Protein AF-A0A2V7YI45-F1 (afdb_monomer_lite)

Structure (mmCIF, N/CA/C/O backbone):
data_AF-A0A2V7YI45-F1
#
_entry.id   AF-A0A2V7YI45-F1
#
loop_
_atom_site.group_PDB
_atom_site.id
_atom_site.type_symbol
_atom_site.label_atom_id
_atom_site.label_alt_id
_atom_site.label_comp_id
_atom_site.label_asym_id
_atom_site.label_entity_id
_atom_site.label_seq_id
_atom_site.pdbx_PDB_ins_code
_atom_site.Cartn_x
_atom_site.Cartn_y
_atom_site.Cartn_z
_atom_site.occupancy
_atom_site.B_iso_or_equiv
_atom_site.auth_seq_id
_atom_site.auth_comp_id
_atom_site.auth_asym_id
_atom_site.auth_atom_id
_atom_site.pdbx_PDB_model_num
ATOM 1 N N . MET A 1 1 ? 11.386 -9.383 -10.557 1.00 92.62 1 MET A N 1
ATOM 2 C CA . MET A 1 1 ? 12.864 -9.398 -10.454 1.00 92.62 1 MET A CA 1
ATOM 3 C C . MET A 1 1 ? 13.311 -8.713 -9.169 1.00 92.62 1 MET A C 1
ATOM 5 O O . MET A 1 1 ? 12.515 -7.966 -8.605 1.00 92.62 1 MET A O 1
ATOM 9 N N . VAL A 1 2 ? 14.546 -8.950 -8.720 1.00 95.19 2 VAL A N 1
ATOM 10 C CA . VAL A 1 2 ? 15.137 -8.286 -7.541 1.00 95.19 2 VAL A CA 1
ATOM 11 C C . VAL A 1 2 ? 16.276 -7.369 -7.974 1.00 95.19 2 VAL A C 1
ATOM 13 O O . VAL A 1 2 ? 17.162 -7.816 -8.698 1.00 95.19 2 VAL A O 1
ATOM 16 N N . THR A 1 3 ? 16.258 -6.115 -7.530 1.00 95.81 3 THR A N 1
ATOM 17 C CA . THR A 1 3 ? 17.348 -5.161 -7.754 1.00 95.81 3 THR A CA 1
ATOM 18 C C . THR A 1 3 ? 18.417 -5.314 -6.671 1.00 95.81 3 THR A C 1
ATOM 20 O O . THR A 1 3 ? 18.120 -5.219 -5.482 1.00 95.81 3 THR A O 1
ATOM 23 N N . ILE A 1 4 ? 19.665 -5.510 -7.094 1.00 95.56 4 ILE A N 1
ATOM 24 C CA . ILE A 1 4 ? 20.867 -5.569 -6.262 1.00 95.56 4 ILE A CA 1
ATOM 25 C C . ILE A 1 4 ? 21.652 -4.272 -6.446 1.00 95.56 4 ILE A C 1
ATOM 27 O O . ILE A 1 4 ? 22.044 -3.928 -7.564 1.00 95.56 4 ILE A O 1
ATOM 31 N N . TYR A 1 5 ? 21.887 -3.567 -5.341 1.00 95.25 5 TYR A N 1
ATOM 32 C CA . TYR A 1 5 ? 22.662 -2.330 -5.295 1.00 95.25 5 TYR A CA 1
ATOM 33 C C . TYR A 1 5 ? 23.662 -2.413 -4.148 1.00 95.25 5 TYR A C 1
ATOM 35 O O . TYR A 1 5 ? 23.337 -2.137 -2.998 1.00 95.25 5 TYR A O 1
ATOM 43 N N . GLU A 1 6 ? 24.871 -2.849 -4.486 1.00 95.19 6 GLU A N 1
ATOM 44 C CA . GLU A 1 6 ? 25.961 -3.095 -3.546 1.00 95.19 6 GLU A CA 1
ATOM 45 C C . GLU A 1 6 ? 27.203 -2.318 -3.993 1.00 95.19 6 GLU A C 1
ATOM 47 O O . GLU A 1 6 ? 27.430 -2.178 -5.197 1.00 95.19 6 GLU A O 1
ATOM 52 N N . PRO A 1 7 ? 28.050 -1.844 -3.065 1.00 93.19 7 PRO A N 1
ATOM 53 C CA . PRO A 1 7 ? 29.160 -0.943 -3.386 1.00 93.19 7 PRO A CA 1
ATOM 54 C C . PRO A 1 7 ? 30.286 -1.599 -4.199 1.00 93.19 7 PRO A C 1
ATOM 56 O O . PRO A 1 7 ? 31.173 -0.908 -4.691 1.00 93.19 7 PRO A O 1
ATOM 59 N N . THR A 1 8 ? 30.299 -2.931 -4.326 1.00 93.75 8 THR A N 1
ATOM 60 C CA . THR A 1 8 ? 31.301 -3.674 -5.105 1.00 93.75 8 THR A CA 1
ATOM 61 C C . THR A 1 8 ? 30.672 -4.867 -5.822 1.00 93.75 8 THR A C 1
ATOM 63 O O . THR A 1 8 ? 29.678 -5.428 -5.357 1.00 93.75 8 THR A O 1
ATOM 66 N N . ALA A 1 9 ? 31.300 -5.321 -6.912 1.00 93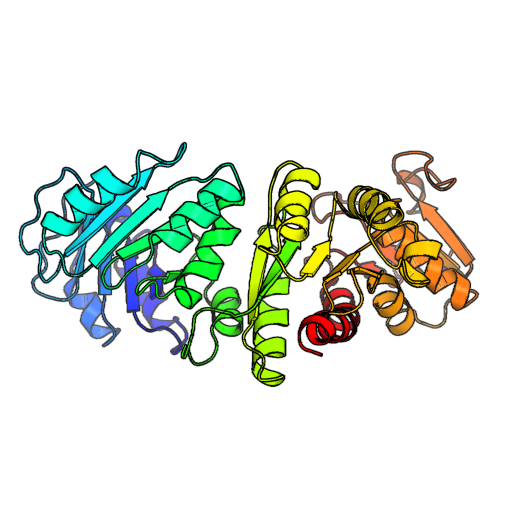.31 9 ALA A N 1
ATOM 67 C CA . ALA A 1 9 ? 30.873 -6.528 -7.622 1.00 93.31 9 ALA A CA 1
ATOM 68 C C . ALA A 1 9 ? 30.900 -7.783 -6.725 1.00 93.31 9 ALA A C 1
ATOM 70 O O . ALA A 1 9 ? 29.984 -8.598 -6.782 1.00 93.31 9 ALA A O 1
ATOM 71 N N . ALA A 1 10 ? 31.902 -7.917 -5.847 1.00 93.44 10 ALA A N 1
ATOM 72 C CA . ALA A 1 10 ? 32.000 -9.045 -4.919 1.00 93.44 10 ALA A CA 1
ATOM 73 C C . ALA A 1 10 ? 30.832 -9.077 -3.915 1.00 93.44 10 ALA A C 1
ATOM 75 O O . ALA A 1 10 ? 30.231 -10.132 -3.710 1.00 93.44 10 ALA A O 1
ATOM 76 N N . ALA A 1 11 ? 30.469 -7.921 -3.348 1.00 94.94 11 ALA A N 1
ATOM 77 C CA . ALA A 1 11 ? 29.315 -7.800 -2.457 1.00 94.94 11 ALA A CA 1
ATOM 78 C C . ALA A 1 11 ? 27.995 -8.093 -3.191 1.00 94.94 11 ALA A C 1
ATOM 80 O O . ALA A 1 11 ? 27.157 -8.827 -2.673 1.00 94.94 11 ALA A O 1
ATOM 81 N N . ALA A 1 12 ? 27.839 -7.613 -4.431 1.00 95.12 12 ALA A N 1
ATOM 82 C CA . ALA A 1 12 ? 26.674 -7.920 -5.263 1.00 95.12 12 ALA A CA 1
ATOM 83 C C . ALA A 1 12 ? 26.528 -9.430 -5.530 1.00 95.12 12 ALA A C 1
ATOM 85 O O . ALA A 1 12 ? 25.432 -9.981 -5.426 1.00 95.12 12 ALA A O 1
ATOM 86 N N . ILE A 1 13 ? 27.634 -10.119 -5.825 1.00 95.25 13 ILE A N 1
ATOM 87 C CA . ILE A 1 13 ? 27.670 -11.576 -6.009 1.00 95.25 13 ILE A CA 1
ATOM 88 C C . ILE A 1 13 ? 27.263 -12.304 -4.719 1.00 95.25 13 ILE A C 1
ATOM 90 O O . ILE A 1 13 ? 26.488 -13.262 -4.763 1.00 95.25 13 ILE A O 1
ATOM 94 N N . GLU A 1 14 ? 27.755 -11.859 -3.561 1.00 95.81 14 GLU A N 1
ATOM 95 C CA . GLU A 1 14 ? 27.365 -12.428 -2.270 1.00 95.81 14 GLU A CA 1
ATOM 96 C C . GLU A 1 14 ? 25.876 -12.201 -1.969 1.00 95.81 14 GLU A C 1
ATOM 98 O O . GLU A 1 14 ? 25.194 -13.127 -1.525 1.00 95.81 14 GLU A O 1
ATOM 103 N N . ALA A 1 15 ? 25.351 -11.010 -2.267 1.00 95.19 15 ALA A N 1
ATOM 104 C CA . ALA A 1 15 ? 23.932 -10.703 -2.130 1.00 95.19 15 ALA A CA 1
ATOM 105 C C . ALA A 1 15 ? 23.071 -11.632 -3.001 1.00 95.19 15 ALA A C 1
ATOM 107 O O . ALA A 1 15 ? 22.087 -12.186 -2.513 1.00 95.19 15 ALA A O 1
ATOM 108 N N . ILE A 1 16 ? 23.481 -11.894 -4.249 1.00 95.44 16 ILE A N 1
ATOM 109 C CA . ILE A 1 16 ? 22.789 -12.832 -5.149 1.00 95.44 16 ILE A CA 1
ATOM 110 C C . ILE A 1 16 ? 22.752 -14.248 -4.570 1.00 95.44 16 ILE A C 1
ATOM 112 O O . ILE A 1 16 ? 21.699 -14.883 -4.599 1.00 95.44 16 ILE A O 1
ATOM 116 N N . ARG A 1 17 ? 23.857 -14.737 -3.989 1.00 95.25 17 ARG A N 1
ATOM 117 C CA . ARG A 1 17 ? 23.901 -16.067 -3.348 1.00 95.25 17 ARG A CA 1
ATOM 118 C C . ARG A 1 17 ? 22.929 -16.199 -2.173 1.00 95.25 17 ARG A C 1
ATOM 120 O O . ARG A 1 17 ? 22.512 -17.311 -1.863 1.00 95.25 17 ARG A O 1
ATOM 127 N N . LYS A 1 18 ? 22.585 -15.086 -1.518 1.00 94.25 18 LYS A N 1
ATOM 128 C CA . LYS A 1 18 ? 21.654 -15.033 -0.380 1.00 94.25 18 LYS A CA 1
ATOM 129 C C . LYS A 1 18 ? 20.198 -14.811 -0.800 1.00 94.25 18 LYS A C 1
ATOM 131 O O . LYS A 1 18 ? 19.318 -14.860 0.059 1.00 94.25 18 LYS A O 1
ATOM 136 N N . LEU A 1 19 ? 19.920 -14.554 -2.082 1.00 93.50 19 LEU A N 1
ATOM 137 C CA . LEU A 1 19 ? 18.554 -14.305 -2.536 1.00 93.50 19 LEU A CA 1
ATOM 138 C C . LEU A 1 19 ? 17.677 -15.560 -2.395 1.00 93.50 19 LEU A C 1
ATOM 140 O O . LEU A 1 19 ? 18.085 -16.642 -2.824 1.00 93.50 19 LEU A O 1
ATOM 144 N N . PRO A 1 20 ? 16.430 -15.423 -1.901 1.00 90.50 20 PRO A N 1
ATOM 145 C CA . PRO A 1 20 ? 15.455 -16.509 -1.923 1.00 90.50 20 PRO A CA 1
ATOM 146 C C . PRO A 1 20 ? 15.233 -17.025 -3.349 1.00 90.50 20 PRO A C 1
ATOM 148 O O . PRO A 1 20 ? 15.240 -16.221 -4.281 1.00 90.50 20 PRO A O 1
ATOM 151 N N . PRO A 1 21 ? 14.971 -18.323 -3.567 1.00 90.06 21 PRO A N 1
ATOM 152 C CA . PRO A 1 21 ? 14.800 -18.876 -4.909 1.00 90.06 21 PRO A CA 1
ATOM 153 C C . PRO A 1 21 ? 13.573 -18.323 -5.651 1.00 90.06 21 PRO A C 1
ATOM 155 O O . PRO A 1 21 ? 13.546 -18.386 -6.878 1.00 90.06 21 PRO A O 1
ATOM 158 N N . ASP A 1 22 ? 12.608 -17.715 -4.961 1.00 90.69 22 ASP A N 1
ATOM 159 C CA . ASP A 1 22 ? 11.313 -17.283 -5.507 1.00 90.69 22 ASP A CA 1
ATOM 160 C C . ASP A 1 22 ? 11.337 -15.981 -6.334 1.00 90.69 22 ASP A C 1
ATOM 162 O O . ASP A 1 22 ? 10.353 -15.251 -6.393 1.00 90.69 22 ASP A O 1
ATOM 166 N N . HIS A 1 23 ? 12.427 -15.681 -7.036 1.00 92.06 23 HIS A N 1
ATOM 167 C CA . HIS A 1 23 ? 12.511 -14.565 -7.992 1.00 92.06 23 HIS A CA 1
ATOM 168 C C . HIS A 1 23 ? 12.783 -15.052 -9.418 1.00 92.06 23 HIS A C 1
ATOM 170 O O . HIS A 1 23 ? 13.456 -16.059 -9.605 1.00 92.06 23 HIS A O 1
ATOM 176 N N . ASP A 1 24 ? 12.337 -14.310 -10.427 1.00 92.12 24 ASP A N 1
ATOM 177 C CA . ASP A 1 24 ? 12.464 -14.749 -11.829 1.00 92.12 24 ASP A CA 1
ATOM 178 C C . ASP A 1 24 ? 13.726 -14.211 -12.527 1.00 92.12 24 ASP A C 1
ATOM 180 O O . ASP A 1 24 ? 14.278 -14.852 -13.412 1.00 92.12 24 ASP A O 1
ATOM 184 N N . MET A 1 25 ? 14.213 -13.043 -12.101 1.00 94.19 25 MET A N 1
ATOM 185 C CA . MET A 1 25 ? 15.336 -12.316 -12.710 1.00 94.19 25 MET A CA 1
ATOM 186 C C . MET A 1 25 ? 16.012 -11.418 -11.666 1.00 94.19 25 MET A C 1
ATOM 188 O O . MET A 1 25 ? 15.401 -11.098 -10.636 1.00 94.19 25 MET A O 1
ATOM 192 N N . ILE A 1 26 ? 17.246 -11.000 -11.942 1.00 95.94 26 ILE A N 1
ATOM 193 C CA . ILE A 1 26 ? 18.029 -10.072 -11.117 1.00 95.94 26 ILE A CA 1
ATOM 194 C C . ILE A 1 26 ? 18.366 -8.820 -11.936 1.00 95.94 26 ILE A C 1
ATOM 196 O O . ILE A 1 26 ? 18.727 -8.919 -13.102 1.00 95.94 26 ILE A O 1
ATOM 200 N N . GLU A 1 27 ? 18.267 -7.642 -11.330 1.00 95.94 27 GLU A N 1
ATOM 201 C CA . GLU A 1 27 ? 18.874 -6.412 -11.848 1.00 95.94 27 GLU A CA 1
ATOM 202 C C . GLU A 1 27 ? 20.111 -6.100 -11.002 1.00 95.94 27 GLU A C 1
ATOM 204 O O . GLU A 1 27 ? 20.014 -6.038 -9.779 1.00 95.94 27 GLU A O 1
ATOM 209 N N . VAL A 1 28 ? 21.266 -5.890 -11.629 1.00 95.88 28 VAL A N 1
ATOM 210 C CA . VAL A 1 28 ? 22.502 -5.471 -10.958 1.00 95.88 28 VAL A CA 1
ATOM 211 C C . VAL A 1 28 ? 22.793 -4.023 -11.329 1.00 95.88 28 VAL A C 1
ATOM 213 O O . VAL A 1 28 ? 23.027 -3.697 -12.494 1.00 95.88 28 VAL A O 1
ATOM 216 N N . ARG A 1 29 ? 22.805 -3.149 -10.324 1.00 94.50 29 ARG A N 1
ATOM 217 C CA . ARG A 1 29 ? 23.153 -1.733 -10.463 1.00 94.50 29 ARG A CA 1
ATOM 218 C C . ARG A 1 29 ? 24.669 -1.558 -10.457 1.00 94.50 29 ARG A C 1
ATOM 220 O O . ARG A 1 29 ? 25.284 -1.360 -9.412 1.00 94.50 29 ARG A O 1
ATOM 227 N N . VAL A 1 30 ? 25.272 -1.662 -11.637 1.00 93.94 30 VAL A N 1
ATOM 228 C CA . VAL A 1 30 ? 26.730 -1.573 -11.814 1.00 93.94 30 VAL A CA 1
ATOM 229 C C . VAL A 1 30 ? 27.262 -0.151 -11.643 1.00 93.94 30 VAL A C 1
ATOM 231 O O . VAL A 1 30 ? 28.457 0.030 -11.410 1.00 93.94 30 VAL A O 1
ATOM 234 N N . ASP A 1 31 ? 26.390 0.861 -11.703 1.00 92.31 31 ASP A N 1
ATOM 235 C CA . ASP A 1 31 ? 26.753 2.248 -11.388 1.00 92.31 31 ASP A CA 1
ATOM 236 C C . ASP A 1 31 ? 27.295 2.407 -9.957 1.00 92.31 31 ASP A C 1
ATOM 238 O O . ASP A 1 31 ? 28.171 3.242 -9.737 1.00 92.31 31 ASP A O 1
ATOM 242 N N . ALA A 1 32 ? 26.902 1.532 -9.022 1.00 90.75 32 ALA A N 1
ATOM 243 C CA . ALA A 1 32 ? 27.424 1.505 -7.652 1.00 90.75 32 ALA A CA 1
ATOM 244 C C . ALA A 1 32 ? 28.952 1.335 -7.572 1.00 90.75 32 ALA A C 1
ATOM 246 O O . ALA A 1 32 ? 29.587 1.782 -6.619 1.00 90.75 32 ALA A O 1
ATOM 247 N N . PHE A 1 33 ? 29.544 0.690 -8.579 1.00 90.50 33 PHE A N 1
ATOM 248 C CA . PHE A 1 33 ? 30.980 0.435 -8.691 1.00 90.50 33 PHE A CA 1
ATOM 249 C C . PHE A 1 33 ? 31.546 0.924 -10.039 1.00 90.50 33 PHE A C 1
ATOM 251 O O . PHE A 1 33 ? 32.585 0.459 -10.518 1.00 90.50 33 PHE A O 1
ATOM 258 N N . GLY A 1 34 ? 30.874 1.911 -10.644 1.00 82.69 34 GLY A N 1
ATOM 259 C CA . GLY A 1 34 ? 31.326 2.635 -11.833 1.00 82.69 34 GLY A CA 1
ATOM 260 C C . GLY A 1 34 ? 31.391 1.799 -13.112 1.00 82.69 34 GLY A C 1
ATOM 261 O O . GLY A 1 34 ? 32.256 2.057 -13.946 1.00 82.69 34 GLY A O 1
ATOM 262 N N . GLY A 1 35 ? 30.553 0.767 -13.246 1.00 77.69 35 GLY A N 1
ATOM 263 C CA . GLY A 1 35 ? 30.509 -0.098 -14.431 1.00 77.69 35 GLY A CA 1
ATOM 264 C C . GLY A 1 35 ? 31.740 -0.995 -14.612 1.00 77.69 35 GLY A C 1
ATOM 265 O O . GLY A 1 35 ? 31.926 -1.568 -15.682 1.00 77.69 35 GLY A O 1
ATOM 266 N N . ARG A 1 36 ? 32.602 -1.100 -13.592 1.00 73.12 36 ARG A N 1
ATOM 267 C CA . ARG A 1 36 ? 33.861 -1.859 -13.628 1.00 73.12 36 ARG A CA 1
ATOM 268 C C . ARG A 1 36 ? 33.717 -3.236 -12.978 1.00 73.12 36 ARG A C 1
ATOM 270 O O . ARG A 1 36 ? 32.896 -3.435 -12.093 1.00 73.12 36 ARG A O 1
ATOM 277 N N . GLY A 1 37 ? 34.584 -4.167 -13.362 1.00 75.88 37 GLY A N 1
ATOM 278 C CA . GLY A 1 37 ? 34.652 -5.513 -12.788 1.00 75.88 37 GLY A CA 1
ATOM 279 C C . GLY A 1 37 ? 34.328 -6.605 -13.802 1.00 75.88 37 GLY A C 1
ATOM 280 O O . GLY A 1 37 ? 33.878 -6.329 -14.912 1.00 75.88 37 GLY A O 1
ATOM 281 N N . ASP A 1 38 ? 34.588 -7.853 -13.418 1.00 86.31 38 ASP A N 1
ATOM 282 C CA . ASP A 1 38 ? 34.246 -9.011 -14.239 1.00 86.31 38 ASP A CA 1
ATOM 283 C C . ASP A 1 38 ? 32.748 -9.318 -14.119 1.00 86.31 38 ASP A C 1
ATOM 285 O O . ASP A 1 38 ? 32.290 -9.958 -13.171 1.00 86.31 38 ASP A O 1
ATOM 289 N N . LEU A 1 39 ? 31.969 -8.834 -15.087 1.00 90.00 39 LEU A N 1
ATOM 290 C CA . LEU A 1 39 ? 30.526 -9.061 -15.118 1.00 90.00 39 LEU A CA 1
ATOM 291 C C . LEU A 1 39 ? 30.166 -10.524 -15.431 1.00 90.00 39 LEU A C 1
ATOM 293 O O . LEU A 1 39 ? 29.057 -10.950 -15.104 1.00 90.00 39 LEU A O 1
ATOM 297 N N . ARG A 1 40 ? 31.073 -11.321 -16.023 1.00 90.56 40 ARG A N 1
ATOM 298 C CA . ARG A 1 40 ? 30.801 -12.746 -16.290 1.00 90.56 40 ARG A CA 1
ATOM 299 C C . ARG A 1 40 ? 30.725 -13.558 -15.001 1.00 90.56 40 ARG A C 1
ATOM 301 O O . ARG A 1 40 ? 29.939 -14.502 -14.954 1.00 90.56 40 ARG A O 1
ATOM 308 N N . ALA A 1 41 ? 31.426 -13.147 -13.944 1.00 92.12 41 ALA A N 1
ATOM 309 C CA . ALA A 1 41 ? 31.376 -13.801 -12.634 1.00 92.12 41 ALA A CA 1
ATOM 310 C C . ALA A 1 41 ? 29.949 -13.880 -12.046 1.00 92.12 41 ALA A C 1
ATOM 312 O O . ALA A 1 41 ? 29.628 -14.792 -11.285 1.00 92.12 41 ALA A O 1
ATOM 313 N N . PHE A 1 42 ? 29.041 -12.974 -12.434 1.00 92.75 42 PHE A N 1
ATOM 314 C CA . PHE A 1 42 ? 27.635 -13.039 -12.023 1.00 92.75 42 PHE A CA 1
ATOM 315 C C . PHE A 1 42 ? 26.903 -14.266 -12.594 1.00 92.75 42 PHE A C 1
ATOM 317 O O . PHE A 1 42 ? 26.020 -14.811 -11.932 1.00 92.75 42 PHE A O 1
ATOM 324 N N . CYS A 1 43 ? 27.296 -14.752 -13.777 1.00 89.69 43 CYS A N 1
ATOM 325 C CA . CYS A 1 43 ? 26.722 -15.960 -14.384 1.00 89.69 43 CYS A CA 1
ATOM 326 C C . CYS A 1 43 ? 27.114 -17.244 -13.639 1.00 89.69 43 CYS A C 1
ATOM 328 O O . CYS A 1 43 ? 26.460 -18.274 -13.795 1.00 89.69 43 CYS A O 1
ATOM 330 N N . GLU A 1 44 ? 28.164 -17.203 -12.817 1.00 91.12 44 GLU A N 1
ATOM 331 C CA . GLU A 1 44 ? 28.602 -18.358 -12.029 1.00 91.12 44 GLU A CA 1
ATOM 332 C C . GLU A 1 44 ? 27.716 -18.588 -10.798 1.00 91.12 44 GLU A C 1
ATOM 334 O O . GLU A 1 44 ? 27.638 -19.705 -10.288 1.00 91.12 44 GLU A O 1
ATOM 339 N N . VAL A 1 45 ? 27.027 -17.546 -10.315 1.00 92.81 45 VAL A N 1
ATOM 340 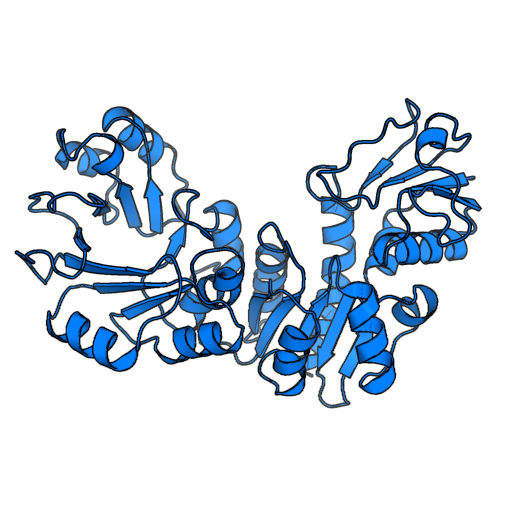C CA . VAL A 1 45 ? 26.219 -17.607 -9.084 1.00 92.81 45 VAL A CA 1
ATOM 341 C C . VAL A 1 45 ? 24.718 -17.678 -9.319 1.00 92.81 45 VAL A C 1
ATOM 343 O O . VAL A 1 45 ? 23.967 -17.955 -8.385 1.00 92.81 45 VAL A O 1
ATOM 346 N N . THR A 1 46 ? 24.259 -17.459 -10.550 1.00 93.38 46 THR A N 1
ATOM 347 C CA . THR A 1 46 ? 22.850 -17.602 -10.912 1.00 93.38 46 THR A CA 1
ATOM 348 C C . THR A 1 46 ? 22.694 -18.003 -12.372 1.00 93.38 46 THR A C 1
ATOM 350 O O . THR A 1 46 ? 23.398 -17.520 -13.251 1.00 93.38 46 THR A O 1
ATOM 353 N N . LYS A 1 47 ? 21.721 -18.881 -12.631 1.00 92.94 47 LYS A N 1
ATOM 354 C CA . LYS A 1 47 ? 21.280 -19.238 -13.990 1.00 92.94 47 LYS A CA 1
ATOM 355 C C . LYS A 1 47 ? 20.091 -18.400 -14.461 1.00 92.94 47 LYS A C 1
ATOM 357 O O . LYS A 1 47 ? 19.610 -18.590 -15.574 1.00 92.94 47 LYS A O 1
ATOM 362 N N . LYS A 1 48 ? 19.560 -17.537 -13.592 1.00 94.75 48 LYS A N 1
ATOM 363 C CA . LYS A 1 48 ? 18.420 -16.683 -13.923 1.00 94.75 48 LYS A CA 1
ATOM 364 C C . LYS A 1 48 ? 18.885 -15.519 -14.794 1.00 94.75 48 LYS A C 1
ATOM 366 O O . LYS A 1 48 ? 20.040 -15.111 -14.665 1.00 94.75 48 LYS A O 1
ATOM 371 N N . PRO A 1 49 ? 18.004 -14.963 -15.641 1.00 95.12 49 PRO A N 1
ATOM 372 C CA . PRO A 1 49 ? 18.318 -13.763 -16.400 1.00 95.12 49 PRO A CA 1
ATOM 373 C C . PRO A 1 49 ? 18.836 -12.633 -15.501 1.00 95.12 49 PRO A C 1
ATOM 375 O O . PRO A 1 49 ? 18.460 -12.530 -14.326 1.00 95.12 49 PRO A O 1
ATOM 378 N N . ILE A 1 50 ? 19.698 -11.789 -16.067 1.00 96.12 50 ILE A N 1
ATOM 379 C CA . ILE A 1 50 ? 20.294 -10.632 -15.394 1.00 96.12 50 ILE A CA 1
ATOM 380 C C . ILE A 1 50 ? 20.112 -9.404 -16.285 1.00 96.12 50 ILE A C 1
ATOM 382 O O . ILE A 1 50 ? 20.363 -9.488 -17.486 1.00 96.12 50 ILE A O 1
ATOM 386 N N . ILE A 1 51 ? 19.704 -8.280 -15.696 1.00 95.94 51 ILE A N 1
ATOM 387 C CA . ILE A 1 51 ? 19.801 -6.945 -16.296 1.00 95.94 51 ILE A CA 1
ATOM 388 C C . ILE A 1 51 ? 20.975 -6.221 -15.640 1.00 95.94 51 ILE A C 1
ATOM 390 O O . ILE A 1 51 ? 21.000 -6.083 -14.417 1.00 95.94 51 ILE A O 1
ATOM 394 N N . PHE A 1 52 ? 21.925 -5.727 -16.429 1.00 95.88 52 PHE A N 1
ATOM 395 C CA . PHE A 1 52 ? 22.950 -4.808 -15.941 1.00 95.88 52 PHE A CA 1
ATOM 396 C C . PHE A 1 52 ? 22.528 -3.364 -16.192 1.00 95.88 52 PHE A C 1
ATOM 398 O O . PHE A 1 52 ? 22.304 -2.965 -17.334 1.00 95.88 52 PHE A O 1
ATOM 405 N N . THR A 1 53 ? 22.462 -2.578 -15.123 1.00 94.62 53 THR A N 1
ATOM 406 C CA . THR A 1 53 ? 22.008 -1.187 -15.163 1.00 94.62 53 THR A CA 1
ATOM 407 C C . THR A 1 53 ? 23.140 -0.271 -14.718 1.00 94.62 53 THR A C 1
ATOM 409 O O . THR A 1 53 ? 23.570 -0.351 -13.569 1.00 94.62 53 THR A O 1
ATOM 412 N N . ASN A 1 54 ? 23.626 0.593 -15.616 1.00 91.75 54 ASN A N 1
ATOM 413 C CA . ASN A 1 54 ? 24.611 1.637 -15.310 1.00 91.75 54 ASN A CA 1
ATOM 414 C C . ASN A 1 54 ? 23.938 3.013 -15.338 1.00 91.75 54 ASN A C 1
ATOM 416 O O . ASN A 1 54 ? 24.005 3.740 -16.331 1.00 91.75 54 ASN A O 1
ATOM 420 N N . ARG A 1 55 ? 23.211 3.350 -14.272 1.00 88.56 55 ARG A N 1
ATOM 421 C CA . ARG A 1 55 ? 22.400 4.569 -14.241 1.00 88.56 55 ARG A CA 1
ATOM 422 C C . ARG A 1 55 ? 23.247 5.833 -14.428 1.00 88.56 55 ARG A C 1
ATOM 424 O O . ARG A 1 55 ? 24.203 6.043 -13.692 1.00 88.56 55 ARG A O 1
ATOM 431 N N . GLY A 1 56 ? 22.876 6.692 -15.382 1.00 83.62 56 GLY A N 1
ATOM 432 C CA . GLY A 1 56 ? 23.589 7.944 -15.666 1.00 83.62 56 GLY A CA 1
ATOM 433 C C . GLY A 1 56 ? 24.947 7.769 -16.363 1.00 83.62 56 GLY A C 1
ATOM 434 O O . GLY A 1 56 ? 25.559 8.763 -16.760 1.00 83.62 56 GLY A O 1
ATOM 435 N N . GLY A 1 57 ? 25.399 6.530 -16.571 1.00 85.06 57 GLY A N 1
ATOM 436 C CA . GLY A 1 57 ? 26.620 6.185 -17.294 1.00 85.06 57 GLY A CA 1
ATOM 437 C C . GLY A 1 57 ? 26.339 5.565 -18.662 1.00 85.06 57 GLY A C 1
ATOM 438 O O . GLY A 1 57 ? 25.191 5.400 -19.076 1.00 85.06 57 GLY A O 1
ATOM 439 N N . ASP A 1 58 ? 27.406 5.224 -19.381 1.00 86.19 58 ASP A N 1
ATOM 440 C CA . ASP A 1 58 ? 27.275 4.492 -20.639 1.00 86.19 58 ASP A CA 1
ATOM 441 C C . ASP A 1 58 ? 26.870 3.031 -20.391 1.00 86.19 58 ASP A C 1
ATOM 443 O O . ASP A 1 58 ? 27.309 2.432 -19.401 1.00 86.19 58 ASP A O 1
ATOM 447 N N . PRO A 1 59 ? 26.054 2.431 -21.276 1.00 86.56 59 PRO A N 1
ATOM 448 C CA . PRO A 1 59 ? 25.695 1.022 -21.178 1.00 86.56 59 PRO A CA 1
ATOM 449 C C . PRO A 1 59 ? 26.933 0.128 -21.101 1.00 86.56 59 PRO A C 1
ATOM 451 O O . PRO A 1 59 ? 27.890 0.318 -21.857 1.00 86.56 59 PRO A O 1
ATOM 454 N N . VAL A 1 60 ? 26.904 -0.869 -20.216 1.00 88.75 60 VAL A N 1
ATOM 455 C CA . VAL A 1 60 ? 27.972 -1.873 -20.165 1.00 88.75 60 VAL A CA 1
ATOM 456 C C . VAL A 1 60 ? 27.953 -2.746 -21.414 1.00 88.75 60 VAL A C 1
ATOM 458 O O . VAL A 1 60 ? 26.894 -3.055 -21.958 1.00 88.75 60 VAL A O 1
ATOM 461 N N . ASP A 1 61 ? 29.138 -3.146 -21.867 1.00 86.06 61 ASP A N 1
ATOM 462 C CA . ASP A 1 61 ? 29.295 -4.007 -23.035 1.00 86.06 61 ASP A CA 1
ATOM 463 C C . ASP A 1 61 ? 29.375 -5.471 -22.590 1.00 86.06 61 ASP A C 1
ATOM 465 O O . ASP A 1 61 ? 30.405 -5.925 -22.089 1.00 86.06 61 ASP A O 1
ATOM 469 N N . VAL A 1 62 ? 28.257 -6.192 -22.705 1.00 85.62 62 VAL A N 1
ATOM 470 C CA . VAL A 1 62 ? 28.155 -7.614 -22.347 1.00 85.62 62 VAL A CA 1
ATOM 471 C C . VAL A 1 62 ? 27.472 -8.408 -23.456 1.00 85.62 62 VAL A C 1
ATOM 473 O O . VAL A 1 62 ? 26.464 -7.992 -24.029 1.00 85.62 62 VAL A O 1
ATOM 476 N N . ASP A 1 63 ? 27.972 -9.609 -23.726 1.00 85.81 63 ASP A N 1
ATOM 477 C CA . ASP A 1 63 ? 27.442 -10.553 -24.719 1.00 85.81 63 ASP A CA 1
ATOM 478 C C . ASP A 1 63 ? 26.422 -11.561 -24.131 1.00 85.81 63 ASP A C 1
ATOM 480 O O . ASP A 1 63 ? 25.924 -12.429 -24.842 1.00 85.81 63 ASP A O 1
ATOM 484 N N . PHE A 1 64 ? 26.062 -11.424 -22.848 1.00 88.12 64 PHE A N 1
ATOM 485 C CA . PHE A 1 64 ? 25.066 -12.239 -22.134 1.00 88.12 64 PHE A CA 1
ATOM 486 C C . PHE A 1 64 ? 24.086 -11.390 -21.301 1.00 88.12 64 PHE A C 1
ATOM 488 O O . PHE A 1 64 ? 24.390 -10.266 -20.903 1.00 88.12 64 PHE A O 1
ATOM 495 N N . GLY A 1 65 ? 22.894 -11.923 -21.017 1.00 91.69 65 GLY A N 1
ATOM 496 C CA . GLY A 1 65 ? 21.855 -11.202 -20.266 1.00 91.69 65 GLY A CA 1
ATOM 497 C C . GLY A 1 65 ? 21.329 -9.963 -21.000 1.00 91.69 65 GLY A C 1
ATOM 498 O O . GLY A 1 65 ? 21.476 -9.849 -22.219 1.00 91.69 65 GLY A O 1
ATOM 499 N N . PHE A 1 66 ? 20.732 -9.039 -20.254 1.00 95.38 66 PHE A N 1
ATOM 500 C CA . PHE A 1 66 ? 20.185 -7.777 -20.748 1.00 95.38 66 PHE A CA 1
ATOM 501 C C . PHE A 1 66 ? 20.978 -6.577 -20.222 1.00 95.38 66 PHE A C 1
ATOM 503 O O . PHE A 1 66 ? 21.613 -6.647 -19.167 1.00 95.38 66 PHE A O 1
ATOM 510 N N . VAL A 1 67 ? 20.883 -5.450 -20.925 1.00 95.69 67 VAL A N 1
ATOM 511 C CA . VAL A 1 67 ? 21.444 -4.164 -20.493 1.00 95.69 67 VAL A CA 1
ATOM 512 C C . VAL A 1 67 ? 20.331 -3.123 -20.423 1.00 95.69 67 VAL A C 1
ATOM 514 O O . VAL A 1 67 ? 19.557 -2.987 -21.370 1.00 95.69 67 VAL A O 1
ATOM 517 N N . ASP A 1 68 ? 20.235 -2.401 -19.305 1.00 95.69 68 ASP A N 1
ATOM 518 C CA . ASP A 1 68 ? 19.357 -1.232 -19.181 1.00 95.69 68 ASP A CA 1
ATOM 519 C C . ASP A 1 68 ? 20.037 -0.025 -19.841 1.00 95.69 68 ASP A C 1
ATOM 521 O O . ASP A 1 68 ? 21.141 0.371 -19.451 1.00 95.69 68 ASP A O 1
ATOM 525 N N . VAL A 1 69 ? 19.388 0.543 -20.855 1.00 96.19 69 VAL A N 1
ATOM 526 C CA . VAL A 1 69 ? 19.864 1.711 -21.601 1.00 96.19 69 VAL A CA 1
ATOM 527 C C . VAL A 1 69 ? 18.860 2.836 -21.421 1.00 96.19 69 VAL A C 1
ATOM 529 O O . VAL A 1 69 ? 17.692 2.701 -21.775 1.00 96.19 69 VAL A O 1
ATOM 532 N N . GLU A 1 70 ? 19.323 3.966 -20.895 1.00 95.44 70 GLU A N 1
ATOM 533 C CA . GLU A 1 70 ? 18.485 5.148 -20.718 1.00 95.44 70 GLU A CA 1
ATOM 534 C C . GLU A 1 70 ? 18.127 5.782 -22.071 1.00 95.44 70 GLU A C 1
ATOM 536 O O . GLU A 1 70 ? 18.979 5.929 -22.955 1.00 95.44 70 GLU A O 1
ATOM 541 N N . TYR A 1 71 ? 16.860 6.157 -22.240 1.00 95.94 71 TYR A N 1
ATOM 542 C CA . TYR A 1 71 ? 16.347 6.788 -23.448 1.00 95.94 71 TYR A CA 1
ATOM 543 C C . TYR A 1 71 ? 17.132 8.064 -23.777 1.00 95.94 71 TYR A C 1
ATOM 545 O O . TYR A 1 71 ? 17.449 8.864 -22.900 1.00 95.94 71 TYR A O 1
ATOM 553 N N . GLY A 1 72 ? 17.480 8.229 -25.055 1.00 92.88 72 GLY A N 1
ATOM 554 C CA . GLY A 1 72 ? 18.405 9.266 -25.525 1.00 92.88 72 GLY A CA 1
ATOM 555 C C . GLY A 1 72 ? 19.870 8.817 -25.615 1.00 92.88 72 GLY A C 1
ATOM 556 O O . GLY A 1 72 ? 20.671 9.509 -26.244 1.00 92.88 72 GLY A O 1
ATOM 557 N N . ARG A 1 73 ? 20.238 7.649 -25.066 1.00 92.44 73 ARG A N 1
ATOM 558 C CA . ARG A 1 73 ? 21.562 7.036 -25.276 1.00 92.44 73 ARG A CA 1
ATOM 559 C C . ARG A 1 73 ? 21.572 6.065 -26.458 1.00 92.44 73 ARG A C 1
ATOM 561 O O . ARG A 1 73 ? 20.538 5.623 -26.955 1.00 92.44 73 ARG A O 1
ATOM 568 N N . LYS A 1 74 ? 22.778 5.717 -26.917 1.00 91.25 74 LYS A N 1
ATOM 569 C CA . LYS A 1 74 ? 22.982 4.798 -28.043 1.00 91.25 74 LYS A CA 1
ATOM 570 C C . LYS A 1 74 ? 22.607 3.361 -27.662 1.00 91.25 74 LYS A C 1
ATOM 572 O O . LYS A 1 74 ? 23.265 2.747 -26.826 1.00 91.25 74 LYS A O 1
ATOM 577 N N . VAL A 1 75 ? 21.623 2.805 -28.364 1.00 94.00 75 VAL A N 1
ATOM 578 C CA . VAL A 1 75 ? 21.266 1.379 -28.318 1.00 94.00 75 VAL A CA 1
ATOM 579 C C . VAL A 1 75 ? 22.153 0.608 -29.304 1.00 94.00 75 VAL A C 1
ATOM 581 O O . VAL A 1 75 ? 22.191 0.944 -30.487 1.00 94.00 75 VAL A O 1
ATOM 584 N N . LYS A 1 76 ? 22.904 -0.395 -28.824 1.00 91.88 76 LYS A N 1
ATOM 585 C CA . LYS A 1 76 ? 23.773 -1.243 -29.669 1.00 91.88 76 LYS A CA 1
ATOM 586 C C . LYS A 1 76 ? 23.062 -2.505 -30.167 1.00 91.88 76 LYS A C 1
ATOM 588 O O . LYS A 1 76 ? 23.178 -2.834 -31.340 1.00 91.88 76 LYS A O 1
ATOM 593 N N . ASP A 1 77 ? 22.348 -3.189 -29.273 1.00 94.56 77 ASP A N 1
ATOM 594 C CA . ASP A 1 77 ? 21.645 -4.447 -29.544 1.00 94.56 77 ASP A CA 1
ATOM 595 C C . ASP A 1 77 ? 20.223 -4.381 -28.959 1.00 94.56 77 ASP A C 1
ATOM 597 O O . ASP A 1 77 ? 20.036 -4.640 -27.763 1.00 94.56 77 ASP A O 1
ATOM 601 N N . PRO A 1 78 ? 19.212 -4.004 -29.765 1.00 95.12 78 PRO A N 1
ATOM 602 C CA . PRO A 1 78 ? 17.831 -3.912 -29.302 1.00 95.12 78 PRO A CA 1
ATOM 603 C C . PRO A 1 78 ? 17.322 -5.212 -28.667 1.00 95.12 78 PRO A C 1
ATOM 605 O O . PRO A 1 78 ? 16.690 -5.167 -27.612 1.00 95.12 78 PRO A O 1
ATOM 608 N N . ALA A 1 79 ? 17.674 -6.378 -29.218 1.00 95.12 79 ALA A N 1
ATOM 609 C CA . ALA A 1 79 ? 17.179 -7.676 -28.751 1.00 95.12 79 ALA A CA 1
ATOM 610 C C . ALA A 1 79 ? 17.652 -8.052 -27.336 1.00 95.12 79 ALA A C 1
ATOM 612 O O . ALA A 1 79 ? 17.117 -8.978 -26.727 1.00 95.12 79 ALA A O 1
ATOM 613 N N . ARG A 1 80 ? 18.640 -7.330 -26.795 1.00 94.88 80 ARG A N 1
ATOM 614 C CA . ARG A 1 80 ? 19.156 -7.503 -25.429 1.00 94.88 80 ARG A CA 1
ATOM 615 C C . ARG A 1 80 ? 19.089 -6.223 -24.600 1.00 94.88 80 ARG A C 1
ATOM 617 O O . ARG A 1 80 ? 19.656 -6.157 -23.510 1.00 94.88 80 ARG A O 1
ATOM 624 N N . THR A 1 81 ? 18.372 -5.215 -25.085 1.00 96.06 81 THR A N 1
ATOM 625 C CA . THR A 1 81 ? 18.229 -3.932 -24.400 1.00 96.06 81 THR A CA 1
ATOM 626 C C . THR A 1 81 ? 16.887 -3.844 -23.682 1.00 96.06 81 THR A C 1
ATOM 628 O O . THR A 1 81 ? 15.834 -4.113 -24.259 1.00 96.06 81 THR A O 1
ATOM 631 N N . VAL A 1 82 ? 16.928 -3.409 -22.424 1.00 96.62 82 VAL A N 1
ATOM 632 C CA . VAL A 1 82 ? 15.782 -2.799 -21.749 1.00 96.62 82 VAL A CA 1
ATOM 633 C C . VAL A 1 82 ? 15.920 -1.295 -21.951 1.00 96.62 82 VAL A C 1
ATOM 635 O O . VAL A 1 82 ? 16.811 -0.679 -21.376 1.00 96.62 82 VAL A O 1
ATOM 638 N N . LEU A 1 83 ? 15.092 -0.704 -22.810 1.00 97.44 83 LEU A N 1
ATOM 639 C CA . LEU A 1 83 ? 15.121 0.741 -23.040 1.00 97.44 83 LEU A CA 1
ATOM 640 C C . LEU A 1 83 ? 14.302 1.422 -21.955 1.00 97.44 83 LEU A C 1
ATOM 642 O O . LEU A 1 83 ? 13.098 1.173 -21.857 1.00 97.44 83 LEU A O 1
ATOM 646 N N . SER A 1 84 ? 14.931 2.269 -21.145 1.00 96.81 84 SER A N 1
ATOM 647 C CA . SER A 1 84 ? 14.269 2.847 -19.985 1.00 96.81 84 SER A CA 1
ATOM 648 C C . SER A 1 84 ? 14.201 4.368 -19.976 1.00 96.81 84 SER A C 1
ATOM 650 O O . SER A 1 84 ? 15.122 5.061 -20.389 1.00 96.81 84 SER A O 1
ATOM 652 N N . PHE A 1 85 ? 13.095 4.901 -19.471 1.00 97.19 85 PHE A N 1
ATOM 653 C CA . PHE A 1 85 ? 12.871 6.328 -19.271 1.00 97.19 85 PHE A CA 1
ATOM 654 C C . PHE A 1 85 ? 12.400 6.574 -17.843 1.00 97.19 85 PHE A C 1
ATOM 656 O O . PHE A 1 85 ? 11.625 5.782 -17.295 1.00 97.19 85 PHE A O 1
ATOM 663 N N . HIS A 1 86 ? 12.917 7.642 -17.235 1.00 96.12 86 HIS A N 1
ATOM 664 C CA . HIS A 1 86 ? 12.612 7.997 -15.858 1.00 96.12 86 HIS A CA 1
ATOM 665 C C . HIS A 1 86 ? 12.286 9.481 -15.753 1.00 96.12 86 HIS A C 1
ATOM 667 O O . HIS A 1 86 ? 13.078 10.310 -16.192 1.00 96.12 86 HIS A O 1
ATOM 673 N N . ASP A 1 87 ? 11.157 9.794 -15.128 1.00 96.31 87 ASP A N 1
ATOM 674 C CA . ASP A 1 87 ? 10.787 11.155 -14.746 1.00 96.31 87 ASP A CA 1
ATOM 675 C C . ASP A 1 87 ? 10.531 11.170 -13.242 1.00 96.31 87 ASP A C 1
ATOM 677 O O . ASP A 1 87 ? 9.642 10.481 -12.742 1.00 96.31 87 ASP A O 1
ATOM 681 N N . PHE A 1 88 ? 11.372 11.894 -12.508 1.00 94.81 88 PHE A N 1
ATOM 682 C CA . PHE A 1 88 ? 11.300 11.951 -11.052 1.00 94.81 88 PHE A CA 1
ATOM 683 C C . PHE A 1 88 ? 10.341 13.031 -10.548 1.00 94.81 88 PHE A C 1
ATOM 685 O O . PHE A 1 88 ? 9.989 12.998 -9.368 1.00 94.81 88 PHE A O 1
ATOM 692 N N . GLU A 1 89 ? 9.893 13.939 -11.412 1.00 93.81 89 GLU A N 1
ATOM 693 C CA . GLU A 1 89 ? 9.102 15.111 -11.036 1.00 93.81 89 GLU A CA 1
ATOM 694 C C . GLU A 1 89 ? 7.628 14.958 -11.417 1.00 93.81 89 GLU A C 1
ATOM 696 O O . GLU A 1 89 ? 6.752 15.411 -10.675 1.00 93.81 89 GLU A O 1
ATOM 701 N N . GLY A 1 90 ? 7.332 14.273 -12.521 1.00 95.06 90 GLY A N 1
ATOM 702 C CA . GLY A 1 90 ? 5.965 14.157 -13.009 1.00 95.06 90 GLY A CA 1
ATOM 703 C C . GLY A 1 90 ? 5.760 13.047 -14.026 1.00 95.06 90 GLY A C 1
ATOM 704 O O . GLY A 1 90 ? 6.397 11.992 -13.972 1.00 95.06 90 GLY A O 1
ATOM 705 N N . ILE A 1 91 ? 4.811 13.296 -14.927 1.00 96.25 91 ILE A N 1
ATOM 706 C CA . ILE A 1 91 ? 4.451 12.420 -16.036 1.00 96.25 91 ILE A CA 1
ATOM 707 C C . ILE A 1 91 ? 4.517 13.240 -17.331 1.00 96.25 91 ILE A C 1
ATOM 709 O O . ILE A 1 91 ? 3.866 14.284 -17.415 1.00 96.25 91 ILE A O 1
ATOM 713 N N . PRO A 1 92 ? 5.285 12.796 -18.341 1.00 95.62 92 PRO A N 1
ATOM 714 C CA . PRO A 1 92 ? 5.318 13.442 -19.648 1.00 95.62 92 PRO A CA 1
ATOM 715 C C . PRO A 1 92 ? 4.072 13.083 -20.470 1.00 95.62 92 PRO A C 1
ATOM 717 O O . PRO A 1 92 ? 3.261 12.254 -20.064 1.00 95.62 92 PRO A O 1
ATOM 720 N N . ASP A 1 93 ? 3.947 13.627 -21.682 1.00 95.44 93 ASP A N 1
ATOM 721 C CA . ASP A 1 93 ? 2.957 13.108 -22.631 1.00 95.44 93 ASP A CA 1
ATOM 722 C C . ASP A 1 93 ? 3.285 11.644 -22.981 1.00 95.44 93 ASP A C 1
ATOM 724 O O . ASP A 1 93 ? 4.272 11.339 -23.663 1.00 95.44 93 ASP A O 1
ATOM 728 N N . LEU A 1 94 ? 2.482 10.728 -22.436 1.00 95.88 94 LEU A N 1
ATOM 729 C CA . LEU A 1 94 ? 2.788 9.303 -22.414 1.00 95.88 94 LEU A CA 1
ATOM 730 C C . LEU A 1 94 ? 2.755 8.685 -23.804 1.00 95.88 94 LEU A C 1
ATOM 732 O O . LEU A 1 94 ? 3.624 7.880 -24.127 1.00 95.88 94 LEU A O 1
ATOM 736 N N . GLN A 1 95 ? 1.758 9.019 -24.623 1.00 95.88 95 GLN A N 1
ATOM 737 C CA . GLN A 1 95 ? 1.533 8.298 -25.874 1.00 95.88 95 GLN A CA 1
ATOM 738 C C . GLN A 1 95 ? 2.650 8.565 -26.904 1.00 95.88 95 GLN A C 1
ATOM 740 O O . GLN A 1 95 ? 3.224 7.588 -27.391 1.00 95.88 95 GLN A O 1
ATOM 745 N N . PRO A 1 96 ? 3.075 9.821 -27.158 1.00 97.88 96 PRO A N 1
ATOM 746 C CA . PRO A 1 96 ? 4.237 10.097 -28.001 1.00 97.88 96 PRO A CA 1
ATOM 747 C C . PRO A 1 96 ? 5.532 9.476 -27.466 1.00 97.88 96 PRO A C 1
ATOM 749 O O . PRO A 1 96 ? 6.335 8.971 -28.249 1.00 97.88 96 PRO A O 1
ATOM 752 N N . LEU A 1 97 ? 5.740 9.482 -26.142 1.00 97.94 97 LEU A N 1
ATOM 753 C CA . LEU A 1 97 ? 6.914 8.860 -25.528 1.00 97.94 97 LEU A CA 1
ATOM 754 C C . LEU A 1 97 ? 6.924 7.341 -25.746 1.00 97.94 97 LEU A C 1
ATOM 756 O O . LEU A 1 97 ? 7.946 6.783 -26.144 1.00 97.94 97 LEU A O 1
ATOM 760 N N . ILE A 1 98 ? 5.792 6.677 -25.502 1.00 97.31 98 ILE A N 1
ATOM 761 C CA . ILE A 1 98 ? 5.639 5.234 -25.701 1.00 97.31 98 ILE A CA 1
ATOM 762 C C . ILE A 1 98 ? 5.909 4.875 -27.160 1.00 97.31 98 ILE A C 1
ATOM 764 O O . ILE A 1 98 ? 6.682 3.952 -27.418 1.00 97.31 98 ILE A O 1
ATOM 768 N N . ASP A 1 99 ? 5.326 5.602 -28.112 1.00 97.12 99 ASP A N 1
ATOM 769 C CA . ASP A 1 99 ? 5.519 5.332 -29.540 1.00 97.12 99 ASP A CA 1
ATOM 770 C C . ASP A 1 99 ? 6.986 5.521 -29.947 1.00 97.12 99 ASP A C 1
ATOM 772 O O . ASP A 1 99 ? 7.565 4.662 -30.615 1.00 97.12 99 ASP A O 1
ATOM 776 N N . ALA A 1 100 ? 7.628 6.589 -29.466 1.00 97.81 100 ALA A N 1
ATOM 777 C CA . ALA A 1 100 ? 9.036 6.853 -29.741 1.00 97.81 100 ALA A CA 1
ATOM 778 C C . ALA A 1 100 ? 9.967 5.775 -29.160 1.00 97.81 100 ALA A C 1
ATOM 780 O O . ALA A 1 100 ? 10.887 5.326 -29.842 1.00 97.81 100 ALA A O 1
ATOM 781 N N . MET A 1 101 ? 9.737 5.334 -27.920 1.00 97.75 101 MET A N 1
ATOM 782 C CA . MET A 1 101 ? 10.565 4.309 -27.277 1.00 97.75 101 MET A CA 1
ATOM 783 C C . MET A 1 101 ? 10.332 2.917 -27.873 1.00 97.75 101 MET A C 1
ATOM 785 O O . MET A 1 101 ? 11.288 2.192 -28.142 1.00 97.75 101 MET A O 1
ATOM 789 N N . THR A 1 102 ? 9.076 2.534 -28.112 1.00 95.75 102 THR A N 1
ATOM 790 C CA . THR A 1 102 ? 8.748 1.200 -28.643 1.00 95.75 102 THR A CA 1
ATOM 791 C C . THR A 1 102 ? 9.216 1.010 -30.087 1.00 95.75 102 THR A C 1
ATOM 793 O O . THR A 1 102 ? 9.564 -0.110 -30.464 1.00 95.75 102 THR A O 1
ATOM 796 N N . ALA A 1 103 ? 9.347 2.089 -30.868 1.00 96.25 103 ALA A N 1
ATOM 797 C CA . ALA A 1 103 ? 9.909 2.056 -32.220 1.00 96.25 103 ALA A CA 1
ATOM 798 C C . ALA A 1 103 ? 11.360 1.537 -32.289 1.00 96.25 103 ALA A C 1
ATOM 800 O O . ALA A 1 103 ? 11.797 1.101 -33.353 1.00 96.25 103 ALA A O 1
ATOM 801 N N . PHE A 1 104 ? 12.103 1.528 -31.174 1.00 96.88 104 PHE A N 1
ATOM 802 C CA . PHE A 1 104 ? 13.446 0.937 -31.127 1.00 96.88 104 PHE A CA 1
ATOM 803 C C . PHE A 1 104 ? 13.436 -0.592 -31.254 1.00 96.88 104 PHE A C 1
ATOM 805 O O . PHE A 1 104 ? 14.483 -1.177 -31.532 1.00 96.88 104 PHE A O 1
ATOM 812 N N . GLY A 1 105 ? 12.290 -1.251 -31.035 1.00 95.50 105 GLY A N 1
ATOM 813 C CA . GLY A 1 105 ? 12.193 -2.712 -31.091 1.00 95.50 105 GLY A CA 1
ATOM 814 C C . GLY A 1 105 ? 13.065 -3.413 -30.045 1.00 95.50 105 GLY A C 1
ATOM 815 O O . GLY A 1 105 ? 13.556 -4.514 -30.288 1.00 95.50 105 GLY A O 1
ATOM 816 N N . CYS A 1 106 ? 13.309 -2.754 -28.909 1.00 96.50 106 CYS A N 1
ATOM 817 C CA . CYS A 1 106 ? 14.075 -3.324 -27.809 1.00 96.50 106 CYS A CA 1
ATOM 818 C C . CYS A 1 106 ? 13.333 -4.497 -27.153 1.00 96.50 106 CYS A C 1
ATOM 820 O O . CYS A 1 106 ? 12.105 -4.555 -27.193 1.00 96.50 106 CYS A O 1
ATOM 822 N N . ALA A 1 107 ? 14.073 -5.402 -26.505 1.00 95.31 107 ALA A N 1
ATOM 823 C CA . ALA A 1 107 ? 13.514 -6.570 -25.821 1.00 95.31 107 ALA A CA 1
ATOM 824 C C . ALA A 1 107 ? 12.404 -6.196 -24.832 1.00 95.31 107 ALA A C 1
ATOM 826 O O . ALA A 1 107 ? 11.369 -6.854 -24.784 1.00 95.31 107 ALA A O 1
ATOM 827 N N . HIS A 1 108 ? 12.621 -5.116 -24.076 1.00 95.62 108 HIS A N 1
ATOM 828 C CA . HIS A 1 108 ? 11.604 -4.514 -23.225 1.00 95.62 108 HIS A CA 1
ATOM 829 C C . HIS A 1 108 ? 11.717 -2.989 -23.246 1.00 95.62 108 HIS A C 1
ATOM 831 O O . HIS A 1 108 ? 12.807 -2.425 -23.372 1.00 95.62 108 HIS A O 1
ATOM 837 N N . THR A 1 109 ? 10.584 -2.326 -23.037 1.00 97.00 109 THR A N 1
ATOM 838 C CA . THR A 1 109 ? 10.494 -0.885 -22.797 1.00 97.00 109 THR A CA 1
ATOM 839 C C . THR A 1 109 ? 10.047 -0.645 -21.358 1.00 97.00 109 THR A C 1
ATOM 841 O O . THR A 1 109 ? 9.087 -1.259 -20.897 1.00 97.00 109 THR A O 1
ATOM 844 N N . LYS A 1 110 ? 10.739 0.236 -20.629 1.00 97.12 110 LYS A N 1
ATOM 845 C CA . LYS A 1 110 ? 10.485 0.541 -19.213 1.00 97.12 110 LYS A CA 1
ATOM 846 C C . LYS A 1 110 ? 10.265 2.040 -19.014 1.00 97.12 110 LYS A C 1
ATOM 848 O O . LYS A 1 110 ? 11.179 2.824 -19.229 1.00 97.12 110 LYS A O 1
ATOM 853 N N . ILE A 1 111 ? 9.100 2.442 -18.523 1.00 97.69 111 ILE A N 1
ATOM 854 C CA . ILE A 1 111 ? 8.775 3.838 -18.206 1.00 97.69 111 ILE A CA 1
ATOM 855 C C . ILE A 1 111 ? 8.444 3.933 -16.715 1.00 97.69 111 ILE A C 1
ATOM 857 O O . ILE A 1 111 ? 7.471 3.347 -16.244 1.00 97.69 111 ILE A O 1
ATOM 861 N N . ALA A 1 112 ? 9.270 4.652 -15.958 1.00 97.31 112 ALA A N 1
ATOM 862 C CA . ALA A 1 112 ? 9.079 4.865 -14.527 1.00 97.31 112 ALA A CA 1
ATOM 863 C C . ALA A 1 112 ? 8.934 6.366 -14.247 1.00 97.31 112 ALA A C 1
ATOM 865 O O . ALA A 1 112 ? 9.890 7.117 -14.390 1.00 97.31 112 ALA A O 1
ATOM 866 N N . VAL A 1 113 ? 7.742 6.809 -13.863 1.00 98.19 113 VAL A N 1
ATOM 867 C CA . VAL A 1 113 ? 7.384 8.241 -13.758 1.00 98.19 113 VAL A CA 1
ATOM 868 C C . VAL A 1 113 ? 6.781 8.551 -12.388 1.00 98.19 113 VAL A C 1
ATOM 870 O O . VAL A 1 113 ? 6.415 7.615 -11.680 1.00 98.19 113 VAL A O 1
ATOM 873 N N . THR A 1 114 ? 6.661 9.814 -11.982 1.00 98.19 114 THR A N 1
ATOM 874 C CA . THR A 1 114 ? 6.153 10.194 -10.648 1.00 98.19 114 THR A CA 1
ATOM 875 C C . THR A 1 114 ? 4.729 10.764 -10.742 1.00 98.19 114 THR A C 1
ATOM 877 O O . THR A 1 114 ? 4.570 11.979 -10.846 1.00 98.19 114 THR A O 1
ATOM 880 N N . PRO A 1 115 ? 3.672 9.924 -10.694 1.00 97.75 115 PRO A N 1
ATOM 881 C CA . PRO A 1 115 ? 2.295 10.408 -10.623 1.00 97.75 115 PRO A CA 1
ATOM 882 C C . PRO A 1 115 ? 2.056 11.201 -9.338 1.00 97.75 115 PRO A C 1
ATOM 884 O O . PRO A 1 115 ? 2.500 10.822 -8.251 1.00 97.75 115 PRO A O 1
ATOM 887 N N . GLN A 1 116 ? 1.273 12.260 -9.467 1.00 95.75 116 GLN A N 1
ATOM 888 C CA . GLN A 1 116 ? 0.782 13.111 -8.394 1.00 95.75 116 GLN A CA 1
ATOM 889 C C . GLN A 1 116 ? -0.669 12.788 -8.021 1.00 95.75 116 GLN A C 1
ATOM 891 O O . GLN A 1 116 ? -1.064 13.051 -6.887 1.00 95.75 116 GLN A O 1
ATOM 896 N N . THR A 1 117 ? -1.437 12.187 -8.934 1.00 96.31 117 THR A N 1
ATOM 897 C CA . THR A 1 117 ? -2.869 11.917 -8.741 1.00 96.31 117 THR A CA 1
ATOM 898 C C . THR A 1 117 ? -3.264 10.458 -8.981 1.00 96.31 117 THR A C 1
ATOM 900 O O . THR A 1 117 ? -2.529 9.661 -9.581 1.00 96.31 117 THR A O 1
ATOM 903 N N . LEU A 1 118 ? -4.458 10.081 -8.517 1.00 96.88 118 LEU A N 1
ATOM 904 C CA . LEU A 1 118 ? -5.069 8.784 -8.813 1.00 96.88 118 LEU A CA 1
ATOM 905 C C . LEU A 1 118 ? -5.302 8.610 -10.320 1.00 96.88 118 LEU A C 1
ATOM 907 O O . LEU A 1 118 ? -4.982 7.557 -10.867 1.00 96.88 118 LEU A O 1
ATOM 911 N N . ARG A 1 119 ? -5.797 9.652 -10.996 1.00 95.94 119 ARG A N 1
ATOM 912 C CA . ARG A 1 119 ? -6.073 9.636 -12.441 1.00 95.94 119 ARG A CA 1
ATOM 913 C C . ARG A 1 119 ? -4.821 9.337 -13.257 1.00 95.94 119 ARG A C 1
ATOM 915 O O . ARG A 1 119 ? -4.831 8.462 -14.111 1.00 95.94 119 ARG A O 1
ATOM 922 N N . GLU A 1 120 ? -3.728 10.011 -12.938 1.00 97.62 120 GLU A N 1
ATOM 923 C CA . GLU A 1 120 ? -2.428 9.770 -13.561 1.00 97.62 120 GLU A CA 1
ATOM 924 C C . GLU A 1 120 ? -1.959 8.320 -13.377 1.00 97.62 120 GLU A C 1
ATOM 926 O O . GLU A 1 120 ? -1.477 7.691 -14.313 1.00 97.62 120 GLU A O 1
ATOM 931 N N . ASN A 1 121 ? -2.150 7.730 -12.192 1.00 98.25 121 ASN A N 1
ATOM 932 C CA . ASN A 1 121 ? -1.856 6.310 -11.996 1.00 98.25 121 ASN A CA 1
ATOM 933 C C . ASN A 1 121 ? -2.739 5.396 -12.869 1.00 98.25 121 ASN A C 1
ATOM 935 O O . ASN A 1 121 ? -2.267 4.356 -13.333 1.00 98.25 121 ASN A O 1
ATOM 939 N N . GLU A 1 122 ? -4.008 5.745 -13.075 1.00 96.81 122 GLU A N 1
ATOM 940 C CA . GLU A 1 122 ? -4.928 5.000 -13.943 1.00 96.81 122 GLU A CA 1
ATOM 941 C C . GLU A 1 122 ? -4.520 5.093 -15.419 1.00 96.81 122 GLU A C 1
ATOM 943 O O . GLU A 1 122 ? -4.585 4.088 -16.129 1.00 96.81 122 GLU A O 1
ATOM 948 N N . GLU A 1 123 ? -4.020 6.248 -15.863 1.00 97.38 123 GLU A N 1
ATOM 949 C CA . GLU A 1 123 ? -3.450 6.437 -17.203 1.00 97.38 123 GLU A CA 1
ATOM 950 C C . GLU A 1 123 ? -2.240 5.518 -17.434 1.00 97.38 123 GLU A C 1
ATOM 952 O O . GLU A 1 123 ? -2.161 4.851 -18.470 1.00 97.38 123 GLU A O 1
ATOM 957 N N . LEU A 1 124 ? -1.349 5.384 -16.440 1.00 98.31 124 LEU A N 1
ATOM 958 C CA . LEU A 1 124 ? -0.229 4.435 -16.508 1.00 98.31 124 LEU A CA 1
ATOM 959 C C . LEU A 1 124 ? -0.721 2.991 -16.662 1.00 98.31 124 LEU A C 1
ATOM 961 O O . LEU A 1 124 ? -0.210 2.253 -17.502 1.00 98.31 124 LEU A O 1
ATOM 965 N N . LEU A 1 125 ? -1.729 2.582 -15.885 1.00 97.62 125 LEU A N 1
ATOM 966 C CA . LEU A 1 125 ? -2.285 1.227 -15.958 1.00 97.62 125 LEU A CA 1
ATOM 967 C C . LEU A 1 125 ? -2.971 0.945 -17.298 1.00 97.62 125 LEU A C 1
ATOM 969 O O . LEU A 1 125 ? -2.858 -0.164 -17.820 1.00 97.62 125 LEU A O 1
ATOM 973 N N . ALA A 1 126 ? -3.667 1.934 -17.861 1.00 96.69 126 ALA A N 1
ATOM 974 C CA . ALA A 1 126 ? -4.329 1.820 -19.157 1.00 96.69 126 ALA A CA 1
ATOM 975 C C . ALA A 1 126 ? -3.335 1.693 -20.323 1.00 96.69 126 ALA A C 1
ATOM 977 O O . ALA A 1 126 ? -3.664 1.088 -21.343 1.00 96.69 126 ALA A O 1
ATOM 978 N N . ALA A 1 127 ? -2.121 2.228 -20.171 1.00 96.50 127 ALA A N 1
ATOM 979 C CA . ALA A 1 127 ? -1.085 2.171 -21.193 1.00 96.50 127 ALA A CA 1
ATOM 980 C C . ALA A 1 127 ? -0.363 0.812 -21.283 1.00 96.50 127 ALA A C 1
ATOM 982 O O . ALA A 1 127 ? 0.280 0.553 -22.308 1.00 96.50 127 ALA A O 1
ATOM 983 N N . ILE A 1 128 ? -0.456 -0.039 -20.249 1.00 94.94 128 ILE A N 1
ATOM 984 C CA . ILE A 1 128 ? 0.241 -1.333 -20.181 1.00 94.94 128 ILE A CA 1
ATOM 985 C C . ILE A 1 128 ? -0.178 -2.236 -21.345 1.00 94.94 128 ILE A C 1
ATOM 987 O O . ILE A 1 128 ? -1.359 -2.433 -21.630 1.00 94.94 128 ILE A O 1
ATOM 991 N N . ARG A 1 129 ? 0.827 -2.806 -22.011 1.00 92.19 129 ARG A N 1
ATOM 992 C CA . ARG A 1 129 ? 0.701 -3.705 -23.162 1.00 92.19 129 ARG A CA 1
ATOM 993 C C . ARG A 1 129 ? 1.952 -4.599 -23.246 1.00 92.19 129 ARG A C 1
ATOM 995 O O . ARG A 1 129 ? 2.959 -4.247 -22.630 1.00 92.19 129 ARG A O 1
ATOM 1002 N N . PRO A 1 130 ? 1.923 -5.731 -23.975 1.00 89.88 130 PRO A N 1
ATOM 1003 C CA . PRO A 1 130 ? 3.087 -6.616 -24.106 1.00 89.88 130 PRO A CA 1
ATOM 1004 C C . PRO A 1 130 ? 4.360 -5.859 -24.511 1.00 89.88 130 PRO A C 1
ATOM 1006 O O . PRO A 1 130 ? 4.300 -4.946 -25.336 1.00 89.88 130 PRO A O 1
ATOM 1009 N N . GLY A 1 131 ? 5.495 -6.209 -23.908 1.00 88.81 131 GLY A N 1
ATOM 1010 C CA . GLY A 1 131 ? 6.782 -5.529 -24.094 1.00 88.81 131 GLY A CA 1
ATOM 1011 C C . GLY A 1 131 ? 6.938 -4.160 -23.408 1.00 88.81 131 GLY A C 1
ATOM 1012 O O . GLY A 1 131 ? 8.043 -3.612 -23.415 1.00 88.81 131 GLY A O 1
ATOM 1013 N N . LEU A 1 132 ? 5.888 -3.602 -22.789 1.00 94.69 132 LEU A N 1
ATOM 1014 C CA . LEU A 1 132 ? 5.927 -2.319 -22.076 1.00 94.69 132 LEU A CA 1
ATOM 1015 C C . LEU A 1 132 ? 5.668 -2.501 -20.575 1.00 94.69 132 LEU A C 1
ATOM 1017 O O . LEU A 1 132 ? 4.567 -2.844 -20.146 1.00 94.69 132 LEU A O 1
ATOM 1021 N N . ALA A 1 133 ? 6.670 -2.172 -19.766 1.00 95.50 133 ALA A N 1
ATOM 1022 C CA . ALA A 1 133 ? 6.532 -1.991 -18.330 1.00 95.50 133 ALA A CA 1
ATOM 1023 C C . ALA A 1 133 ? 6.418 -0.496 -18.008 1.00 95.50 133 ALA A C 1
ATOM 1025 O O . ALA A 1 133 ? 7.384 0.247 -18.172 1.00 95.50 133 ALA A O 1
ATOM 1026 N N . ILE A 1 134 ? 5.256 -0.053 -17.531 1.00 97.25 134 ILE A N 1
ATOM 1027 C CA . ILE A 1 134 ? 5.001 1.342 -17.150 1.00 97.25 134 ILE A CA 1
ATOM 1028 C C . ILE A 1 134 ? 4.364 1.406 -15.759 1.00 97.25 134 ILE A C 1
ATOM 1030 O O . ILE A 1 134 ? 3.419 0.671 -15.473 1.00 97.25 134 ILE A O 1
ATOM 1034 N N . PHE A 1 135 ? 4.920 2.224 -14.861 1.00 97.38 135 PHE A N 1
ATOM 1035 C CA . PHE A 1 135 ? 4.455 2.317 -13.472 1.00 97.38 135 PHE A CA 1
ATOM 1036 C C . PHE A 1 135 ? 4.930 3.585 -12.754 1.00 97.38 135 PHE A C 1
ATOM 1038 O O . PHE A 1 135 ? 5.925 4.209 -13.124 1.00 97.38 135 PHE A O 1
ATOM 1045 N N . GLY A 1 136 ? 4.237 3.915 -11.664 1.00 97.81 136 GLY A N 1
ATOM 1046 C CA . GLY A 1 136 ? 4.559 5.038 -10.798 1.00 97.81 136 GLY A CA 1
ATOM 1047 C C . GLY A 1 136 ? 5.751 4.802 -9.860 1.00 97.81 136 GLY A C 1
ATOM 1048 O O . GLY A 1 136 ? 5.986 3.713 -9.321 1.00 97.81 136 GLY A O 1
ATOM 1049 N N . MET A 1 137 ? 6.512 5.861 -9.623 1.00 97.38 137 MET A N 1
ATOM 1050 C CA . MET A 1 137 ? 7.525 5.993 -8.583 1.00 97.38 137 MET A CA 1
ATOM 1051 C C . MET A 1 137 ? 6.978 6.779 -7.391 1.00 97.38 137 MET A C 1
ATOM 1053 O O . MET A 1 137 ? 5.963 7.469 -7.475 1.00 97.38 137 MET A O 1
ATOM 1057 N N . GLY A 1 138 ? 7.669 6.653 -6.262 1.00 95.94 138 GLY A N 1
ATOM 1058 C CA . GLY A 1 138 ? 7.296 7.338 -5.029 1.00 95.94 138 GLY A CA 1
ATOM 1059 C C . GLY A 1 138 ? 6.050 6.748 -4.371 1.00 95.94 138 GLY A C 1
ATOM 1060 O O . GLY A 1 138 ? 5.539 5.700 -4.764 1.00 95.94 138 GLY A O 1
ATOM 1061 N N . GLU A 1 139 ? 5.590 7.417 -3.320 1.00 94.94 139 GLU A N 1
ATOM 1062 C CA . GLU A 1 139 ? 4.490 6.942 -2.478 1.00 94.94 139 GLU A CA 1
ATOM 1063 C C . GLU A 1 139 ? 3.140 6.953 -3.211 1.00 94.94 139 GLU A C 1
ATOM 1065 O O . GLU A 1 139 ? 2.427 5.949 -3.198 1.00 94.94 139 GLU A O 1
ATOM 1070 N N . ARG A 1 140 ? 2.848 8.024 -3.958 1.00 96.81 140 ARG A N 1
ATOM 1071 C CA . ARG A 1 140 ? 1.652 8.143 -4.815 1.00 96.81 140 ARG A CA 1
ATOM 1072 C C . ARG A 1 140 ? 1.655 7.142 -5.974 1.00 96.81 140 ARG A C 1
ATOM 1074 O O . ARG A 1 140 ? 0.601 6.675 -6.398 1.00 96.81 140 ARG A O 1
ATOM 1081 N N . GLY A 1 141 ? 2.838 6.761 -6.460 1.00 97.88 141 GLY A N 1
ATOM 1082 C CA . GLY A 1 141 ? 3.012 5.776 -7.528 1.00 97.88 141 GLY A CA 1
ATOM 1083 C C . GLY A 1 141 ? 2.826 4.320 -7.106 1.00 97.88 141 GLY A C 1
ATOM 1084 O O . GLY A 1 141 ? 2.782 3.441 -7.969 1.00 97.88 141 GLY A O 1
ATOM 1085 N N . LEU A 1 142 ? 2.689 4.033 -5.805 1.00 98.12 142 LEU A N 1
ATOM 1086 C CA . LEU A 1 142 ? 2.435 2.671 -5.322 1.00 98.12 142 LEU A CA 1
ATOM 1087 C C . LEU A 1 142 ? 1.134 2.089 -5.883 1.00 98.12 142 LEU A C 1
ATOM 1089 O O . LEU A 1 142 ? 1.077 0.877 -6.101 1.00 98.12 142 LEU A O 1
ATOM 1093 N N . TYR A 1 143 ? 0.139 2.93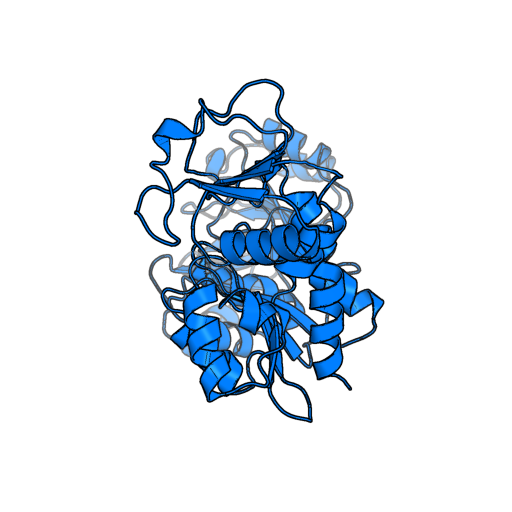7 -6.168 1.00 98.50 143 TYR A N 1
ATOM 1094 C CA . TYR A 1 143 ? -1.139 2.513 -6.733 1.00 98.50 143 TYR A CA 1
ATOM 1095 C C . TYR A 1 143 ? -0.939 1.756 -8.052 1.00 98.50 143 TYR A C 1
ATOM 1097 O O . TYR A 1 143 ? -1.269 0.570 -8.139 1.00 98.50 143 TYR A O 1
ATOM 1105 N N . SER A 1 144 ? -0.332 2.410 -9.050 1.00 98.25 144 SER A N 1
ATOM 1106 C CA . SER A 1 144 ? -0.043 1.796 -10.352 1.00 98.25 144 SER A CA 1
ATOM 1107 C C . SER A 1 144 ? 1.064 0.747 -10.266 1.00 98.25 144 SER A C 1
ATOM 1109 O O . SER A 1 144 ? 0.955 -0.301 -10.893 1.00 98.25 144 SER A O 1
ATOM 1111 N N . ARG A 1 145 ? 2.104 0.956 -9.451 1.00 98.12 145 ARG A N 1
ATOM 1112 C CA . ARG A 1 145 ? 3.223 0.008 -9.323 1.00 98.12 145 ARG A CA 1
ATOM 1113 C C . ARG A 1 145 ? 2.801 -1.377 -8.842 1.00 98.12 145 ARG A C 1
ATOM 1115 O O . ARG A 1 145 ? 3.317 -2.368 -9.354 1.00 98.12 145 ARG A O 1
ATOM 1122 N N . ILE A 1 146 ? 1.918 -1.456 -7.847 1.00 98.19 146 ILE A N 1
ATOM 1123 C CA . ILE A 1 146 ? 1.428 -2.739 -7.319 1.00 98.19 146 ILE A CA 1
ATOM 1124 C C . ILE A 1 146 ? 0.441 -3.384 -8.298 1.00 98.19 146 ILE A C 1
ATOM 1126 O O . ILE A 1 146 ? 0.411 -4.605 -8.437 1.00 98.19 146 ILE A O 1
ATOM 1130 N N . LEU A 1 147 ? -0.360 -2.574 -8.993 1.00 98.31 147 LEU A N 1
ATOM 1131 C CA . LEU A 1 147 ? -1.351 -3.069 -9.945 1.00 98.31 147 LEU A CA 1
ATOM 1132 C C . LEU A 1 147 ? -0.739 -3.486 -11.289 1.00 98.31 147 LEU A C 1
ATOM 1134 O O . LEU A 1 147 ? -1.275 -4.385 -11.929 1.00 98.31 147 LEU A O 1
ATOM 1138 N N . ALA A 1 148 ? 0.387 -2.906 -11.706 1.00 97.56 148 ALA A N 1
ATOM 1139 C CA . ALA A 1 148 ? 0.957 -3.111 -13.037 1.00 97.56 148 ALA A CA 1
ATOM 1140 C C . ALA A 1 148 ? 1.136 -4.596 -13.429 1.00 97.56 148 ALA A C 1
ATOM 1142 O O . ALA A 1 148 ? 0.740 -4.956 -14.541 1.00 97.56 148 ALA A O 1
ATOM 1143 N N . PRO A 1 149 ? 1.624 -5.504 -12.556 1.00 96.00 149 PRO A N 1
ATOM 1144 C CA . PRO A 1 149 ? 1.698 -6.930 -12.888 1.00 96.00 149 PRO A CA 1
ATOM 1145 C C . PRO A 1 149 ? 0.331 -7.581 -13.144 1.00 96.00 149 PRO A C 1
ATOM 1147 O O . PRO A 1 149 ? 0.217 -8.444 -14.010 1.00 96.00 149 PRO A O 1
ATOM 1150 N N . PHE A 1 150 ? -0.728 -7.147 -12.454 1.00 96.88 150 PHE A N 1
ATOM 1151 C CA . PHE A 1 150 ? -2.091 -7.619 -12.723 1.00 96.88 150 PHE A CA 1
ATOM 1152 C C . PHE A 1 150 ? -2.621 -7.132 -14.079 1.00 96.88 150 PHE A C 1
ATOM 1154 O O . PHE A 1 150 ? -3.452 -7.797 -14.690 1.00 96.88 150 PHE A O 1
ATOM 1161 N N . PHE A 1 151 ? -2.124 -5.998 -14.572 1.00 96.50 151 PHE A N 1
ATOM 1162 C CA . PHE A 1 151 ? -2.483 -5.428 -15.874 1.00 96.50 151 PHE A CA 1
ATOM 1163 C C . PHE A 1 151 ? -1.591 -5.927 -17.023 1.00 96.50 151 PHE A C 1
ATOM 1165 O O . PHE A 1 151 ? -1.784 -5.512 -18.161 1.00 96.50 151 PHE A O 1
ATOM 1172 N N . GLY A 1 152 ? -0.666 -6.855 -16.754 1.00 93.81 152 GLY A N 1
ATOM 1173 C CA . GLY A 1 152 ? 0.167 -7.494 -17.776 1.00 93.81 152 GLY A CA 1
ATOM 1174 C C . GLY A 1 152 ? 1.569 -6.906 -17.931 1.00 93.81 152 GLY A C 1
ATOM 1175 O O . GLY A 1 152 ? 2.236 -7.218 -18.911 1.00 93.81 152 GLY A O 1
ATOM 1176 N N . SER A 1 153 ? 2.039 -6.083 -16.986 1.00 93.81 153 SER A N 1
ATOM 1177 C CA . SER A 1 153 ? 3.431 -5.619 -16.991 1.00 93.81 153 SER A CA 1
ATOM 1178 C C . SER A 1 153 ? 4.390 -6.803 -16.858 1.00 93.81 153 SER A C 1
ATOM 1180 O O . SER A 1 153 ? 4.360 -7.525 -15.860 1.00 93.81 153 SER A O 1
ATOM 1182 N N . GLU A 1 154 ? 5.277 -6.969 -17.837 1.00 86.38 154 GLU A N 1
ATOM 1183 C CA . GLU A 1 154 ? 6.258 -8.063 -17.873 1.00 86.38 154 GLU A CA 1
ATOM 1184 C C . GLU A 1 154 ? 7.384 -7.880 -16.850 1.00 86.38 154 GLU A C 1
ATOM 1186 O O . GLU A 1 154 ? 7.953 -8.851 -16.349 1.00 86.38 154 GLU A O 1
ATOM 1191 N N . LEU A 1 155 ? 7.704 -6.626 -16.515 1.00 91.69 155 LEU A N 1
ATOM 1192 C CA . LEU A 1 155 ? 8.757 -6.294 -15.564 1.00 91.69 155 LEU A CA 1
ATOM 1193 C C . LEU A 1 155 ? 8.162 -5.706 -14.282 1.00 91.69 155 LEU A C 1
ATOM 1195 O O . LEU A 1 155 ? 7.390 -4.749 -14.304 1.00 91.69 155 LEU A O 1
ATOM 1199 N N . PHE A 1 156 ? 8.591 -6.257 -13.148 1.00 93.38 156 PHE A N 1
ATOM 1200 C CA . PHE A 1 156 ? 8.357 -5.712 -11.812 1.00 93.38 156 PHE A CA 1
ATOM 1201 C C . PHE A 1 156 ? 9.654 -5.763 -11.009 1.00 93.38 156 PHE A C 1
ATOM 1203 O O . PHE A 1 156 ? 10.269 -6.828 -10.890 1.00 93.38 156 PHE A O 1
ATOM 1210 N N . PHE A 1 157 ? 10.049 -4.624 -10.443 1.00 94.12 157 PHE A N 1
ATOM 1211 C CA . PHE A 1 157 ? 11.316 -4.437 -9.738 1.00 94.12 157 PHE A CA 1
ATOM 1212 C C . PHE A 1 157 ? 11.078 -4.386 -8.225 1.00 94.12 157 PHE A C 1
ATOM 1214 O O . PHE A 1 157 ? 10.518 -3.408 -7.723 1.00 94.12 157 PHE A O 1
ATOM 1221 N N . ALA A 1 158 ? 11.508 -5.431 -7.515 1.00 94.50 158 ALA A N 1
ATOM 1222 C CA . ALA A 1 158 ? 11.513 -5.488 -6.057 1.00 94.50 158 ALA A CA 1
ATOM 1223 C C . ALA A 1 158 ? 12.882 -5.067 -5.499 1.00 94.50 158 ALA A C 1
ATOM 1225 O O . ALA A 1 158 ? 13.913 -5.417 -6.071 1.00 94.50 158 ALA A O 1
ATOM 1226 N N . GLY A 1 159 ? 12.901 -4.349 -4.379 1.00 92.25 159 GLY A N 1
ATOM 1227 C CA . GLY A 1 159 ? 14.118 -3.826 -3.758 1.00 92.25 159 GLY A CA 1
ATOM 1228 C C . GLY A 1 159 ? 13.845 -2.591 -2.902 1.00 92.25 159 GLY A C 1
ATOM 1229 O O . GLY A 1 159 ? 12.707 -2.321 -2.525 1.00 92.25 159 GLY A O 1
ATOM 1230 N N . ASN A 1 160 ? 14.904 -1.847 -2.599 1.00 88.12 160 ASN A N 1
ATOM 1231 C CA . ASN A 1 160 ? 14.883 -0.589 -1.845 1.00 88.12 160 ASN A CA 1
ATOM 1232 C C . ASN A 1 160 ? 15.742 0.500 -2.519 1.00 88.12 160 ASN A C 1
ATOM 1234 O O . ASN A 1 160 ? 16.238 1.407 -1.858 1.00 88.12 160 ASN A O 1
ATOM 1238 N N . VAL A 1 161 ? 15.943 0.387 -3.831 1.00 88.50 161 VAL A N 1
ATOM 1239 C CA . VAL A 1 161 ? 16.902 1.190 -4.601 1.00 88.50 161 VAL A CA 1
ATOM 1240 C C . VAL A 1 161 ? 16.239 2.396 -5.260 1.00 88.50 161 VAL A C 1
ATOM 1242 O O . VAL A 1 161 ? 16.879 3.425 -5.458 1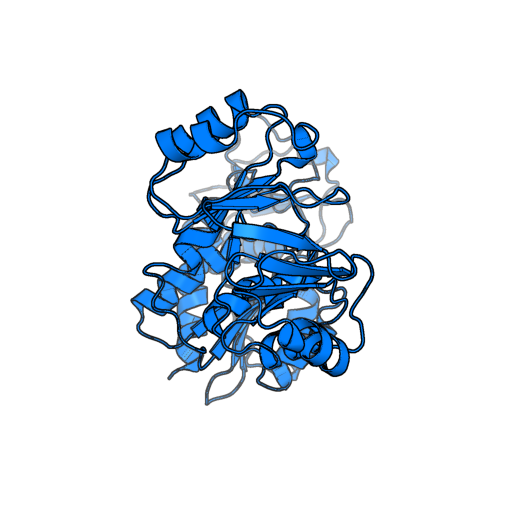.00 88.50 161 VAL A O 1
ATOM 1245 N N . ALA A 1 162 ? 14.957 2.279 -5.609 1.00 88.12 162 ALA A N 1
ATOM 1246 C CA . ALA A 1 162 ? 14.184 3.346 -6.235 1.00 88.12 162 ALA A CA 1
ATOM 1247 C C . ALA A 1 162 ? 12.916 3.681 -5.427 1.00 88.12 162 ALA A C 1
ATOM 1249 O O . ALA A 1 162 ? 12.340 2.787 -4.793 1.00 88.12 162 ALA A O 1
ATOM 1250 N N . PRO A 1 163 ? 12.436 4.940 -5.476 1.00 91.25 163 PRO A N 1
ATOM 1251 C CA . PRO A 1 163 ? 11.242 5.362 -4.750 1.00 91.25 163 PRO A CA 1
ATOM 1252 C C . PRO A 1 163 ? 10.017 4.494 -5.064 1.00 91.25 163 PRO A C 1
ATOM 1254 O O . PRO A 1 163 ? 9.645 4.308 -6.225 1.00 91.25 163 PRO A O 1
ATOM 1257 N N . GLY A 1 164 ? 9.368 3.986 -4.015 1.00 91.62 164 GLY A N 1
ATOM 1258 C CA . GLY A 1 164 ? 8.162 3.159 -4.118 1.00 91.62 164 GLY A CA 1
ATOM 1259 C C . GLY A 1 164 ? 8.412 1.671 -4.393 1.00 91.62 164 GLY A C 1
ATOM 1260 O O . GLY A 1 164 ? 7.449 0.919 -4.513 1.00 91.62 164 GLY A O 1
ATOM 1261 N N . GLN A 1 165 ? 9.659 1.191 -4.488 1.00 94.19 165 GLN A N 1
ATOM 1262 C CA . GLN A 1 165 ? 9.897 -0.252 -4.607 1.00 94.19 165 GLN A CA 1
ATOM 1263 C C . GLN A 1 165 ? 9.398 -1.017 -3.371 1.00 94.19 165 GLN A C 1
ATOM 1265 O O . GLN A 1 165 ? 9.560 -0.588 -2.229 1.00 94.19 165 GLN A O 1
ATOM 1270 N N . LEU A 1 166 ? 8.797 -2.183 -3.618 1.00 95.06 166 LEU A N 1
ATOM 1271 C CA . LEU A 1 166 ? 8.476 -3.144 -2.569 1.00 95.06 166 LEU A CA 1
ATOM 1272 C C . LEU A 1 166 ? 9.667 -4.072 -2.347 1.00 95.06 166 LEU A C 1
ATOM 1274 O O . LEU A 1 166 ? 10.286 -4.513 -3.316 1.00 95.06 166 LEU A O 1
ATOM 1278 N N . SER A 1 167 ? 9.937 -4.444 -1.095 1.00 94.50 167 SER A N 1
ATOM 1279 C CA . SER A 1 167 ? 10.848 -5.556 -0.815 1.00 94.50 167 SER A CA 1
ATOM 1280 C C . SER A 1 167 ? 10.315 -6.850 -1.439 1.00 94.50 167 SER A C 1
ATOM 1282 O O . SER A 1 167 ? 9.106 -7.005 -1.651 1.00 94.50 167 SER A O 1
ATOM 1284 N N . LEU A 1 168 ? 11.208 -7.808 -1.707 1.00 93.50 168 LEU A N 1
ATOM 1285 C CA . LEU A 1 168 ? 10.801 -9.121 -2.216 1.00 93.50 168 LEU A CA 1
ATOM 1286 C C . LEU A 1 168 ? 9.802 -9.799 -1.264 1.00 93.50 168 LEU A C 1
ATOM 1288 O O . LEU A 1 168 ? 8.783 -10.312 -1.712 1.00 93.50 168 LEU A O 1
ATOM 1292 N N . GLU A 1 169 ? 10.045 -9.713 0.044 1.00 93.44 169 GLU A N 1
ATOM 1293 C CA . GLU A 1 169 ? 9.160 -10.239 1.090 1.00 93.44 169 GLU A CA 1
ATOM 1294 C C . GLU A 1 169 ? 7.734 -9.674 1.010 1.00 93.44 169 GLU A C 1
ATOM 1296 O O . GLU A 1 169 ? 6.773 -10.419 1.166 1.00 93.44 169 GLU A O 1
ATOM 1301 N N . ARG A 1 170 ? 7.569 -8.378 0.707 1.00 94.69 170 ARG A N 1
ATOM 1302 C CA . ARG A 1 170 ? 6.239 -7.768 0.534 1.00 94.69 170 ARG A CA 1
ATOM 1303 C C . ARG A 1 170 ? 5.599 -8.144 -0.799 1.00 94.69 170 ARG A C 1
ATOM 1305 O O . ARG A 1 170 ? 4.383 -8.323 -0.856 1.00 94.69 170 ARG A O 1
ATOM 1312 N N . ALA A 1 171 ? 6.397 -8.261 -1.860 1.00 95.44 171 ALA A N 1
ATOM 1313 C CA . ALA A 1 171 ? 5.922 -8.556 -3.209 1.00 95.44 171 ALA A CA 1
ATOM 1314 C C . ALA A 1 171 ? 5.455 -10.012 -3.381 1.00 95.44 171 ALA A C 1
ATOM 1316 O O . ALA A 1 171 ? 4.453 -10.257 -4.052 1.00 95.44 171 ALA A O 1
ATOM 1317 N N . LEU A 1 172 ? 6.145 -10.980 -2.770 1.00 94.50 172 LEU A N 1
ATOM 1318 C CA . LEU A 1 172 ? 5.840 -12.406 -2.940 1.00 94.50 172 LEU A CA 1
ATOM 1319 C C . LEU A 1 172 ? 4.401 -12.770 -2.531 1.00 94.50 172 LEU A C 1
ATOM 1321 O O . LEU A 1 172 ? 3.692 -13.360 -3.350 1.00 94.50 172 LEU A O 1
ATOM 1325 N N . PRO A 1 173 ? 3.891 -12.372 -1.347 1.00 95.69 173 PRO A N 1
ATOM 1326 C CA . PRO A 1 173 ? 2.497 -12.608 -0.992 1.00 95.69 173 PRO A CA 1
ATOM 1327 C C . PRO A 1 173 ? 1.517 -11.912 -1.939 1.00 95.69 173 PRO A C 1
ATOM 1329 O O . PRO A 1 173 ? 0.471 -12.479 -2.246 1.00 95.69 173 PRO A O 1
ATOM 1332 N N . ILE A 1 174 ? 1.844 -10.725 -2.460 1.00 97.38 174 ILE A N 1
ATOM 1333 C CA . ILE A 1 174 ? 0.957 -9.996 -3.380 1.00 97.38 174 ILE A CA 1
ATOM 1334 C C . ILE A 1 174 ? 0.731 -10.808 -4.656 1.00 97.38 174 ILE A C 1
ATOM 1336 O O . ILE A 1 174 ? -0.416 -11.003 -5.050 1.00 97.38 174 ILE A O 1
ATOM 1340 N N . TYR A 1 175 ? 1.788 -11.363 -5.255 1.00 95.44 175 TYR A N 1
ATOM 1341 C CA . TYR A 1 175 ? 1.702 -11.986 -6.584 1.00 95.44 175 TYR A CA 1
ATOM 1342 C C . TYR A 1 175 ? 1.609 -13.518 -6.582 1.00 95.44 175 TYR A C 1
ATOM 1344 O O . TYR A 1 175 ? 1.155 -14.096 -7.567 1.00 95.44 175 TYR A O 1
ATOM 1352 N N . GLY A 1 176 ? 1.953 -14.185 -5.476 1.00 90.38 176 GLY A N 1
ATOM 1353 C CA . GLY A 1 176 ? 1.742 -15.625 -5.297 1.00 90.38 176 GLY A CA 1
ATOM 1354 C C . GLY A 1 176 ? 2.420 -16.469 -6.373 1.00 90.38 176 GLY A C 1
ATOM 1355 O O . GLY A 1 176 ? 3.620 -16.350 -6.595 1.00 90.38 176 GLY A O 1
ATOM 1356 N N . ASP A 1 177 ? 1.646 -17.313 -7.058 1.00 85.44 177 ASP A N 1
ATOM 1357 C CA . ASP A 1 177 ? 2.141 -18.191 -8.127 1.00 85.44 177 ASP A CA 1
ATOM 1358 C C . ASP A 1 177 ? 2.383 -17.470 -9.467 1.00 85.44 177 ASP A C 1
ATOM 1360 O O . ASP A 1 177 ? 2.727 -18.120 -10.455 1.00 85.44 177 ASP A O 1
ATOM 1364 N N . ARG A 1 178 ? 2.228 -16.136 -9.499 1.00 86.31 178 ARG A N 1
ATOM 1365 C CA . ARG A 1 178 ? 2.445 -15.257 -10.660 1.00 86.31 178 ARG A CA 1
ATOM 1366 C C . ARG A 1 178 ? 1.506 -15.519 -11.844 1.00 86.31 178 ARG A C 1
ATOM 1368 O O . ARG A 1 178 ? 1.721 -14.964 -12.918 1.00 86.31 178 ARG A O 1
ATOM 1375 N N . LYS A 1 179 ? 0.416 -16.275 -11.667 1.00 86.06 179 LYS A N 1
ATOM 1376 C CA . LYS A 1 179 ? -0.635 -16.439 -12.693 1.00 86.06 179 LYS A CA 1
ATOM 1377 C C . LYS A 1 179 ? -1.640 -15.290 -12.637 1.00 86.06 179 LYS A C 1
ATOM 1379 O O . LYS A 1 179 ? -2.835 -15.487 -12.417 1.00 86.06 179 LYS A O 1
ATOM 1384 N N . LEU A 1 180 ? -1.127 -14.074 -12.791 1.00 91.31 180 LEU A N 1
ATOM 1385 C CA . LEU A 1 180 ? -1.908 -12.852 -12.645 1.00 91.31 180 LEU A CA 1
ATOM 1386 C C . LEU A 1 180 ? -2.803 -12.619 -13.863 1.00 91.31 180 LEU A C 1
ATOM 1388 O O . LEU A 1 180 ? -2.477 -12.988 -14.991 1.00 91.31 180 LEU A O 1
ATOM 1392 N N . ARG A 1 181 ? -3.953 -12.000 -13.614 1.00 91.00 181 ARG A N 1
ATOM 1393 C CA . ARG A 1 181 ? -4.909 -11.554 -14.628 1.00 91.00 181 ARG A CA 1
ATOM 1394 C C . ARG A 1 181 ? -5.413 -10.175 -14.238 1.00 91.00 181 ARG A C 1
ATOM 1396 O O . ARG A 1 181 ? -5.372 -9.821 -13.056 1.00 91.00 181 ARG A O 1
ATOM 1403 N N . LYS A 1 182 ? -5.941 -9.445 -15.220 1.00 95.75 182 LYS A N 1
ATOM 1404 C CA . LYS A 1 182 ? -6.618 -8.175 -14.966 1.00 95.75 182 LYS A CA 1
ATOM 1405 C C . LYS A 1 182 ? -7.753 -8.412 -13.958 1.00 95.75 182 LYS A C 1
ATOM 1407 O O . LYS A 1 182 ? -8.580 -9.294 -14.209 1.00 95.75 182 LYS A O 1
ATOM 1412 N N . PRO A 1 183 ? -7.784 -7.685 -12.830 1.00 96.94 183 PRO A N 1
ATOM 1413 C CA . PRO A 1 183 ? -8.761 -7.929 -11.782 1.00 96.94 183 PRO A CA 1
ATOM 1414 C C . PRO A 1 183 ? -10.129 -7.395 -12.212 1.00 96.94 183 PRO A C 1
ATOM 1416 O O . PRO A 1 183 ? -10.215 -6.366 -12.882 1.00 96.94 183 PRO A O 1
ATOM 1419 N N . GLU A 1 184 ? -11.204 -8.061 -11.792 1.00 97.44 184 GLU A N 1
ATOM 1420 C CA . GLU A 1 184 ? -12.564 -7.521 -11.942 1.00 97.44 184 GLU A CA 1
ATOM 1421 C C . GLU A 1 184 ? -12.817 -6.373 -10.963 1.00 97.44 184 GLU A C 1
ATOM 1423 O O . GLU A 1 184 ? -13.600 -5.469 -11.252 1.00 97.44 184 GLU A O 1
ATOM 1428 N N . LYS A 1 185 ? -12.170 -6.413 -9.791 1.00 98.38 185 LYS A N 1
ATOM 1429 C CA . LYS A 1 185 ? -12.308 -5.398 -8.743 1.00 98.38 185 LYS A CA 1
ATOM 1430 C C . LYS A 1 185 ? -10.964 -5.024 -8.142 1.00 98.38 185 LYS A C 1
ATOM 1432 O O . LYS A 1 185 ? -10.156 -5.887 -7.800 1.00 98.38 185 LYS A O 1
ATOM 1437 N N . ILE A 1 186 ? -10.756 -3.727 -7.965 1.00 98.69 186 ILE A N 1
ATOM 1438 C CA . ILE A 1 186 ? -9.588 -3.182 -7.275 1.00 98.69 186 ILE A CA 1
ATOM 1439 C C . ILE A 1 186 ? -10.005 -2.764 -5.870 1.00 98.69 186 ILE A C 1
ATOM 1441 O O . ILE A 1 186 ? -11.046 -2.142 -5.678 1.00 98.69 186 ILE A O 1
ATOM 1445 N N . PHE A 1 187 ? -9.176 -3.097 -4.894 1.00 98.88 187 PHE A N 1
ATOM 1446 C CA . PHE A 1 187 ? -9.281 -2.651 -3.514 1.00 98.88 187 PHE A CA 1
ATOM 1447 C C . PHE A 1 187 ? -8.021 -1.870 -3.157 1.00 98.88 187 PHE A C 1
ATOM 1449 O O . PHE A 1 187 ? -6.958 -2.106 -3.736 1.00 98.88 187 PHE A O 1
ATOM 1456 N N . ALA A 1 188 ? -8.109 -0.944 -2.209 1.00 98.75 188 ALA A N 1
ATOM 1457 C CA . ALA A 1 188 ? -6.939 -0.182 -1.794 1.00 98.75 188 ALA A CA 1
ATOM 1458 C C . ALA A 1 188 ? -6.949 0.147 -0.305 1.00 98.75 188 ALA A C 1
ATOM 1460 O O . ALA A 1 188 ? -7.998 0.215 0.324 1.00 98.75 188 ALA A O 1
ATOM 1461 N N . ILE A 1 189 ? -5.770 0.395 0.266 1.00 98.50 189 ILE A N 1
ATOM 1462 C CA . ILE A 1 189 ? -5.676 1.106 1.544 1.00 98.50 189 ILE A CA 1
ATOM 1463 C C . ILE A 1 189 ? -5.513 2.606 1.295 1.00 98.50 189 ILE A C 1
ATOM 1465 O O . ILE A 1 189 ? -4.564 3.017 0.634 1.00 98.50 189 ILE A O 1
ATOM 1469 N N . ALA A 1 190 ? -6.418 3.404 1.856 1.00 98.44 190 ALA A N 1
ATOM 1470 C CA . ALA A 1 190 ? -6.369 4.857 1.893 1.00 98.44 190 ALA A CA 1
ATOM 1471 C C . ALA A 1 190 ? -5.596 5.333 3.132 1.00 98.44 190 ALA A C 1
ATOM 1473 O O . ALA A 1 190 ? -6.034 5.108 4.265 1.00 98.44 190 ALA A O 1
ATOM 1474 N N . GLY A 1 191 ? -4.466 6.011 2.932 1.00 95.56 191 GLY A N 1
ATOM 1475 C CA . GLY A 1 191 ? -3.672 6.592 4.019 1.00 95.56 191 GLY A CA 1
ATOM 1476 C C . GLY A 1 191 ? -2.489 7.399 3.504 1.00 95.56 191 GLY A C 1
ATOM 1477 O O . GLY A 1 191 ? -1.938 7.070 2.457 1.00 95.56 191 GLY A O 1
ATOM 1478 N N . ASN A 1 192 ? -2.086 8.441 4.229 1.00 94.06 192 ASN A N 1
ATOM 1479 C CA . ASN A 1 192 ? -0.960 9.290 3.836 1.00 94.06 192 ASN A CA 1
ATOM 1480 C C . ASN A 1 192 ? -0.158 9.772 5.064 1.00 94.06 192 ASN A C 1
ATOM 1482 O O . ASN A 1 192 ? -0.689 10.555 5.857 1.00 94.06 192 ASN A O 1
ATOM 1486 N N . PRO A 1 193 ? 1.093 9.310 5.253 1.00 91.81 193 PRO A N 1
ATOM 1487 C CA . PRO A 1 193 ? 1.789 8.312 4.433 1.00 91.81 193 PRO A CA 1
ATOM 1488 C C . PRO A 1 193 ? 1.193 6.902 4.610 1.00 91.81 193 PRO A C 1
ATOM 1490 O O . PRO A 1 193 ? 0.820 6.499 5.713 1.00 91.81 193 PRO A O 1
ATOM 1493 N N . GLY A 1 194 ? 1.113 6.136 3.522 1.00 89.94 194 GLY A N 1
ATOM 1494 C CA . GLY A 1 194 ? 0.550 4.782 3.459 1.00 89.94 194 GLY A CA 1
ATOM 1495 C C . GLY A 1 194 ? 1.508 3.718 2.914 1.00 89.94 194 GLY A C 1
ATOM 1496 O O . GLY A 1 194 ? 1.200 2.525 2.968 1.00 89.94 194 GLY A O 1
ATOM 1497 N N . GLY A 1 195 ? 2.686 4.105 2.411 1.00 91.12 195 GLY A N 1
ATOM 1498 C CA . GLY A 1 195 ? 3.557 3.216 1.635 1.00 91.12 195 GLY A CA 1
ATOM 1499 C C . GLY A 1 195 ? 4.146 2.017 2.390 1.00 91.12 195 GLY A C 1
ATOM 1500 O O . GLY A 1 195 ? 4.535 1.012 1.783 1.00 91.12 195 GLY A O 1
ATOM 1501 N N . HIS A 1 196 ? 4.154 2.074 3.721 1.00 89.75 196 HIS A N 1
ATOM 1502 C CA . HIS A 1 196 ? 4.596 0.993 4.604 1.00 89.75 196 HIS A CA 1
ATOM 1503 C C . HIS A 1 196 ? 3.507 -0.062 4.874 1.00 89.75 196 HIS A C 1
ATOM 1505 O O . HIS A 1 196 ? 3.774 -1.043 5.566 1.00 89.75 196 HIS A O 1
ATOM 1511 N N . SER A 1 197 ? 2.291 0.106 4.341 1.00 93.38 197 SER A N 1
ATOM 1512 C CA . SER A 1 197 ? 1.180 -0.803 4.624 1.00 93.38 197 SER A CA 1
ATOM 1513 C C . SER A 1 197 ? 1.456 -2.250 4.196 1.00 93.38 197 SER A C 1
ATOM 1515 O O . SER A 1 197 ? 1.880 -2.517 3.066 1.00 93.38 197 SER A O 1
ATOM 1517 N N . LEU A 1 198 ? 1.158 -3.196 5.090 1.00 94.62 198 LEU A N 1
ATOM 1518 C CA . LEU A 1 198 ? 1.187 -4.635 4.812 1.00 94.62 198 LEU A CA 1
ATOM 1519 C C . LEU A 1 198 ? -0.147 -5.155 4.247 1.00 94.62 198 LEU A C 1
ATOM 1521 O O . LEU A 1 198 ? -0.215 -6.309 3.830 1.00 94.62 198 LEU A O 1
ATOM 1525 N N . SER A 1 199 ? -1.193 -4.321 4.173 1.00 96.12 199 SER A N 1
ATOM 1526 C CA . SER A 1 199 ? -2.522 -4.708 3.676 1.00 96.12 199 SER A CA 1
ATOM 1527 C C . SER A 1 199 ? -2.496 -5.359 2.284 1.00 96.12 199 SER A C 1
ATOM 1529 O O . SER A 1 199 ? -3.156 -6.387 2.127 1.00 96.12 199 SER A O 1
ATOM 1531 N N . PRO A 1 200 ? -1.705 -4.892 1.290 1.00 97.75 200 PRO A N 1
ATOM 1532 C CA . PRO A 1 200 ? -1.589 -5.605 0.015 1.00 97.75 200 PRO A CA 1
ATOM 1533 C C . PRO A 1 200 ? -1.062 -7.037 0.167 1.00 97.75 200 PRO A C 1
ATOM 1535 O O . PRO A 1 200 ? -1.570 -7.950 -0.483 1.00 97.75 200 PRO A O 1
ATOM 1538 N N . SER A 1 201 ? -0.077 -7.254 1.041 1.00 96.81 201 SER A N 1
ATOM 1539 C CA . SER A 1 201 ? 0.511 -8.572 1.303 1.00 96.81 201 SER A CA 1
ATOM 1540 C C . SER A 1 201 ? -0.424 -9.497 2.091 1.00 96.81 201 SER A C 1
ATOM 1542 O O . SER A 1 201 ? -0.168 -10.694 2.145 1.00 96.81 201 SER A O 1
ATOM 1544 N N . ILE A 1 202 ? -1.514 -8.969 2.658 1.00 96.25 202 ILE A N 1
ATOM 1545 C CA . ILE A 1 202 ? -2.539 -9.728 3.388 1.00 96.25 202 ILE A CA 1
ATOM 1546 C C . ILE A 1 202 ? -3.755 -10.009 2.499 1.00 96.25 202 ILE A C 1
ATOM 1548 O O . ILE A 1 202 ? -4.140 -11.165 2.326 1.00 96.25 202 ILE A O 1
ATOM 1552 N N . HIS A 1 203 ? -4.347 -8.979 1.891 1.00 98.12 203 HIS A N 1
ATOM 1553 C CA . HIS A 1 203 ? -5.611 -9.121 1.165 1.00 98.12 203 HIS A CA 1
ATOM 1554 C C . HIS A 1 203 ? -5.463 -9.828 -0.182 1.00 98.12 203 HIS A C 1
ATOM 1556 O O . HIS A 1 203 ? -6.329 -10.624 -0.530 1.00 98.12 203 HIS A O 1
ATOM 1562 N N . ASN A 1 204 ? -4.366 -9.629 -0.925 1.00 98.31 204 ASN A N 1
ATOM 1563 C CA . ASN A 1 204 ? -4.176 -10.346 -2.194 1.00 98.31 204 ASN A CA 1
ATOM 1564 C C . ASN A 1 204 ? -4.142 -11.882 -2.002 1.00 98.31 204 ASN A C 1
ATOM 1566 O O . ASN A 1 204 ? -4.854 -12.583 -2.727 1.00 98.31 204 ASN A O 1
ATOM 1570 N N . PRO A 1 205 ? -3.408 -12.447 -1.016 1.00 97.19 205 PRO A N 1
ATOM 1571 C CA . PRO A 1 205 ? -3.540 -13.863 -0.669 1.00 97.19 205 PRO A CA 1
ATOM 1572 C C . PRO A 1 205 ? -4.954 -14.291 -0.276 1.00 97.19 205 PRO A C 1
ATOM 1574 O O . PRO A 1 205 ? -5.387 -15.368 -0.684 1.00 97.19 205 PRO A O 1
ATOM 1577 N N . LEU A 1 206 ? -5.674 -13.476 0.502 1.00 96.88 206 LEU A N 1
ATOM 1578 C CA . LEU A 1 206 ? -7.035 -13.800 0.938 1.00 96.88 206 LEU A CA 1
ATOM 1579 C C . LEU A 1 206 ? -8.020 -13.826 -0.238 1.00 96.88 206 LEU A C 1
ATOM 1581 O O . LEU A 1 206 ? -8.824 -14.752 -0.331 1.00 96.88 206 LEU A O 1
ATOM 1585 N N . PHE A 1 207 ? -7.909 -12.888 -1.180 1.00 97.50 207 PHE A N 1
ATOM 1586 C CA . PHE A 1 207 ? -8.690 -12.896 -2.417 1.00 97.50 207 PHE A CA 1
ATOM 1587 C C . PHE A 1 207 ? -8.376 -14.110 -3.290 1.00 97.50 207 PHE A C 1
ATOM 1589 O O . PHE A 1 207 ? -9.301 -14.785 -3.744 1.00 97.50 207 PHE A O 1
ATOM 1596 N N . ARG A 1 208 ? -7.092 -14.463 -3.451 1.00 96.38 208 ARG A N 1
ATOM 1597 C CA . ARG A 1 208 ? -6.711 -15.700 -4.151 1.00 96.38 208 ARG A CA 1
ATOM 1598 C C . ARG A 1 208 ? -7.283 -16.942 -3.474 1.00 96.38 208 ARG A C 1
ATOM 1600 O O . ARG A 1 208 ? -7.814 -17.807 -4.161 1.00 96.38 208 ARG A O 1
ATOM 1607 N N . LYS A 1 209 ? -7.211 -17.030 -2.141 1.00 95.94 209 LYS A N 1
ATOM 1608 C CA . LYS A 1 209 ? -7.774 -18.153 -1.371 1.00 95.94 209 LYS A CA 1
ATOM 1609 C C . LYS A 1 209 ? -9.294 -18.248 -1.530 1.00 95.94 209 LYS A C 1
ATOM 1611 O O . LYS A 1 209 ? -9.825 -19.352 -1.566 1.00 95.94 209 LYS A O 1
ATOM 1616 N N . ALA A 1 210 ? -9.978 -17.110 -1.637 1.00 96.38 210 ALA A N 1
ATOM 1617 C CA . ALA A 1 210 ? -11.414 -17.040 -1.893 1.00 96.38 210 ALA A CA 1
ATOM 1618 C C . ALA A 1 210 ? -11.795 -17.300 -3.365 1.00 96.38 210 ALA A C 1
ATOM 1620 O O . ALA A 1 210 ? -12.978 -17.424 -3.665 1.00 96.38 210 ALA A O 1
ATOM 1621 N N . GLY A 1 211 ? -10.821 -17.381 -4.280 1.00 95.62 211 GLY A N 1
ATOM 1622 C CA . GLY A 1 211 ? -11.060 -17.629 -5.702 1.00 95.62 211 GLY A CA 1
ATOM 1623 C C . GLY A 1 211 ? -11.715 -16.461 -6.445 1.00 95.62 211 GLY A C 1
ATOM 1624 O O . GLY A 1 211 ? -12.334 -16.687 -7.482 1.00 95.62 211 GLY A O 1
ATOM 1625 N N . VAL A 1 212 ? -11.603 -15.228 -5.935 1.00 96.69 212 VAL A N 1
ATOM 1626 C CA . VAL A 1 212 ? -12.206 -14.037 -6.561 1.00 96.69 212 VAL A CA 1
ATOM 1627 C C . VAL A 1 212 ? -11.195 -13.264 -7.411 1.00 96.69 212 VAL A C 1
ATOM 1629 O O . VAL A 1 212 ? -10.009 -13.199 -7.085 1.00 96.69 212 VAL A O 1
ATOM 1632 N N . SER A 1 213 ? -11.667 -12.644 -8.496 1.00 96.88 213 SER A N 1
ATOM 1633 C CA . SER A 1 213 ? -10.835 -11.815 -9.378 1.00 96.88 213 SER A CA 1
ATOM 1634 C C . SER A 1 213 ? -10.658 -10.407 -8.797 1.00 96.88 213 SER A C 1
ATOM 1636 O O . SER A 1 213 ? -11.394 -9.476 -9.128 1.00 96.88 213 SER A O 1
ATOM 1638 N N . ALA A 1 214 ? -9.690 -10.253 -7.893 1.00 97.94 214 ALA A N 1
ATOM 1639 C CA . ALA A 1 214 ? -9.413 -8.993 -7.210 1.00 97.94 214 ALA A CA 1
ATOM 1640 C C . ALA A 1 214 ? -7.916 -8.680 -7.144 1.00 97.94 214 ALA A C 1
ATOM 1642 O O . ALA A 1 214 ? -7.087 -9.589 -7.098 1.00 97.94 214 ALA A O 1
ATOM 1643 N N . ALA A 1 215 ? -7.587 -7.392 -7.058 1.00 98.38 215 ALA A N 1
ATOM 1644 C CA . ALA A 1 215 ? -6.257 -6.921 -6.687 1.00 98.38 215 ALA A CA 1
ATOM 1645 C C . ALA A 1 215 ? -6.364 -5.887 -5.565 1.00 98.38 215 ALA A C 1
ATOM 1647 O O . ALA A 1 215 ? -7.280 -5.067 -5.561 1.00 98.38 215 ALA A O 1
ATOM 1648 N N . TYR A 1 216 ? -5.421 -5.914 -4.626 1.00 98.75 216 TYR A N 1
ATOM 1649 C CA . TYR A 1 216 ? -5.337 -4.956 -3.526 1.00 98.75 216 TYR A CA 1
ATOM 1650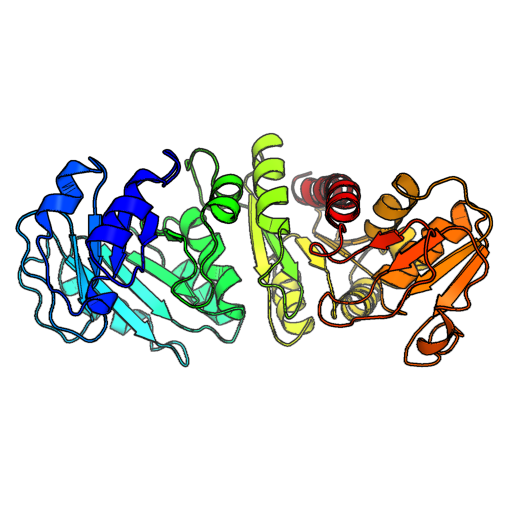 C C . TYR A 1 216 ? -4.070 -4.099 -3.646 1.00 98.75 216 TYR A C 1
ATOM 1652 O O . TYR A 1 216 ? -2.969 -4.648 -3.733 1.00 98.75 216 TYR A O 1
ATOM 1660 N N . THR A 1 217 ? -4.205 -2.772 -3.591 1.00 98.69 217 THR A N 1
ATOM 1661 C CA . THR A 1 217 ? -3.104 -1.803 -3.746 1.00 98.69 217 THR A CA 1
ATOM 1662 C C . THR A 1 217 ? -3.043 -0.760 -2.614 1.00 98.69 217 THR A C 1
ATOM 1664 O O . THR A 1 217 ? -3.756 -0.854 -1.615 1.00 98.69 217 THR A O 1
ATOM 1667 N N . ILE A 1 218 ? -2.148 0.222 -2.728 1.00 98.56 218 ILE A N 1
ATOM 1668 C CA . ILE A 1 218 ? -2.011 1.358 -1.807 1.00 98.56 218 ILE A CA 1
ATOM 1669 C C . ILE A 1 218 ? -2.452 2.630 -2.531 1.00 98.56 218 ILE A C 1
ATOM 1671 O O . ILE A 1 218 ? -1.939 2.939 -3.602 1.00 98.56 218 ILE A O 1
ATOM 1675 N N . ALA A 1 219 ? -3.374 3.376 -1.925 1.00 98.19 219 ALA A N 1
ATOM 1676 C CA . ALA A 1 219 ? -3.806 4.699 -2.359 1.00 98.19 219 ALA A CA 1
ATOM 1677 C C . ALA A 1 219 ? -3.303 5.735 -1.342 1.00 98.19 219 ALA A C 1
ATOM 1679 O O . ALA A 1 219 ? -3.949 6.001 -0.325 1.00 98.19 219 ALA A O 1
ATOM 1680 N N . SER A 1 220 ? -2.109 6.275 -1.594 1.00 97.19 220 SER A N 1
ATOM 1681 C CA . SER A 1 220 ? -1.466 7.255 -0.718 1.00 97.19 220 SER A CA 1
ATOM 1682 C C . SER A 1 220 ? -1.400 8.615 -1.396 1.00 97.19 220 SER A C 1
ATOM 1684 O O . SER A 1 220 ? -0.426 8.943 -2.065 1.00 97.19 220 SER A O 1
ATOM 1686 N N . PHE A 1 221 ? -2.491 9.366 -1.255 1.00 96.31 221 PHE A N 1
ATOM 1687 C CA . PHE A 1 221 ? -2.703 10.675 -1.873 1.00 96.31 221 PHE A CA 1
ATOM 1688 C C . PHE A 1 221 ? -2.950 11.746 -0.804 1.00 96.31 221 PHE A C 1
ATOM 1690 O O . PHE A 1 221 ? -3.160 11.427 0.367 1.00 96.31 221 PHE A O 1
ATOM 1697 N N . GLU A 1 222 ? -2.905 13.024 -1.183 1.00 92.62 222 GLU A N 1
ATOM 1698 C CA . GLU A 1 222 ? -2.982 14.145 -0.231 1.00 92.62 222 GLU A CA 1
ATOM 1699 C C . GLU A 1 222 ? -4.311 14.214 0.521 1.00 92.62 222 GLU A C 1
ATOM 1701 O O . GLU A 1 222 ? -4.336 14.516 1.715 1.00 92.62 222 GLU A O 1
ATOM 1706 N N . SER A 1 223 ? -5.415 13.903 -0.156 1.00 95.81 223 SER A N 1
ATOM 1707 C CA . SER A 1 223 ? -6.753 14.013 0.414 1.00 95.81 223 SER A CA 1
ATOM 1708 C C . SER A 1 223 ? -7.514 12.697 0.337 1.00 95.81 223 SER A C 1
ATOM 1710 O O . SER A 1 223 ? -7.333 11.897 -0.581 1.00 95.81 223 SER A O 1
ATOM 1712 N N . PHE A 1 224 ? -8.410 12.489 1.303 1.00 97.62 224 PHE A N 1
ATOM 1713 C CA . PHE A 1 224 ? -9.367 11.393 1.220 1.00 97.62 224 PHE A CA 1
ATOM 1714 C C . PHE A 1 224 ? -10.351 11.593 0.062 1.00 97.62 224 PHE A C 1
ATOM 1716 O O . PHE A 1 224 ? -10.736 10.607 -0.551 1.00 97.62 224 PHE A O 1
ATOM 1723 N N . ASP A 1 225 ? -10.717 12.837 -0.261 1.00 97.12 225 ASP A N 1
ATOM 1724 C CA . ASP A 1 225 ? -11.697 13.152 -1.308 1.00 97.12 225 ASP A CA 1
ATOM 1725 C C . ASP A 1 225 ? -11.257 12.639 -2.686 1.00 97.12 225 ASP A C 1
ATOM 1727 O O . ASP A 1 225 ? -12.062 12.063 -3.410 1.00 97.12 225 ASP A O 1
ATOM 1731 N N . GLU A 1 226 ? -9.968 12.741 -3.017 1.00 95.56 226 GLU A N 1
ATOM 1732 C CA . GLU A 1 226 ? -9.418 12.167 -4.253 1.00 95.56 226 GLU A CA 1
ATOM 1733 C C . GLU A 1 226 ? -9.571 10.635 -4.305 1.00 95.56 226 GLU A C 1
ATOM 1735 O O . GLU A 1 226 ? -9.921 10.054 -5.334 1.00 95.56 226 GLU A O 1
ATOM 1740 N N . ILE A 1 227 ? -9.347 9.959 -3.177 1.00 97.62 227 ILE A N 1
ATOM 1741 C CA . ILE A 1 227 ? -9.503 8.502 -3.070 1.00 97.62 227 ILE A CA 1
ATOM 1742 C C . ILE A 1 227 ? -10.987 8.119 -3.113 1.00 97.62 227 ILE A C 1
ATOM 1744 O O . ILE A 1 227 ? -11.361 7.126 -3.743 1.00 97.62 227 ILE A O 1
ATOM 1748 N N . ALA A 1 228 ? -11.832 8.915 -2.456 1.00 97.44 228 ALA A N 1
ATOM 1749 C CA . ALA A 1 228 ? -13.275 8.755 -2.441 1.00 97.44 228 ALA A CA 1
ATOM 1750 C C . ALA A 1 228 ? -13.859 8.909 -3.848 1.00 97.44 228 ALA A C 1
ATOM 1752 O O . ALA A 1 228 ? -14.697 8.098 -4.216 1.00 97.44 228 ALA A O 1
ATOM 1753 N N . GLU A 1 229 ? -13.352 9.833 -4.670 1.00 96.00 229 GLU A N 1
ATOM 1754 C CA . GLU A 1 229 ? -13.762 9.981 -6.073 1.00 96.00 229 GLU A CA 1
ATOM 1755 C C . GLU A 1 229 ? -13.524 8.682 -6.871 1.00 96.00 229 GLU A C 1
ATOM 1757 O O . GLU A 1 229 ? -14.378 8.241 -7.646 1.00 96.00 229 GLU A O 1
ATOM 1762 N N . GLY A 1 230 ? -12.376 8.026 -6.666 1.00 95.88 230 GLY A N 1
ATOM 1763 C CA . GLY A 1 230 ? -12.091 6.716 -7.262 1.00 95.88 230 GLY A CA 1
ATOM 1764 C C . GLY A 1 230 ? -13.051 5.621 -6.791 1.00 95.88 230 GLY A C 1
ATOM 1765 O O . GLY A 1 230 ? -13.455 4.759 -7.572 1.00 95.88 230 GLY A O 1
ATOM 1766 N N . PHE A 1 231 ? -13.451 5.666 -5.521 1.00 97.69 231 PHE A N 1
ATOM 1767 C CA . PHE A 1 231 ? -14.424 4.740 -4.946 1.00 97.69 231 PHE A CA 1
ATOM 1768 C C . PHE A 1 231 ? -15.865 5.012 -5.412 1.00 97.69 231 PHE A C 1
ATOM 1770 O O . PHE A 1 231 ? -16.630 4.075 -5.645 1.00 97.69 231 PHE A O 1
ATOM 1777 N N . GLU A 1 232 ? -16.254 6.277 -5.565 1.00 95.81 232 GLU A N 1
ATOM 1778 C CA . GLU A 1 232 ? -17.565 6.716 -6.056 1.00 95.81 232 GLU A CA 1
ATOM 1779 C C . GLU A 1 232 ? -17.780 6.351 -7.524 1.00 95.81 232 GLU A C 1
ATOM 1781 O O . GLU A 1 232 ? -18.863 5.890 -7.874 1.00 95.81 232 GLU A O 1
ATOM 1786 N N . ASN A 1 233 ? -16.738 6.480 -8.348 1.00 94.62 233 ASN A N 1
ATOM 1787 C CA . ASN A 1 233 ? -16.770 6.180 -9.781 1.00 94.62 233 ASN A CA 1
ATOM 1788 C C . ASN A 1 233 ? -16.494 4.704 -10.119 1.00 94.62 233 ASN A C 1
ATOM 1790 O O . ASN A 1 233 ? -16.063 4.398 -11.230 1.00 94.62 233 ASN A O 1
ATOM 1794 N N . ASP A 1 234 ? -16.684 3.792 -9.163 1.00 92.88 234 ASP A N 1
ATOM 1795 C CA . ASP A 1 234 ? -16.499 2.340 -9.319 1.00 92.88 234 ASP A CA 1
ATOM 1796 C C . ASP A 1 234 ? -15.088 1.890 -9.757 1.00 92.88 234 ASP A C 1
ATOM 1798 O O . ASP A 1 234 ? -14.882 0.719 -10.089 1.00 92.88 234 ASP A O 1
ATOM 1802 N N . ARG A 1 235 ? -14.085 2.780 -9.711 1.00 94.69 235 ARG A N 1
ATOM 1803 C CA . ARG A 1 235 ? -12.680 2.453 -10.025 1.00 94.69 235 ARG A CA 1
ATOM 1804 C C . ARG A 1 235 ? -12.033 1.659 -8.889 1.00 94.69 235 ARG A C 1
ATOM 1806 O O . ARG A 1 235 ? -11.195 0.791 -9.130 1.00 94.69 235 ARG A O 1
ATOM 1813 N N . ILE A 1 236 ? -12.481 1.906 -7.656 1.00 98.19 236 ILE A N 1
ATOM 1814 C CA . ILE A 1 236 ? -12.120 1.155 -6.451 1.00 98.19 236 ILE A CA 1
ATOM 1815 C C . ILE A 1 236 ? -13.395 0.560 -5.838 1.00 98.19 236 ILE A C 1
ATOM 1817 O O . ILE A 1 236 ? -14.332 1.274 -5.499 1.00 98.19 236 ILE A O 1
ATOM 1821 N N . ALA A 1 237 ? -13.435 -0.760 -5.666 1.00 98.44 237 ALA A N 1
ATOM 1822 C CA . ALA A 1 237 ? -14.587 -1.489 -5.134 1.00 98.44 237 ALA A CA 1
ATOM 1823 C C . ALA A 1 237 ? -14.638 -1.527 -3.597 1.00 98.44 237 ALA A C 1
ATOM 1825 O O . ALA A 1 237 ? -15.693 -1.783 -3.016 1.00 98.44 237 ALA A O 1
ATOM 1826 N N . GLY A 1 238 ? -13.513 -1.282 -2.925 1.00 98.56 238 GLY A N 1
ATOM 1827 C CA . GLY A 1 238 ? -13.443 -1.222 -1.470 1.00 98.56 238 GLY A CA 1
ATOM 1828 C C . GLY A 1 238 ? -12.149 -0.600 -0.967 1.00 98.56 238 GLY A C 1
ATOM 1829 O O . GLY A 1 238 ? -11.104 -0.682 -1.616 1.00 98.56 238 GLY A O 1
ATOM 1830 N N . LEU A 1 239 ? -12.237 0.031 0.198 1.00 98.75 239 LEU A N 1
ATOM 1831 C CA . LEU A 1 239 ? -11.142 0.722 0.855 1.00 98.75 239 LEU A CA 1
ATOM 1832 C C . LEU A 1 239 ? -10.960 0.199 2.274 1.00 98.75 239 LEU A C 1
ATOM 1834 O O . LEU A 1 239 ? -11.902 0.239 3.067 1.00 98.75 239 LEU A O 1
ATOM 1838 N N . SER A 1 240 ? -9.736 -0.181 2.632 1.00 98.69 240 SER A N 1
ATOM 1839 C CA . SER A 1 240 ? -9.312 -0.024 4.025 1.00 98.69 240 SER A CA 1
ATOM 1840 C C . SER A 1 240 ? -8.918 1.435 4.227 1.00 98.69 240 SER A C 1
ATOM 1842 O O . SER A 1 240 ? -8.296 2.038 3.358 1.00 98.69 240 SER A O 1
ATOM 1844 N N . VAL A 1 241 ? -9.241 2.020 5.372 1.00 98.19 241 VAL A N 1
ATOM 1845 C CA . VAL A 1 241 ? -8.934 3.418 5.687 1.00 98.19 241 VAL A CA 1
ATOM 1846 C C . VAL A 1 241 ? -8.091 3.472 6.952 1.00 98.19 241 VAL A C 1
ATOM 1848 O O . VAL A 1 241 ? -8.475 2.965 8.013 1.00 98.19 241 VAL A O 1
ATOM 1851 N N . THR A 1 242 ? -6.921 4.093 6.845 1.00 95.06 242 THR A N 1
ATOM 1852 C CA . THR A 1 242 ? -5.995 4.303 7.959 1.00 95.06 242 THR A CA 1
ATOM 1853 C C . THR A 1 242 ? -5.761 5.792 8.207 1.00 95.06 242 THR A C 1
ATOM 1855 O O . THR A 1 242 ? -6.439 6.650 7.640 1.00 95.06 242 THR A O 1
ATOM 1858 N N . ALA A 1 243 ? -4.866 6.116 9.137 1.00 91.12 243 ALA A N 1
ATOM 1859 C CA . ALA A 1 243 ? -4.515 7.493 9.437 1.00 91.12 243 ALA A CA 1
ATOM 1860 C C . ALA A 1 243 ? -4.023 8.235 8.171 1.00 91.12 243 ALA A C 1
ATOM 1862 O O . ALA A 1 243 ? -3.298 7.650 7.364 1.00 91.12 243 ALA A O 1
ATOM 1863 N N . PRO A 1 244 ? -4.398 9.513 7.994 1.00 93.50 244 PRO A N 1
ATOM 1864 C CA . PRO A 1 244 ? -5.256 10.330 8.861 1.00 93.50 244 PRO A CA 1
ATOM 1865 C C . PRO A 1 244 ? -6.752 10.296 8.476 1.00 93.50 244 PRO A C 1
ATOM 1867 O O . PRO A 1 244 ? -7.540 11.069 9.012 1.00 93.50 244 PRO A O 1
ATOM 1870 N N . PHE A 1 245 ? -7.174 9.419 7.564 1.00 97.62 245 PHE A N 1
ATOM 1871 C CA . PHE A 1 245 ? -8.440 9.563 6.839 1.00 97.62 245 PHE A CA 1
ATOM 1872 C C . PHE A 1 245 ? -9.677 8.936 7.493 1.00 97.62 245 PHE A C 1
ATOM 1874 O O . PHE A 1 245 ? -10.775 9.124 6.982 1.00 97.62 245 PHE A O 1
ATOM 1881 N N . LYS A 1 246 ? -9.557 8.237 8.630 1.00 97.94 246 LYS A N 1
ATOM 1882 C CA . LYS A 1 246 ? -10.708 7.556 9.266 1.00 97.94 246 LYS A CA 1
ATOM 1883 C C . LYS A 1 246 ? -11.870 8.498 9.636 1.00 97.94 246 LYS A C 1
ATOM 1885 O O . LYS A 1 246 ? -13.025 8.081 9.564 1.00 97.94 246 LYS A O 1
ATOM 1890 N N . ASP A 1 247 ? -11.574 9.745 10.018 1.00 97.12 247 ASP A N 1
ATOM 1891 C CA . ASP A 1 247 ? -12.587 10.764 10.352 1.00 97.12 247 ASP A CA 1
ATOM 1892 C C . ASP A 1 247 ? -13.268 11.275 9.062 1.00 97.12 247 ASP A C 1
ATOM 1894 O O . ASP A 1 247 ? -14.493 11.331 8.986 1.00 97.12 247 ASP A O 1
ATOM 1898 N N . ALA A 1 248 ? -12.489 11.553 8.007 1.00 98.19 248 ALA A N 1
ATOM 1899 C CA . ALA A 1 248 ? -13.014 11.967 6.701 1.00 98.19 248 ALA A CA 1
ATOM 1900 C C . ALA A 1 248 ? -13.871 10.869 6.043 1.00 98.19 248 ALA A C 1
ATOM 1902 O O . ALA A 1 248 ? -14.955 11.146 5.532 1.00 98.19 248 ALA A O 1
ATOM 1903 N N . ALA A 1 249 ? -13.439 9.610 6.135 1.00 98.50 249 ALA A N 1
ATOM 1904 C CA . ALA A 1 249 ? -14.196 8.461 5.650 1.00 98.50 249 ALA A CA 1
ATOM 1905 C C . ALA A 1 249 ? -15.521 8.264 6.397 1.00 98.50 249 ALA A C 1
ATOM 1907 O O . ALA A 1 249 ? -16.499 7.836 5.789 1.00 98.50 249 ALA A O 1
ATOM 1908 N N . PHE A 1 250 ? -15.586 8.604 7.688 1.00 98.56 250 PHE A N 1
ATOM 1909 C CA . PHE A 1 250 ? -16.841 8.582 8.442 1.00 98.56 250 PHE A CA 1
ATOM 1910 C C . PHE A 1 250 ? -17.809 9.677 7.972 1.00 98.56 250 PHE A C 1
ATOM 1912 O O . PHE A 1 250 ? -18.986 9.395 7.749 1.00 98.56 250 PHE A O 1
ATOM 1919 N N . GLU A 1 251 ? -17.328 10.900 7.729 1.00 98.31 251 GLU A N 1
ATOM 1920 C CA . GLU A 1 251 ? -18.169 11.986 7.191 1.00 98.31 251 GLU A CA 1
ATOM 1921 C C . GLU A 1 251 ? -18.617 11.748 5.740 1.00 98.31 251 GLU A C 1
ATOM 1923 O O . GLU A 1 251 ? -19.718 12.140 5.342 1.00 98.31 251 GLU A O 1
ATOM 1928 N N . PHE A 1 252 ? -17.801 11.063 4.942 1.00 98.25 252 PHE A N 1
ATOM 1929 C CA . PHE A 1 252 ? -18.225 10.505 3.661 1.00 98.25 252 PHE A CA 1
ATOM 1930 C C . PHE A 1 252 ? -19.335 9.458 3.849 1.00 98.25 252 PHE A C 1
ATOM 1932 O O . PHE A 1 252 ? -20.420 9.585 3.281 1.00 98.25 252 PHE A O 1
ATOM 1939 N N . ALA A 1 253 ? -19.103 8.462 4.708 1.00 98.19 253 ALA A N 1
ATOM 1940 C CA . ALA A 1 253 ? -20.015 7.343 4.915 1.00 98.19 253 ALA A CA 1
ATOM 1941 C C . ALA A 1 253 ? -21.400 7.776 5.415 1.00 98.19 253 ALA A C 1
ATOM 1943 O O . ALA A 1 253 ? -22.404 7.265 4.930 1.00 98.19 253 ALA A O 1
ATOM 1944 N N . LYS A 1 254 ? -21.476 8.775 6.303 1.00 98.12 254 LYS A N 1
ATOM 1945 C CA . LYS A 1 254 ? -22.749 9.345 6.789 1.00 98.12 254 LYS A CA 1
ATOM 1946 C C . LYS A 1 254 ? -23.676 9.835 5.675 1.00 98.12 254 LYS A C 1
ATOM 1948 O O . LYS A 1 254 ? -24.882 9.918 5.889 1.00 98.12 254 LYS A O 1
ATOM 1953 N N . ARG A 1 255 ? -23.121 10.199 4.518 1.00 96.81 255 ARG A N 1
ATOM 1954 C CA . ARG A 1 255 ? -23.873 10.722 3.370 1.00 96.81 255 ARG A CA 1
ATOM 1955 C C . ARG A 1 255 ? -24.140 9.665 2.299 1.00 96.81 255 ARG A C 1
ATOM 1957 O O . ARG A 1 255 ? -25.077 9.834 1.529 1.00 96.81 255 ARG A O 1
ATOM 1964 N N . ALA A 1 256 ? -23.321 8.615 2.236 1.00 95.38 256 ALA A N 1
ATOM 1965 C CA . ALA A 1 256 ? -23.231 7.744 1.063 1.00 95.38 256 ALA A CA 1
ATOM 1966 C C . ALA A 1 256 ? -23.251 6.231 1.363 1.00 95.38 256 ALA A C 1
ATOM 1968 O O . ALA A 1 256 ? -23.187 5.437 0.425 1.00 95.38 256 ALA A O 1
ATOM 1969 N N . ALA A 1 257 ? -23.321 5.810 2.631 1.00 97.56 257 ALA A N 1
ATOM 1970 C CA . ALA A 1 257 ? -23.184 4.407 3.021 1.00 97.56 257 ALA A CA 1
ATOM 1971 C C . ALA A 1 257 ? -24.132 3.978 4.154 1.00 97.56 257 ALA A C 1
ATOM 1973 O O . ALA A 1 257 ? -24.570 4.778 4.977 1.00 97.56 257 ALA A O 1
ATOM 1974 N N . ASP A 1 258 ? -24.378 2.671 4.230 1.00 98.06 258 ASP A N 1
ATOM 1975 C CA . ASP A 1 258 ? -24.888 1.986 5.417 1.00 98.06 258 ASP A CA 1
ATOM 1976 C C . ASP A 1 258 ? -23.770 1.916 6.470 1.00 98.06 258 ASP A C 1
ATOM 1978 O O . ASP A 1 258 ? -22.871 1.071 6.399 1.00 98.06 258 ASP A O 1
ATOM 1982 N N . VAL A 1 259 ? -23.786 2.865 7.411 1.00 98.50 259 VAL A N 1
ATOM 1983 C CA . VAL A 1 259 ? -22.790 2.958 8.486 1.00 98.50 259 VAL A CA 1
ATOM 1984 C C . VAL A 1 259 ? -23.131 1.962 9.586 1.00 98.50 259 VAL A C 1
ATOM 1986 O O . VAL A 1 259 ? -24.106 2.138 10.315 1.00 98.50 259 VAL A O 1
ATOM 1989 N N . ARG A 1 260 ? -22.302 0.932 9.738 1.00 98.25 260 ARG A N 1
ATOM 1990 C CA . ARG A 1 260 ? -22.485 -0.142 10.717 1.00 98.25 260 ARG A CA 1
ATOM 1991 C C . ARG A 1 260 ? -22.136 0.291 12.134 1.00 98.25 260 ARG A C 1
ATOM 1993 O O . ARG A 1 260 ? -21.438 1.277 12.368 1.00 98.25 260 ARG A O 1
ATOM 2000 N N . GLN A 1 261 ? -22.638 -0.482 13.095 1.00 98.12 261 GLN A N 1
ATOM 2001 C CA . GLN A 1 261 ? -22.601 -0.152 14.517 1.00 98.12 261 GLN A CA 1
ATOM 2002 C C . GLN A 1 261 ? -21.185 0.143 15.039 1.00 98.12 261 GLN A C 1
ATOM 2004 O O . GLN A 1 261 ? -21.016 1.092 15.801 1.00 98.12 261 GLN A O 1
ATOM 2009 N N . ASN A 1 262 ? -20.158 -0.612 14.623 1.00 98.38 262 ASN A N 1
ATOM 2010 C CA . ASN A 1 262 ? -18.794 -0.358 15.102 1.00 98.38 262 ASN A CA 1
ATOM 2011 C C . ASN A 1 262 ? -18.275 1.002 14.614 1.00 98.38 262 ASN A C 1
ATOM 2013 O O . ASN A 1 262 ? -17.678 1.741 15.395 1.00 98.38 262 ASN A O 1
ATOM 2017 N N . ALA A 1 263 ? -18.541 1.366 13.354 1.00 98.44 263 ALA A N 1
ATOM 2018 C CA . ALA A 1 263 ? -18.193 2.685 12.827 1.00 98.44 263 ALA A CA 1
ATOM 2019 C C . ALA A 1 263 ? -18.995 3.822 13.472 1.00 98.44 263 ALA A C 1
ATOM 2021 O O . ALA A 1 263 ? -18.420 4.876 13.739 1.00 98.44 263 ALA A O 1
ATOM 2022 N N . GLN A 1 264 ? -20.288 3.613 13.750 1.00 98.38 264 GLN A N 1
ATOM 2023 C CA . GLN A 1 264 ? -21.129 4.593 14.449 1.00 98.38 264 GLN A CA 1
ATOM 2024 C C . GLN A 1 264 ? -20.608 4.872 15.863 1.00 98.38 264 GLN A C 1
ATOM 2026 O O . GLN A 1 264 ? -20.412 6.026 16.224 1.00 98.38 264 GLN A O 1
ATOM 2031 N N . GLU A 1 265 ? -20.341 3.826 16.651 1.00 98.19 265 GLU A N 1
ATOM 2032 C CA . GLU A 1 265 ? -19.856 3.971 18.028 1.00 98.19 265 GLU A CA 1
ATOM 2033 C C . GLU A 1 265 ? -18.447 4.572 18.098 1.00 98.19 265 GLU A C 1
ATOM 2035 O O . GLU A 1 265 ? -18.142 5.327 19.021 1.00 98.19 265 GLU A O 1
ATOM 2040 N N . ALA A 1 266 ? -17.581 4.234 17.138 1.00 97.94 266 ALA A N 1
ATOM 2041 C CA . ALA A 1 266 ? -16.222 4.761 17.074 1.00 97.94 266 ALA A CA 1
ATOM 2042 C C . ALA A 1 266 ? -16.141 6.143 16.404 1.00 97.94 266 ALA A C 1
ATOM 2044 O O . ALA A 1 266 ? -15.069 6.753 16.425 1.00 97.94 266 ALA A O 1
ATOM 2045 N N . GLU A 1 267 ? -17.219 6.617 15.769 1.00 98.12 267 GLU A N 1
ATOM 2046 C CA . GLU A 1 267 ? -17.237 7.796 14.890 1.00 98.12 267 GLU A CA 1
ATOM 2047 C C . GLU A 1 267 ? -16.051 7.800 13.910 1.00 98.12 267 GLU A C 1
ATOM 2049 O O . GLU A 1 267 ? -15.312 8.776 13.765 1.00 98.12 267 GLU A O 1
ATOM 2054 N N . ALA A 1 268 ? -15.758 6.637 13.335 1.00 98.19 268 ALA A N 1
ATOM 2055 C CA . ALA A 1 268 ? -14.577 6.403 12.514 1.00 98.19 268 ALA A CA 1
ATOM 2056 C C . ALA A 1 268 ? -14.828 5.222 11.586 1.00 98.19 268 ALA A C 1
ATOM 2058 O O . ALA A 1 268 ? -15.288 4.180 12.047 1.00 98.19 268 ALA A O 1
ATOM 2059 N N . VAL A 1 269 ? -14.448 5.346 10.317 1.00 98.69 269 VAL A N 1
ATOM 2060 C CA . VAL A 1 269 ? -14.528 4.250 9.341 1.00 98.69 269 VAL A CA 1
ATOM 2061 C C . VAL A 1 269 ? -13.125 3.771 9.015 1.00 98.69 269 VAL A C 1
ATOM 2063 O O . VAL A 1 269 ? -12.260 4.577 8.675 1.00 98.69 269 VAL A O 1
ATOM 2066 N N . ASN A 1 270 ? -12.898 2.459 9.110 1.00 98.12 270 ASN A N 1
ATOM 2067 C CA . ASN A 1 270 ? -11.684 1.826 8.592 1.00 98.12 270 ASN A CA 1
ATOM 2068 C C . ASN A 1 270 ? -11.950 0.937 7.371 1.00 98.12 270 ASN A C 1
ATOM 2070 O O . ASN A 1 270 ? -10.989 0.428 6.803 1.00 98.12 270 ASN A O 1
ATOM 2074 N N . THR A 1 271 ? -13.213 0.713 7.004 1.00 98.69 271 THR A N 1
ATOM 2075 C CA . THR A 1 271 ? -13.606 -0.180 5.914 1.00 98.69 271 THR A CA 1
ATOM 2076 C C . THR A 1 271 ? -14.779 0.420 5.153 1.00 98.69 271 THR A C 1
ATOM 2078 O O . THR A 1 271 ? -15.829 0.665 5.739 1.00 98.69 271 THR A O 1
ATOM 2081 N N . LEU A 1 272 ? -14.614 0.618 3.848 1.00 98.75 272 LEU A N 1
ATOM 2082 C CA . LEU A 1 272 ? -15.687 0.918 2.902 1.00 98.75 272 LEU A CA 1
ATOM 2083 C C . LEU A 1 272 ? -15.730 -0.194 1.860 1.00 98.75 272 LEU A C 1
ATOM 2085 O O . LEU A 1 272 ? -14.689 -0.591 1.343 1.00 98.75 272 LEU A O 1
ATOM 2089 N N . VAL A 1 273 ? -16.911 -0.687 1.514 1.00 98.56 273 VAL A N 1
ATOM 2090 C CA . VAL A 1 273 ? -17.058 -1.661 0.428 1.00 98.56 273 VAL A CA 1
ATOM 2091 C C . VAL A 1 273 ? -18.329 -1.399 -0.352 1.00 98.56 273 VAL A C 1
ATOM 2093 O O . VAL A 1 273 ? -19.397 -1.173 0.2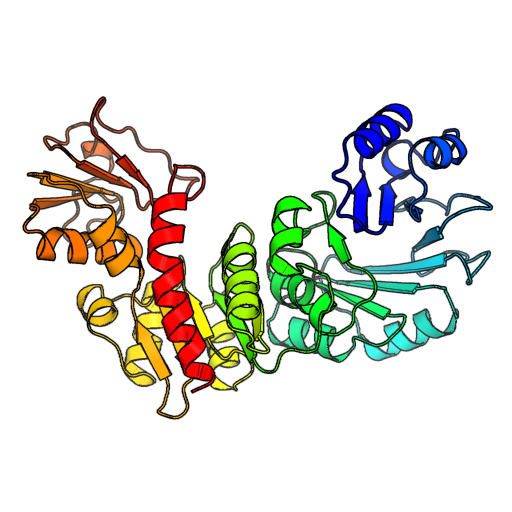14 1.00 98.56 273 VAL A O 1
ATOM 2096 N N . ARG A 1 274 ? -18.214 -1.440 -1.675 1.00 97.62 274 ARG A N 1
ATOM 2097 C CA . ARG A 1 274 ? -19.347 -1.353 -2.581 1.00 97.62 274 ARG A CA 1
ATOM 2098 C C . ARG A 1 274 ? -19.913 -2.741 -2.839 1.00 97.62 274 ARG A C 1
ATOM 2100 O O . ARG A 1 274 ? -19.228 -3.616 -3.363 1.00 97.62 274 ARG A O 1
ATOM 2107 N N . THR A 1 275 ? -21.184 -2.918 -2.509 1.00 96.25 275 THR A N 1
ATOM 2108 C CA . THR A 1 275 ? -21.943 -4.151 -2.743 1.00 96.25 275 THR A CA 1
ATOM 2109 C C . THR A 1 275 ? -23.062 -3.898 -3.751 1.00 96.25 275 THR A C 1
ATOM 2111 O O . THR A 1 275 ? -23.371 -2.752 -4.085 1.00 96.25 275 THR A O 1
ATOM 2114 N N . ARG A 1 276 ? -23.753 -4.957 -4.189 1.00 93.19 276 ARG A N 1
ATOM 2115 C CA . ARG A 1 276 ? -24.971 -4.822 -5.010 1.00 93.19 276 ARG A CA 1
ATOM 2116 C C . ARG A 1 276 ? -26.106 -4.060 -4.314 1.00 93.19 276 ARG A C 1
ATOM 2118 O O . ARG A 1 276 ? -27.009 -3.584 -4.990 1.00 93.19 276 ARG A O 1
ATOM 2125 N N . ARG A 1 277 ? -26.088 -3.965 -2.978 1.00 93.25 277 ARG A N 1
ATOM 2126 C CA . ARG A 1 277 ? -27.128 -3.308 -2.165 1.00 93.25 277 ARG A CA 1
ATOM 2127 C C . ARG A 1 277 ? -26.762 -1.882 -1.744 1.00 93.25 277 ARG A C 1
ATOM 2129 O O . ARG A 1 277 ? -27.515 -1.268 -0.997 1.00 93.25 277 ARG A O 1
ATOM 2136 N N . GLY A 1 278 ? -25.623 -1.369 -2.205 1.00 95.75 278 GLY A N 1
ATOM 2137 C CA . GLY A 1 278 ? -25.079 -0.076 -1.799 1.00 95.75 278 GLY A CA 1
ATOM 2138 C C . GLY A 1 278 ? -23.728 -0.209 -1.102 1.00 95.75 278 GLY A C 1
ATOM 2139 O O . GLY A 1 278 ? -23.094 -1.270 -1.122 1.00 95.75 278 GLY A O 1
ATOM 2140 N N . VAL A 1 279 ? -23.270 0.890 -0.511 1.00 98.25 279 VAL A N 1
ATOM 2141 C CA . VAL A 1 279 ? -21.984 0.956 0.186 1.00 98.25 279 VAL A CA 1
ATOM 2142 C C . VAL A 1 279 ? -22.171 0.577 1.649 1.00 98.25 279 VAL A C 1
ATOM 2144 O O . VAL A 1 279 ? -23.054 1.110 2.311 1.00 98.25 279 VAL A O 1
ATOM 2147 N N . ILE A 1 280 ? -21.317 -0.305 2.158 1.00 98.44 280 ILE A N 1
ATOM 2148 C CA . ILE A 1 280 ? -21.191 -0.592 3.588 1.00 98.44 280 ILE A CA 1
ATOM 2149 C C . ILE A 1 280 ? -19.988 0.179 4.122 1.00 98.44 280 ILE A C 1
ATOM 2151 O O . ILE A 1 280 ? -18.924 0.178 3.498 1.00 98.44 280 ILE A O 1
ATOM 2155 N N . ALA A 1 281 ? -20.155 0.804 5.285 1.00 98.62 281 ALA A N 1
ATOM 2156 C CA . ALA A 1 281 ? -19.077 1.435 6.030 1.00 98.62 281 ALA A CA 1
ATOM 2157 C C . ALA A 1 281 ? -18.990 0.837 7.435 1.00 98.62 281 ALA A C 1
ATOM 2159 O O . ALA A 1 281 ? -19.972 0.852 8.173 1.00 98.62 281 ALA A O 1
ATOM 2160 N N . ASP A 1 282 ? -17.822 0.333 7.824 1.00 98.62 282 ASP A N 1
ATOM 2161 C CA . ASP A 1 282 ? -17.623 -0.265 9.145 1.00 98.62 282 ASP A CA 1
ATOM 2162 C C . ASP A 1 282 ? -16.236 0.040 9.735 1.00 98.62 282 ASP A C 1
ATOM 2164 O O . ASP A 1 282 ? -15.367 0.655 9.101 1.00 98.62 282 ASP A O 1
ATOM 2168 N N . ASN A 1 283 ? -16.049 -0.361 10.992 1.00 98.50 283 ASN A N 1
ATOM 2169 C CA . ASN A 1 283 ? -14.803 -0.246 11.727 1.00 98.50 283 ASN A CA 1
ATOM 2170 C C . ASN A 1 283 ? -14.386 -1.590 12.340 1.00 98.50 283 ASN A C 1
ATOM 2172 O O . ASN A 1 283 ? -14.783 -1.943 13.451 1.00 98.50 283 ASN A O 1
ATOM 2176 N N . THR A 1 284 ? -13.555 -2.334 11.616 1.00 97.94 284 THR A N 1
ATOM 2177 C CA . THR A 1 284 ? -13.043 -3.639 12.047 1.00 97.94 284 THR A CA 1
ATOM 2178 C C . THR A 1 284 ? -11.902 -3.545 13.061 1.00 97.94 284 THR A C 1
ATOM 2180 O O . THR A 1 284 ? -11.591 -4.560 13.683 1.00 97.94 284 THR A O 1
ATOM 2183 N N . ASP A 1 285 ? -11.328 -2.356 13.317 1.00 97.69 285 ASP A N 1
ATOM 2184 C CA . ASP A 1 285 ? -10.381 -2.170 14.429 1.00 97.69 285 ASP A CA 1
ATOM 2185 C C . ASP A 1 285 ? -11.069 -2.483 15.771 1.00 97.69 285 ASP A C 1
ATOM 2187 O O . ASP A 1 285 ? -10.434 -3.038 16.663 1.00 97.69 285 ASP A O 1
ATOM 2191 N N . VAL A 1 286 ? -12.373 -2.187 15.909 1.00 98.31 286 VAL A N 1
ATOM 2192 C CA . VAL A 1 286 ? -13.158 -2.520 17.116 1.00 98.31 286 VAL A CA 1
ATOM 2193 C C . VAL A 1 286 ? -13.124 -4.025 17.376 1.00 98.31 286 VAL A C 1
ATOM 2195 O O . VAL A 1 286 ? -12.800 -4.448 18.482 1.00 98.31 286 VAL A O 1
ATOM 2198 N N . ILE A 1 287 ? -13.391 -4.825 16.340 1.00 97.25 287 ILE A N 1
ATOM 2199 C CA . ILE A 1 287 ? -13.366 -6.293 16.414 1.00 97.25 287 ILE A CA 1
ATOM 2200 C C . ILE A 1 287 ? -11.950 -6.779 16.748 1.00 97.25 287 ILE A C 1
ATOM 2202 O O . ILE A 1 287 ? -11.781 -7.674 17.575 1.00 97.25 287 ILE A O 1
ATOM 2206 N N . GLY A 1 288 ? -10.930 -6.174 16.132 1.00 96.50 288 GLY A N 1
ATOM 2207 C CA . GLY A 1 288 ? -9.530 -6.483 16.416 1.00 96.50 288 GLY A CA 1
ATOM 2208 C C . GLY A 1 288 ? -9.178 -6.275 17.890 1.00 96.50 288 GLY A C 1
ATOM 2209 O O . GLY A 1 288 ? -8.660 -7.182 18.538 1.00 96.50 288 GLY A O 1
ATOM 2210 N N . PHE A 1 289 ? -9.534 -5.120 18.458 1.00 97.62 289 PHE A N 1
ATOM 2211 C CA . PHE A 1 289 ? -9.321 -4.859 19.880 1.00 97.62 289 PHE A CA 1
ATOM 2212 C C . PHE A 1 289 ? -10.129 -5.807 20.772 1.00 97.62 289 PHE A C 1
ATOM 2214 O O . PHE A 1 289 ? -9.569 -6.363 21.708 1.00 97.62 289 PHE A O 1
ATOM 2221 N N . GLU A 1 290 ? -11.409 -6.065 20.490 1.00 96.69 290 GLU A N 1
ATOM 2222 C CA . GLU A 1 290 ? -12.244 -6.962 21.310 1.00 96.69 290 GLU A CA 1
ATOM 2223 C C . GLU A 1 290 ? -11.661 -8.373 21.489 1.00 96.69 290 GLU A C 1
ATOM 2225 O O . GLU A 1 290 ? -11.910 -9.007 22.524 1.00 96.69 290 GLU A O 1
ATOM 2230 N N . LYS A 1 291 ? -10.901 -8.854 20.499 1.00 95.62 291 LYS A N 1
ATOM 2231 C CA . LYS A 1 291 ? -10.212 -10.148 20.538 1.00 95.62 291 LYS A CA 1
ATOM 2232 C C . LYS A 1 291 ? -8.879 -10.110 21.284 1.00 95.62 291 LYS A C 1
ATOM 2234 O O . LYS A 1 291 ? -8.536 -11.094 21.930 1.00 95.62 291 LYS A O 1
ATOM 2239 N N . LEU A 1 292 ? -8.149 -8.998 21.201 1.00 95.12 292 LEU A N 1
ATOM 2240 C CA . LEU A 1 292 ? -6.838 -8.843 21.840 1.00 95.12 292 LEU A CA 1
ATOM 2241 C C . LEU A 1 292 ? -6.918 -8.400 23.300 1.00 95.12 292 LEU A C 1
ATOM 2243 O O . LEU A 1 292 ? -5.973 -8.617 24.053 1.00 95.12 292 LEU A O 1
ATOM 2247 N N . LEU A 1 293 ? -8.015 -7.753 23.703 1.00 96.31 293 LEU A N 1
ATOM 2248 C CA . LEU A 1 293 ? -8.171 -7.233 25.057 1.00 96.31 293 LEU A CA 1
ATOM 2249 C C . LEU A 1 293 ? -8.140 -8.372 26.092 1.00 96.31 293 LEU A C 1
ATOM 2251 O O . LEU A 1 293 ? -9.042 -9.220 26.088 1.00 96.31 293 LEU A O 1
ATOM 2255 N N . PRO A 1 294 ? -7.159 -8.374 27.015 1.00 95.00 294 PRO A N 1
ATOM 2256 C CA . PRO A 1 294 ? -7.155 -9.302 28.131 1.00 95.00 294 PRO A CA 1
ATOM 2257 C C . PRO A 1 294 ? -8.218 -8.908 29.165 1.00 95.00 294 PRO A C 1
ATOM 2259 O O . PRO A 1 294 ? -8.879 -7.869 29.071 1.00 95.00 294 PRO A O 1
ATOM 2262 N N . VAL A 1 295 ? -8.369 -9.741 30.194 1.00 93.38 295 VAL A N 1
ATOM 2263 C CA . VAL A 1 295 ? -9.078 -9.323 31.406 1.00 93.38 295 VAL A CA 1
ATOM 2264 C C . VAL A 1 295 ? -8.230 -8.254 32.091 1.00 93.38 295 VAL A C 1
ATOM 2266 O O . VAL A 1 295 ? -7.114 -8.532 32.526 1.00 93.38 295 VAL A O 1
ATOM 2269 N N . SER A 1 296 ? -8.765 -7.040 32.183 1.00 95.88 296 SER A N 1
ATOM 2270 C CA . SER A 1 296 ? -8.103 -5.899 32.815 1.00 95.88 296 SER A CA 1
ATOM 2271 C C . SER A 1 296 ? -9.109 -5.080 33.603 1.00 95.88 296 SER A C 1
ATOM 2273 O O . SER A 1 296 ? -10.289 -5.019 33.259 1.00 95.88 296 SER A O 1
ATOM 2275 N N . ARG A 1 297 ? -8.641 -4.420 34.657 1.00 95.94 297 ARG A N 1
ATOM 2276 C CA . ARG A 1 297 ? -9.454 -3.483 35.434 1.00 95.94 297 ARG A CA 1
ATOM 2277 C C . ARG A 1 297 ? -9.490 -2.112 34.770 1.00 95.94 297 ARG A C 1
ATOM 2279 O O . ARG A 1 297 ? -10.546 -1.482 34.720 1.00 95.94 297 ARG A O 1
ATOM 2286 N N . ARG A 1 298 ? -8.334 -1.631 34.307 1.00 97.50 298 ARG A N 1
ATOM 2287 C CA . ARG A 1 298 ? -8.157 -0.253 33.857 1.00 97.50 298 ARG A CA 1
ATOM 2288 C C . ARG A 1 298 ? -7.093 -0.138 32.772 1.00 97.50 298 ARG A C 1
ATOM 2290 O O . ARG A 1 298 ? -5.937 -0.493 32.985 1.00 97.50 298 ARG A O 1
ATOM 2297 N N . ALA A 1 299 ? -7.462 0.472 31.652 1.00 98.25 299 ALA A N 1
ATOM 2298 C CA . ALA A 1 299 ? -6.591 0.689 30.508 1.00 98.25 299 ALA A CA 1
ATOM 2299 C C . ALA A 1 299 ? -6.262 2.174 30.279 1.00 98.25 299 ALA A C 1
ATOM 2301 O O . ALA A 1 299 ? -7.121 3.050 30.413 1.00 98.25 299 ALA A O 1
ATOM 2302 N N . ALA A 1 300 ? -5.028 2.458 29.870 1.00 98.06 300 ALA A N 1
ATOM 2303 C CA . ALA A 1 300 ? -4.651 3.729 29.267 1.00 98.06 300 ALA A CA 1
ATOM 2304 C C . ALA A 1 300 ? -4.781 3.619 27.747 1.00 98.06 300 ALA A C 1
ATOM 2306 O O . ALA A 1 300 ? -4.222 2.708 27.147 1.00 98.06 300 ALA A O 1
ATOM 2307 N N . VAL A 1 301 ? -5.469 4.564 27.111 1.00 98.06 301 VAL A N 1
ATOM 2308 C CA . VAL A 1 301 ? -5.516 4.685 25.649 1.00 98.06 301 VAL A CA 1
ATOM 2309 C C . VAL A 1 301 ? -4.708 5.904 25.242 1.00 98.06 301 VAL A C 1
ATOM 2311 O O . VAL A 1 301 ? -5.044 7.029 25.612 1.00 98.06 301 VAL A O 1
ATOM 2314 N N . ILE A 1 302 ? -3.640 5.691 24.483 1.00 96.81 302 ILE A N 1
ATOM 2315 C CA . ILE A 1 302 ? -2.738 6.751 24.043 1.00 96.81 302 ILE A CA 1
ATOM 2316 C C . ILE A 1 302 ? -3.102 7.156 22.618 1.00 96.81 302 ILE A C 1
ATOM 2318 O O . ILE A 1 302 ? -3.013 6.351 21.692 1.00 96.81 302 ILE A O 1
ATOM 2322 N N . GLY A 1 303 ? -3.500 8.414 22.448 1.00 95.00 303 GLY A N 1
ATOM 2323 C CA . GLY A 1 303 ? -4.026 8.980 21.209 1.00 95.00 303 GLY A CA 1
ATOM 2324 C C . GLY A 1 303 ? -5.530 9.264 21.277 1.00 95.00 303 GLY A C 1
ATOM 2325 O O . GLY A 1 303 ? -6.234 8.840 22.187 1.00 95.00 303 GLY A O 1
ATOM 2326 N N . ALA A 1 304 ? -6.031 10.021 20.298 1.00 94.31 304 ALA A N 1
ATOM 2327 C CA . ALA A 1 304 ? -7.449 10.399 20.196 1.00 94.31 304 ALA A CA 1
ATOM 2328 C C . ALA A 1 304 ? -7.980 10.377 18.744 1.00 94.31 304 ALA A C 1
ATOM 2330 O O . ALA A 1 304 ? -8.912 11.111 18.389 1.00 94.31 304 ALA A O 1
ATOM 2331 N N . GLY A 1 305 ? -7.334 9.590 17.878 1.00 94.00 305 GLY A N 1
ATOM 2332 C CA . GLY A 1 305 ? -7.763 9.358 16.494 1.00 94.00 305 GLY A CA 1
ATOM 2333 C C . GLY A 1 305 ? -8.790 8.227 16.375 1.00 94.00 305 GLY A C 1
ATOM 2334 O O . GLY A 1 305 ? -9.188 7.634 17.377 1.00 94.00 305 GLY A O 1
ATOM 2335 N N . GLY A 1 306 ? -9.182 7.891 15.142 1.00 95.38 306 GLY A N 1
ATOM 2336 C CA . GLY A 1 306 ? -10.164 6.830 14.881 1.00 95.38 306 GLY A CA 1
ATOM 2337 C C . GLY A 1 306 ? -9.800 5.466 15.487 1.00 95.38 306 GLY A C 1
ATOM 2338 O O . GLY A 1 306 ? -10.673 4.796 16.027 1.00 95.38 306 GLY A O 1
ATOM 2339 N N . THR A 1 307 ? -8.516 5.087 15.496 1.00 95.94 307 THR A N 1
ATOM 2340 C CA . THR A 1 307 ? -8.053 3.842 16.142 1.00 95.94 307 THR A CA 1
ATOM 2341 C C . THR A 1 307 ? -8.224 3.877 17.665 1.00 95.94 307 THR A C 1
ATOM 2343 O O . THR A 1 307 ? -8.669 2.898 18.254 1.00 95.94 307 THR A O 1
ATOM 2346 N N . ALA A 1 308 ? -7.942 5.016 18.313 1.00 97.06 308 ALA A N 1
ATOM 2347 C CA . ALA A 1 308 ? -8.172 5.187 19.750 1.00 97.06 308 ALA A CA 1
ATOM 2348 C C . ALA A 1 308 ? -9.662 5.091 20.095 1.00 97.06 308 ALA A C 1
ATOM 2350 O O . ALA A 1 308 ? -10.029 4.447 21.075 1.00 97.06 308 ALA A O 1
ATOM 2351 N N . ARG A 1 309 ? -10.537 5.685 19.271 1.00 97.94 309 ARG A N 1
ATOM 2352 C CA . ARG A 1 309 ? -11.990 5.567 19.457 1.00 97.94 309 ARG A CA 1
ATOM 2353 C C . ARG A 1 309 ? -12.469 4.125 19.277 1.00 97.94 309 ARG A C 1
ATOM 2355 O O . ARG A 1 309 ? -13.268 3.670 20.086 1.00 97.94 309 ARG A O 1
ATOM 2362 N N . ALA A 1 310 ? -11.920 3.376 18.320 1.00 98.19 310 ALA A N 1
ATOM 2363 C CA . ALA A 1 310 ? -12.212 1.950 18.179 1.00 98.19 310 ALA A CA 1
ATOM 2364 C C . ALA A 1 310 ? -11.798 1.133 19.423 1.00 98.19 310 ALA A C 1
ATOM 2366 O O . ALA A 1 310 ? -12.577 0.317 19.914 1.00 98.19 310 ALA A O 1
ATOM 2367 N N . ALA A 1 311 ? -10.618 1.407 19.990 1.00 98.12 311 ALA A N 1
ATOM 2368 C CA . ALA A 1 311 ? -10.170 0.784 21.237 1.00 98.12 311 ALA A CA 1
ATOM 2369 C C . ALA A 1 311 ? -11.093 1.115 22.422 1.00 98.12 311 ALA A C 1
ATOM 2371 O O . ALA A 1 311 ? -11.444 0.234 23.204 1.00 98.12 311 ALA A O 1
ATOM 2372 N N . LEU A 1 312 ? -11.534 2.372 22.540 1.00 98.38 312 LEU A N 1
ATOM 2373 C CA . LEU A 1 312 ? -12.468 2.803 23.586 1.00 98.38 312 LEU A CA 1
ATOM 2374 C C . LEU A 1 312 ? -13.824 2.100 23.484 1.00 98.38 312 LEU A C 1
ATOM 2376 O O . LEU A 1 312 ? -14.400 1.741 24.511 1.00 98.38 312 LEU A O 1
ATOM 2380 N N . VAL A 1 313 ? -14.321 1.869 22.265 1.00 98.50 313 VAL A N 1
ATOM 2381 C CA . VAL A 1 313 ? -15.538 1.077 22.042 1.00 98.50 313 VAL A CA 1
ATOM 2382 C C . VAL A 1 313 ? -15.358 -0.347 22.571 1.00 98.50 313 VAL A C 1
ATOM 2384 O O . VAL A 1 313 ? -16.188 -0.808 23.357 1.00 98.50 313 VAL A O 1
ATOM 2387 N N . ALA A 1 314 ? -14.259 -1.010 22.204 1.00 98.38 314 ALA A N 1
ATOM 2388 C CA . ALA A 1 314 ? -13.957 -2.369 22.650 1.00 98.38 314 ALA A CA 1
ATOM 2389 C C . ALA A 1 314 ? -13.815 -2.463 24.185 1.00 98.38 314 ALA A C 1
ATOM 2391 O O . ALA A 1 314 ? -14.433 -3.323 24.814 1.00 98.38 314 ALA A O 1
ATOM 2392 N N . LEU A 1 315 ? -13.077 -1.533 24.807 1.00 98.38 315 LEU A N 1
ATOM 2393 C CA . LEU A 1 315 ? -12.913 -1.450 26.265 1.00 98.38 315 LEU A CA 1
ATOM 2394 C C . LEU A 1 315 ? -14.258 -1.271 26.980 1.00 98.38 315 LEU A C 1
ATOM 2396 O O . LEU A 1 315 ? -14.560 -2.001 27.924 1.00 98.38 315 LEU A O 1
ATOM 2400 N N . ARG A 1 316 ? -15.102 -0.354 26.488 1.00 98.00 316 ARG A N 1
ATOM 2401 C CA . ARG A 1 316 ? -16.442 -0.106 27.037 1.00 98.00 316 ARG A CA 1
ATOM 2402 C C . ARG A 1 316 ? -17.311 -1.362 26.990 1.00 98.00 316 ARG A C 1
ATOM 2404 O O . ARG A 1 316 ? -17.968 -1.675 27.978 1.00 98.00 316 ARG A O 1
ATOM 2411 N N . ARG A 1 317 ? -17.308 -2.088 25.868 1.00 97.94 317 ARG A N 1
ATOM 2412 C CA . ARG A 1 317 ? -18.084 -3.331 25.698 1.00 97.94 317 ARG A CA 1
ATOM 2413 C C . ARG A 1 317 ? -17.592 -4.464 26.605 1.00 97.94 317 ARG A C 1
ATOM 2415 O O . ARG A 1 317 ? -18.393 -5.297 27.015 1.00 97.94 317 ARG A O 1
ATOM 2422 N N . LYS A 1 318 ? -16.304 -4.467 26.963 1.00 97.06 318 LYS A N 1
ATOM 2423 C CA . LYS A 1 318 ? -15.702 -5.400 27.933 1.00 97.06 318 LYS A CA 1
ATOM 2424 C C . LYS A 1 318 ? -15.830 -4.942 29.394 1.00 97.06 318 LYS A C 1
ATOM 2426 O O . LYS A 1 318 ? -15.414 -5.675 30.284 1.00 97.06 318 LYS A O 1
ATOM 2431 N N . GLY A 1 319 ? -16.389 -3.757 29.654 1.00 97.50 319 GLY A N 1
ATOM 2432 C CA . GLY A 1 319 ? -16.511 -3.203 31.005 1.00 97.50 319 GLY A CA 1
ATOM 2433 C C . GLY A 1 319 ? -15.182 -2.753 31.625 1.00 97.50 319 GLY A C 1
ATOM 2434 O O . GLY A 1 319 ? -15.082 -2.686 32.846 1.00 97.50 319 GLY A O 1
ATOM 2435 N N . ILE A 1 320 ? -14.168 -2.455 30.805 1.00 98.06 320 ILE A N 1
ATOM 2436 C CA . ILE A 1 320 ? -12.838 -2.024 31.257 1.00 98.06 320 ILE A CA 1
ATOM 2437 C C . ILE A 1 320 ? -12.814 -0.494 31.348 1.00 98.06 320 ILE A C 1
ATOM 2439 O O . ILE A 1 320 ? -13.148 0.201 30.385 1.00 98.06 320 ILE A O 1
ATOM 2443 N N . GLU A 1 321 ? -12.409 0.049 32.498 1.00 97.38 321 GLU A N 1
ATOM 2444 C CA . GLU A 1 321 ? -12.289 1.499 32.681 1.00 97.38 321 GLU A CA 1
ATOM 2445 C C . GLU A 1 321 ? -11.149 2.049 31.808 1.00 97.38 321 GLU A C 1
ATOM 2447 O O . GLU A 1 321 ? -10.040 1.523 31.835 1.00 97.38 321 GLU A O 1
ATOM 2452 N N . ALA A 1 322 ? -11.391 3.125 31.056 1.00 97.62 322 ALA A N 1
ATOM 2453 C CA . ALA A 1 322 ? -10.397 3.705 30.154 1.00 97.62 322 ALA A CA 1
ATOM 2454 C C . ALA A 1 322 ? -10.030 5.145 30.538 1.00 97.62 322 ALA A C 1
ATOM 2456 O O . ALA A 1 322 ? -10.908 5.985 30.743 1.00 97.62 322 ALA A O 1
ATOM 2457 N N . ILE A 1 323 ? -8.731 5.455 30.555 1.00 97.62 323 ILE A N 1
ATOM 2458 C CA . ILE A 1 323 ? -8.214 6.829 30.611 1.00 97.62 323 ILE A CA 1
ATOM 2459 C C . ILE A 1 323 ? -7.541 7.154 29.283 1.00 97.62 323 ILE A C 1
ATOM 2461 O O . ILE A 1 323 ? -6.618 6.460 28.865 1.00 97.62 323 ILE A O 1
ATOM 2465 N N . VAL A 1 324 ? -7.967 8.236 28.634 1.00 97.88 324 VAL A N 1
ATOM 2466 C CA . VAL A 1 324 ? -7.350 8.697 27.385 1.00 97.88 324 VAL A CA 1
ATOM 2467 C C . VAL A 1 324 ? -6.203 9.657 27.690 1.00 97.88 324 VAL A C 1
ATOM 2469 O O . VAL A 1 324 ? -6.368 10.591 28.475 1.00 97.88 324 VAL A O 1
ATOM 2472 N N . TYR A 1 325 ? -5.068 9.462 27.027 1.00 97.19 325 TYR A N 1
ATOM 2473 C CA . TYR A 1 325 ? -3.902 10.338 27.065 1.00 97.19 325 TYR A CA 1
ATOM 2474 C C . TYR A 1 325 ? -3.615 10.854 25.665 1.00 97.19 325 TYR A C 1
ATOM 2476 O O . TYR A 1 325 ? -3.462 10.079 24.723 1.00 97.19 325 TYR A O 1
ATOM 2484 N N . ASN A 1 326 ? -3.539 12.170 25.500 1.00 95.88 326 ASN A N 1
ATOM 2485 C CA . ASN A 1 326 ? -3.305 12.757 24.190 1.00 95.88 326 ASN A CA 1
ATOM 2486 C C . ASN A 1 326 ? -2.629 14.126 24.306 1.00 95.88 326 ASN A C 1
ATOM 2488 O O . ASN A 1 326 ? -2.650 14.773 25.351 1.00 95.88 326 ASN A O 1
ATOM 2492 N N . ARG A 1 327 ? -2.018 14.585 23.210 1.00 92.19 327 ARG A N 1
ATOM 2493 C CA . ARG A 1 327 ? -1.398 15.918 23.153 1.00 92.19 327 ARG A CA 1
ATOM 2494 C C . ARG A 1 327 ? -2.434 17.042 23.243 1.00 92.19 327 ARG A C 1
ATOM 2496 O O . ARG A 1 327 ? -2.150 18.086 23.813 1.00 92.19 327 ARG A O 1
ATOM 2503 N N . THR A 1 328 ? -3.612 16.844 22.654 1.00 90.25 328 THR A N 1
ATOM 2504 C CA . THR A 1 328 ? -4.726 17.802 22.688 1.00 90.25 328 THR A CA 1
ATOM 2505 C C . THR A 1 328 ? -5.860 17.260 23.562 1.00 90.25 328 THR A C 1
ATOM 2507 O O . THR A 1 328 ? -6.049 16.042 23.597 1.00 90.25 328 THR A O 1
ATOM 2510 N N . PRO A 1 329 ? -6.673 18.118 24.211 1.00 86.38 329 PRO A N 1
ATOM 2511 C CA . PRO A 1 329 ? -7.717 17.703 25.162 1.00 86.38 329 PRO A CA 1
ATOM 2512 C C . PRO A 1 329 ? -8.954 17.043 24.508 1.00 86.38 329 PRO A C 1
ATOM 2514 O O . PRO A 1 329 ? -10.030 16.973 25.107 1.00 86.38 329 PRO A O 1
ATOM 2517 N N . LYS A 1 330 ? -8.829 16.546 23.268 1.00 87.69 330 LYS A N 1
ATOM 2518 C CA . LYS A 1 330 ? -9.870 15.771 22.574 1.00 87.69 330 LYS A CA 1
ATOM 2519 C C . LYS A 1 330 ? -10.220 14.530 23.406 1.00 87.69 330 LYS A C 1
ATOM 2521 O O . LYS A 1 330 ? -9.350 13.970 24.062 1.00 87.69 330 LYS A O 1
ATOM 2526 N N . LEU A 1 331 ? -11.484 14.102 23.382 1.00 88.69 331 LEU A N 1
ATOM 2527 C CA . LEU A 1 331 ? -11.987 12.965 24.176 1.00 88.69 331 LEU A CA 1
ATOM 2528 C C . LEU A 1 331 ? -11.780 13.118 25.698 1.00 88.69 331 LEU A C 1
ATOM 2530 O O . LEU A 1 331 ? -11.659 12.119 26.400 1.00 88.69 331 LEU A O 1
ATOM 2534 N N . LYS A 1 332 ? -11.731 14.359 26.216 1.00 91.31 332 LYS A N 1
ATOM 2535 C CA . LYS A 1 332 ? -11.421 14.650 27.632 1.00 91.31 332 LYS A CA 1
ATOM 2536 C C . LYS A 1 332 ? -10.085 14.030 28.076 1.00 91.31 332 LYS A C 1
ATOM 2538 O O . LYS A 1 332 ? -9.936 13.629 29.229 1.00 91.31 332 LYS A O 1
ATOM 2543 N N . ALA A 1 333 ? -9.136 13.920 27.145 1.00 94.44 333 ALA A N 1
ATOM 2544 C CA . ALA A 1 333 ? -7.856 13.285 27.395 1.00 94.44 333 ALA A CA 1
ATOM 2545 C C . ALA A 1 333 ? -7.021 14.059 28.421 1.00 94.44 333 ALA A C 1
ATOM 2547 O O . ALA A 1 333 ? -7.005 15.292 28.436 1.00 94.44 333 ALA A O 1
ATOM 2548 N N . ARG A 1 334 ? -6.278 13.311 29.236 1.00 95.50 334 ARG A N 1
ATOM 2549 C CA . ARG A 1 334 ? -5.203 13.841 30.074 1.00 95.50 334 ARG A CA 1
ATOM 2550 C C . ARG A 1 334 ? -3.981 14.190 29.214 1.00 95.50 334 ARG A C 1
ATOM 2552 O O . ARG A 1 334 ? -3.821 13.613 28.130 1.00 95.50 334 ARG A O 1
ATOM 2559 N N . PRO A 1 335 ? -3.102 15.094 29.682 1.00 95.31 335 PRO A N 1
ATOM 2560 C CA . PRO A 1 335 ? -1.854 15.392 28.993 1.00 95.31 335 PRO A CA 1
ATOM 2561 C C . PRO A 1 335 ? -1.029 14.129 28.756 1.00 95.31 335 PRO A C 1
ATOM 2563 O O . PRO A 1 335 ? -0.832 13.323 29.663 1.00 95.31 335 PRO A O 1
ATOM 2566 N N . LEU A 1 336 ? -0.502 13.977 27.541 1.00 93.50 336 LEU A N 1
ATOM 2567 C CA . LEU A 1 336 ? 0.305 12.815 27.158 1.00 93.50 336 LEU A CA 1
ATOM 2568 C C . LEU A 1 336 ? 1.495 12.557 28.103 1.00 93.50 336 LEU A C 1
ATOM 2570 O O . LEU A 1 336 ? 1.832 11.408 28.361 1.00 93.50 336 LEU A O 1
ATOM 2574 N N . SER A 1 337 ? 2.084 13.612 28.672 1.00 92.25 337 SER A N 1
ATOM 2575 C CA . SER A 1 337 ? 3.185 13.536 29.643 1.00 92.25 337 SER A CA 1
ATOM 2576 C C . SER A 1 337 ? 2.821 12.850 30.965 1.00 92.25 337 SER A C 1
ATOM 2578 O O . SER A 1 337 ? 3.705 12.513 31.744 1.00 92.25 337 SER A O 1
ATOM 2580 N N . GLU A 1 338 ? 1.534 12.666 31.258 1.00 94.56 338 GLU A N 1
ATOM 2581 C CA . GLU A 1 338 ? 1.076 12.024 32.491 1.00 94.56 338 GLU A CA 1
ATOM 2582 C C . GLU A 1 338 ? 0.923 10.505 32.365 1.00 94.56 338 GLU A C 1
ATOM 2584 O O . GLU A 1 338 ? 0.645 9.848 33.368 1.00 94.56 338 GLU A O 1
ATOM 2589 N N . VAL A 1 339 ? 1.107 9.925 31.173 1.00 95.31 339 VAL A N 1
ATOM 2590 C CA . VAL A 1 339 ? 0.896 8.482 30.971 1.00 95.31 339 VAL A CA 1
ATOM 2591 C C . VAL A 1 339 ? 1.881 7.622 31.764 1.00 95.31 339 VAL A C 1
ATOM 2593 O O . VAL A 1 339 ? 1.501 6.564 32.249 1.00 95.31 339 VAL A O 1
ATOM 2596 N N . ALA A 1 340 ? 3.104 8.102 32.009 1.00 94.19 340 ALA A N 1
ATOM 2597 C CA . ALA A 1 340 ? 4.089 7.413 32.850 1.00 94.19 340 ALA A CA 1
ATOM 2598 C C . ALA A 1 340 ? 3.629 7.244 34.315 1.00 94.19 340 ALA A C 1
ATOM 2600 O O . ALA A 1 340 ? 4.162 6.413 35.042 1.00 94.19 340 ALA A O 1
ATOM 2601 N N . LYS A 1 341 ? 2.626 8.022 34.750 1.00 94.06 341 LYS A N 1
ATOM 2602 C CA . LYS A 1 341 ? 2.007 7.945 36.085 1.00 94.06 341 LYS A CA 1
ATOM 2603 C C . LYS A 1 341 ? 0.705 7.137 36.082 1.00 94.06 341 LYS A C 1
ATOM 2605 O O . LYS A 1 341 ? -0.052 7.203 37.050 1.00 94.06 341 LYS A O 1
ATOM 2610 N N . PHE A 1 342 ? 0.380 6.470 34.977 1.00 96.38 342 PHE A N 1
ATOM 2611 C CA . PHE A 1 342 ? -0.844 5.692 34.858 1.00 96.38 342 PHE A CA 1
ATOM 2612 C C . PHE A 1 342 ? -0.852 4.529 35.859 1.00 96.38 342 PHE A C 1
ATOM 2614 O O . PHE A 1 342 ? 0.068 3.719 35.889 1.00 96.38 342 PHE A O 1
ATOM 2621 N N . ASP A 1 343 ? -1.916 4.461 36.660 1.00 94.06 343 ASP A N 1
ATOM 2622 C CA . ASP A 1 343 ? -2.178 3.388 37.620 1.00 94.06 343 ASP A CA 1
ATOM 2623 C C . ASP A 1 343 ? -3.291 2.474 37.083 1.00 94.06 343 ASP A C 1
ATOM 2625 O O . ASP A 1 343 ? -4.493 2.714 37.285 1.00 94.06 343 ASP A O 1
ATOM 2629 N N . GLY A 1 344 ? -2.869 1.459 36.332 1.00 95.06 344 GLY A N 1
ATOM 2630 C CA . GLY A 1 344 ? -3.713 0.441 35.718 1.00 95.06 344 GLY A CA 1
ATOM 2631 C C . GLY A 1 344 ? -2.884 -0.707 35.146 1.00 95.06 344 GLY A C 1
ATOM 2632 O O . GLY A 1 344 ? -1.675 -0.777 35.348 1.00 95.06 344 GLY A O 1
ATOM 2633 N N . ASP A 1 345 ? -3.554 -1.626 34.461 1.00 96.81 345 ASP A N 1
ATOM 2634 C CA . ASP A 1 345 ? -3.020 -2.942 34.096 1.00 96.81 345 ASP A CA 1
ATOM 2635 C C . ASP A 1 345 ? -2.984 -3.202 32.582 1.00 96.81 345 ASP A C 1
ATOM 2637 O O . ASP A 1 345 ? -2.620 -4.296 32.156 1.00 96.81 345 ASP A O 1
ATOM 2641 N N . LEU A 1 346 ? -3.302 -2.194 31.760 1.00 98.06 346 LEU A N 1
ATOM 2642 C CA . LEU A 1 346 ? -3.204 -2.274 30.303 1.00 98.06 346 LEU A CA 1
ATOM 2643 C C . LEU A 1 346 ? -2.887 -0.917 29.665 1.00 98.06 346 LEU A C 1
ATOM 2645 O O . LEU A 1 346 ? -3.435 0.112 30.058 1.00 98.06 346 LEU A O 1
ATOM 2649 N N . ILE A 1 347 ? -2.063 -0.915 28.619 1.00 97.56 347 ILE A N 1
ATOM 2650 C CA . ILE A 1 347 ? -1.854 0.238 27.738 1.00 97.56 347 ILE A CA 1
ATOM 2651 C C . ILE A 1 347 ? -2.239 -0.139 26.314 1.00 97.56 347 ILE A C 1
ATOM 2653 O O . ILE A 1 347 ? -1.836 -1.178 25.800 1.00 97.56 347 ILE A O 1
ATOM 2657 N N . ILE A 1 348 ? -2.970 0.749 25.651 1.00 97.44 348 ILE A N 1
ATOM 2658 C CA . ILE A 1 348 ? -3.234 0.697 24.219 1.00 97.44 348 ILE A CA 1
ATOM 2659 C C . ILE A 1 348 ? -2.544 1.896 23.569 1.00 97.44 348 ILE A C 1
ATOM 2661 O O . ILE A 1 348 ? -2.997 3.034 23.713 1.00 97.44 348 ILE A O 1
ATOM 2665 N N . ASP A 1 349 ? -1.442 1.647 22.861 1.00 95.81 349 ASP A N 1
ATOM 2666 C CA . ASP A 1 349 ? -0.689 2.676 22.139 1.00 95.81 349 ASP A CA 1
ATOM 2667 C C . ASP A 1 349 ? -1.183 2.779 20.691 1.00 95.81 349 ASP A C 1
ATOM 2669 O O . ASP A 1 349 ? -0.914 1.910 19.859 1.00 95.81 349 ASP A O 1
ATOM 2673 N N . THR A 1 350 ? -1.910 3.855 20.377 1.00 94.69 350 THR A N 1
ATOM 2674 C CA . THR A 1 350 ? -2.409 4.121 19.016 1.00 94.69 350 THR A CA 1
ATOM 2675 C C . THR A 1 350 ? -1.610 5.190 18.277 1.00 94.69 350 THR A C 1
ATOM 2677 O O . THR A 1 350 ? -2.033 5.666 17.220 1.00 94.69 350 THR A O 1
ATOM 2680 N N . LEU A 1 351 ? -0.464 5.602 18.825 1.00 91.12 351 LEU A N 1
ATOM 2681 C CA . LEU A 1 351 ? 0.359 6.634 18.218 1.00 91.12 351 LEU A CA 1
ATOM 2682 C C . LEU A 1 351 ? 1.096 6.116 16.974 1.00 91.12 351 LEU A C 1
ATOM 2684 O O . LEU A 1 351 ? 1.450 4.938 16.894 1.00 91.12 351 LEU A O 1
ATOM 2688 N N . PRO A 1 352 ? 1.394 7.002 16.008 1.00 85.62 352 PRO A N 1
ATOM 2689 C CA . PRO A 1 352 ? 2.290 6.666 14.913 1.00 85.62 352 PRO A CA 1
ATOM 2690 C C . PRO A 1 352 ? 3.681 6.271 15.422 1.00 85.62 352 PRO A C 1
ATOM 2692 O O . PRO A 1 352 ? 4.183 6.828 16.401 1.00 85.62 352 PRO A O 1
ATOM 2695 N N . SER A 1 353 ? 4.354 5.399 14.674 1.00 82.56 353 SER A N 1
ATOM 2696 C CA . SER A 1 353 ? 5.713 4.901 14.930 1.00 82.56 353 SER A CA 1
ATOM 2697 C C . SER A 1 353 ? 6.734 5.986 15.287 1.00 82.56 353 SER A C 1
ATOM 2699 O O . SER A 1 353 ? 7.577 5.787 16.165 1.00 82.56 353 SER A O 1
ATOM 2701 N N . ALA A 1 354 ? 6.626 7.160 14.657 1.00 83.31 354 ALA A N 1
ATOM 2702 C CA . ALA A 1 354 ? 7.524 8.293 14.863 1.00 83.31 354 ALA A CA 1
ATOM 2703 C C . ALA A 1 354 ? 7.390 8.963 16.246 1.00 83.31 354 ALA A C 1
ATOM 2705 O O . ALA A 1 354 ? 8.310 9.649 16.685 1.00 83.31 354 ALA A O 1
ATOM 2706 N N . VAL A 1 355 ? 6.269 8.782 16.953 1.00 86.38 355 VAL A N 1
ATOM 2707 C CA . VAL A 1 355 ? 5.993 9.481 18.218 1.00 86.38 355 VAL A CA 1
ATOM 2708 C C . VAL A 1 355 ? 6.346 8.589 19.399 1.00 86.38 355 VAL A C 1
ATOM 2710 O O . VAL A 1 355 ? 5.623 7.647 19.722 1.00 86.38 355 VAL A O 1
ATOM 2713 N N . ARG A 1 356 ? 7.473 8.855 20.058 1.00 85.50 356 ARG A N 1
ATOM 2714 C CA . ARG A 1 356 ? 7.900 8.123 21.260 1.00 85.50 356 ARG A CA 1
ATOM 2715 C C . ARG A 1 356 ? 7.309 8.766 22.512 1.00 85.50 356 ARG A C 1
ATOM 2717 O O . ARG A 1 356 ? 7.273 9.988 22.626 1.00 85.50 356 ARG A O 1
ATOM 2724 N N . VAL A 1 357 ? 6.857 7.926 23.434 1.00 90.12 357 VAL A N 1
ATOM 2725 C CA . VAL A 1 357 ? 6.308 8.315 24.733 1.00 90.12 357 VAL A CA 1
ATOM 2726 C C . VAL A 1 357 ? 6.837 7.333 25.766 1.00 90.12 357 VAL A C 1
ATOM 2728 O O . VAL A 1 357 ? 6.944 6.140 25.487 1.00 90.12 357 VAL A O 1
ATOM 2731 N N . GLU A 1 358 ? 7.200 7.844 26.935 1.00 92.12 358 GLU A N 1
ATOM 2732 C CA . GLU A 1 358 ? 7.619 7.023 28.065 1.00 92.12 358 GLU A CA 1
ATOM 2733 C C . GLU A 1 358 ? 6.394 6.355 28.700 1.00 92.12 358 GLU A C 1
ATOM 2735 O O . GLU A 1 358 ? 5.436 7.030 29.082 1.00 92.12 358 GLU A O 1
ATOM 2740 N N . LEU A 1 359 ? 6.416 5.024 28.771 1.00 93.25 359 LEU A N 1
ATOM 2741 C CA . LEU A 1 359 ? 5.337 4.201 29.319 1.00 93.25 359 LEU A CA 1
ATOM 2742 C C . LEU A 1 359 ? 5.717 3.693 30.716 1.00 93.25 359 LEU A C 1
ATOM 2744 O O . LEU A 1 359 ? 6.903 3.466 30.967 1.00 93.25 359 LEU A O 1
ATOM 2748 N N . PRO A 1 360 ? 4.745 3.482 31.623 1.00 92.88 360 PRO A N 1
ATOM 2749 C CA . PRO A 1 360 ? 5.028 2.893 32.923 1.00 92.88 360 PRO A CA 1
ATOM 2750 C C . PRO A 1 360 ? 5.591 1.467 32.752 1.00 92.88 360 PRO A C 1
ATOM 2752 O O . PRO A 1 360 ? 5.104 0.698 31.915 1.00 92.88 360 PRO A O 1
ATOM 2755 N N . PRO A 1 361 ? 6.628 1.096 33.522 1.00 91.44 361 PRO A N 1
ATOM 2756 C CA . PRO A 1 361 ? 7.284 -0.197 33.379 1.00 91.44 361 PRO A CA 1
ATOM 2757 C C . PRO A 1 361 ? 6.373 -1.345 33.826 1.00 91.44 361 PRO A C 1
ATOM 2759 O O . PRO A 1 361 ? 5.636 -1.230 34.801 1.00 91.44 361 PRO A O 1
ATOM 2762 N N . GLY A 1 362 ? 6.468 -2.485 33.137 1.00 91.94 362 GLY A N 1
ATOM 2763 C CA . GLY A 1 362 ? 5.783 -3.723 33.526 1.00 91.94 362 GLY A CA 1
ATOM 2764 C C . GLY A 1 362 ? 4.289 -3.789 33.192 1.00 91.94 362 GLY A C 1
ATOM 2765 O O . GLY A 1 362 ? 3.670 -4.815 33.464 1.00 91.94 362 GLY A O 1
ATOM 2766 N N . VAL A 1 363 ? 3.711 -2.749 32.582 1.00 95.19 363 VAL A N 1
ATOM 2767 C CA . VAL A 1 363 ? 2.315 -2.767 32.119 1.00 95.19 363 VAL A CA 1
ATOM 2768 C C . VAL A 1 363 ? 2.251 -3.341 30.695 1.00 95.19 363 VAL A C 1
ATOM 2770 O O . VAL A 1 363 ? 2.963 -2.841 29.821 1.00 95.19 363 VAL A O 1
ATOM 2773 N N . PRO A 1 364 ? 1.425 -4.372 30.427 1.00 95.31 364 PRO A N 1
ATOM 2774 C CA . PRO A 1 364 ? 1.231 -4.906 29.080 1.00 95.31 364 PRO A CA 1
ATOM 2775 C C . PRO A 1 364 ? 0.776 -3.836 28.082 1.00 95.31 364 PRO A C 1
ATOM 2777 O O . PRO A 1 364 ? -0.054 -2.983 28.409 1.00 95.31 364 PRO A O 1
ATOM 2780 N N . VAL A 1 365 ? 1.291 -3.904 26.851 1.00 94.88 365 VAL A N 1
ATOM 2781 C CA . VAL A 1 365 ? 1.008 -2.927 25.790 1.00 94.88 365 VAL A CA 1
ATOM 2782 C C . VAL A 1 365 ? 0.432 -3.624 24.563 1.00 94.88 365 VAL A C 1
ATOM 2784 O O . VAL A 1 365 ? 1.061 -4.519 24.007 1.00 94.88 365 VAL A O 1
ATOM 2787 N N . ILE A 1 366 ? -0.726 -3.155 24.102 1.00 95.25 366 ILE A N 1
ATOM 2788 C CA . ILE A 1 366 ? -1.264 -3.442 22.769 1.00 95.25 366 ILE A CA 1
ATOM 2789 C C . ILE A 1 366 ? -0.955 -2.229 21.889 1.00 95.25 366 ILE A C 1
ATOM 2791 O O . ILE A 1 366 ? -1.488 -1.142 22.112 1.00 95.25 366 ILE A O 1
ATOM 2795 N N . ALA A 1 367 ? -0.093 -2.392 20.889 1.00 93.25 367 ALA A N 1
ATOM 2796 C CA . ALA A 1 367 ? 0.241 -1.318 19.957 1.00 93.25 367 ALA A CA 1
ATOM 2797 C C . ALA A 1 367 ? -0.582 -1.418 18.666 1.00 93.25 367 ALA A C 1
ATOM 2799 O O . ALA A 1 367 ? -0.868 -2.511 18.190 1.00 93.25 367 ALA A O 1
ATOM 2800 N N . ALA A 1 368 ? -0.920 -0.280 18.057 1.00 89.81 368 ALA A N 1
ATOM 2801 C CA . ALA A 1 368 ? -1.545 -0.245 16.732 1.00 89.81 368 ALA A CA 1
ATOM 2802 C C . ALA A 1 368 ? -0.525 -0.136 15.583 1.00 89.81 368 ALA A C 1
ATOM 2804 O O . ALA A 1 368 ? -0.799 -0.571 14.466 1.00 89.81 368 ALA A O 1
ATOM 2805 N N . ALA A 1 369 ? 0.649 0.451 15.836 1.00 84.31 369 ALA A N 1
ATOM 2806 C CA . ALA A 1 369 ? 1.706 0.607 14.838 1.00 84.31 369 ALA A CA 1
ATOM 2807 C C . ALA A 1 369 ? 2.494 -0.701 14.635 1.00 84.31 369 ALA A C 1
ATOM 2809 O O . ALA A 1 369 ? 2.872 -1.363 15.604 1.00 84.31 369 ALA A O 1
ATOM 2810 N N . TYR A 1 370 ? 2.772 -1.070 13.380 1.00 81.62 370 TYR A N 1
ATOM 2811 C CA . TYR A 1 370 ? 3.357 -2.376 13.036 1.00 81.62 370 TYR A CA 1
ATOM 2812 C C . TYR A 1 370 ? 4.740 -2.610 13.652 1.00 81.62 370 TYR A C 1
ATOM 2814 O O . TYR A 1 370 ? 4.995 -3.671 14.213 1.00 81.62 370 TYR A O 1
ATOM 2822 N N . ASP A 1 371 ? 5.609 -1.603 13.618 1.00 78.06 371 ASP A N 1
ATOM 2823 C CA . ASP A 1 371 ? 6.965 -1.643 14.180 1.00 78.06 371 ASP A CA 1
ATOM 2824 C C . ASP A 1 371 ? 6.999 -1.602 15.720 1.00 78.06 371 ASP A C 1
ATOM 2826 O O . ASP A 1 371 ? 8.070 -1.639 16.325 1.00 78.06 371 ASP A O 1
ATOM 2830 N N . ARG A 1 372 ? 5.826 -1.535 16.361 1.00 77.88 372 ARG A N 1
ATOM 2831 C CA . ARG A 1 372 ? 5.643 -1.596 17.817 1.00 77.88 372 ARG A CA 1
ATOM 2832 C C . ARG A 1 372 ? 4.893 -2.844 18.278 1.00 77.88 372 ARG A C 1
ATOM 2834 O O . ARG A 1 372 ? 4.463 -2.894 19.423 1.00 77.88 372 ARG A O 1
ATOM 2841 N N . GLY A 1 373 ? 4.724 -3.833 17.400 1.00 78.75 373 GLY A N 1
ATOM 2842 C CA . GLY A 1 373 ? 3.983 -5.061 17.703 1.00 78.75 373 GLY A CA 1
ATOM 2843 C C . GLY A 1 373 ? 2.520 -5.046 17.253 1.00 78.75 373 GLY A C 1
ATOM 2844 O O . GLY A 1 373 ? 1.807 -6.012 17.493 1.00 78.75 373 GLY A O 1
ATOM 2845 N N . GLY A 1 374 ? 2.064 -4.019 16.526 1.00 84.25 374 GLY A N 1
ATOM 2846 C CA . GLY A 1 374 ? 0.687 -3.937 16.015 1.00 84.25 374 GLY A CA 1
ATOM 2847 C C . GLY A 1 374 ? 0.328 -4.908 14.887 1.00 84.25 374 GLY A C 1
ATOM 2848 O O . GLY A 1 374 ? -0.713 -4.755 14.249 1.00 84.25 374 GLY A O 1
ATOM 2849 N N . ILE A 1 375 ? 1.174 -5.907 14.625 1.00 87.81 375 ILE A N 1
ATOM 2850 C CA . ILE A 1 375 ? 0.899 -6.980 13.662 1.00 87.81 375 ILE A CA 1
ATOM 2851 C C . ILE A 1 375 ? -0.298 -7.822 14.123 1.00 87.81 375 ILE A C 1
ATOM 2853 O O . ILE A 1 375 ? -1.127 -8.179 13.291 1.00 87.81 375 ILE A O 1
ATOM 2857 N N . GLU A 1 376 ? -0.436 -8.084 15.424 1.00 88.50 376 GLU A N 1
ATOM 2858 C CA . GLU A 1 376 ? -1.562 -8.860 15.965 1.00 88.50 376 GLU A CA 1
ATOM 2859 C C . GLU A 1 376 ? -2.900 -8.154 15.707 1.00 88.50 376 GLU A C 1
ATOM 2861 O O . GLU A 1 376 ? -3.835 -8.756 15.182 1.00 88.50 376 GLU A O 1
ATOM 2866 N N . LEU A 1 377 ? -2.972 -6.841 15.967 1.00 91.62 377 LEU A N 1
ATOM 2867 C CA . LEU A 1 377 ? -4.175 -6.051 15.681 1.00 91.62 377 LEU A CA 1
ATOM 2868 C C . LEU A 1 377 ? -4.508 -6.071 14.190 1.00 91.62 377 LEU A C 1
ATOM 2870 O O . LEU A 1 377 ? -5.673 -6.221 13.821 1.00 91.62 377 LEU A O 1
ATOM 2874 N N . LEU A 1 378 ? -3.493 -5.930 13.332 1.00 90.50 378 LEU A N 1
ATOM 2875 C CA . LEU A 1 378 ? -3.667 -6.010 11.886 1.00 90.50 378 LEU A CA 1
ATOM 2876 C C . LEU A 1 378 ? -4.254 -7.363 11.465 1.00 90.50 378 LEU A C 1
ATOM 2878 O O . LEU A 1 378 ? -5.188 -7.392 10.669 1.00 90.50 378 LEU A O 1
ATOM 2882 N N . GLN A 1 379 ? -3.736 -8.468 11.999 1.00 89.88 379 GLN A N 1
ATOM 2883 C CA . GLN A 1 379 ? -4.225 -9.813 11.692 1.00 89.88 379 GLN A CA 1
ATOM 2884 C C . GLN A 1 379 ? -5.678 -9.999 12.141 1.00 89.88 379 GLN A C 1
ATOM 2886 O O . GLN A 1 379 ? -6.505 -10.475 11.359 1.00 89.88 379 GLN A O 1
ATOM 2891 N N . GLU A 1 380 ? -6.008 -9.562 13.358 1.00 92.88 380 GLU A N 1
ATOM 2892 C CA . GLU A 1 380 ? -7.345 -9.753 13.919 1.00 92.88 380 GLU A CA 1
ATOM 2893 C C . GLU A 1 380 ? -8.429 -8.921 13.230 1.00 92.88 380 GLU A C 1
ATOM 2895 O O . GLU A 1 380 ? -9.572 -9.384 13.116 1.00 92.88 380 GLU A O 1
ATOM 2900 N N . GLN A 1 381 ? -8.079 -7.730 12.729 1.00 93.81 381 GLN A N 1
ATOM 2901 C CA . GLN A 1 381 ? -8.999 -6.889 11.959 1.00 93.81 381 GLN A CA 1
ATOM 2902 C C . GLN A 1 381 ? -9.076 -7.261 10.469 1.00 93.81 381 GLN A C 1
ATOM 2904 O O . GLN A 1 381 ? -10.093 -6.994 9.825 1.00 93.81 381 GLN A O 1
ATOM 2909 N N . ALA A 1 382 ? -8.015 -7.839 9.892 1.00 94.00 382 ALA A N 1
ATOM 2910 C CA . ALA A 1 382 ? -7.925 -8.043 8.445 1.00 94.00 382 ALA A CA 1
ATOM 2911 C C . ALA A 1 382 ? -8.873 -9.135 7.941 1.00 94.00 382 ALA A C 1
ATOM 2913 O O . ALA A 1 382 ? -9.404 -9.007 6.840 1.00 94.00 382 ALA A O 1
ATOM 2914 N N . ILE A 1 383 ? -9.115 -10.187 8.732 1.00 94.00 383 ILE A N 1
ATOM 2915 C CA . ILE A 1 383 ? -10.067 -11.252 8.379 1.00 94.00 383 ILE A CA 1
ATOM 2916 C C . ILE A 1 383 ? -11.498 -10.703 8.237 1.00 94.00 383 ILE A C 1
ATOM 2918 O O . ILE A 1 383 ? -12.034 -10.802 7.133 1.00 94.00 383 ILE A O 1
ATOM 2922 N N . PRO A 1 384 ? -12.110 -10.074 9.265 1.00 96.44 384 PRO A N 1
ATOM 2923 C CA . PRO A 1 384 ? -13.462 -9.528 9.128 1.00 96.44 384 PRO A CA 1
ATOM 2924 C C . PRO A 1 384 ? -13.537 -8.422 8.066 1.00 96.44 384 PRO A C 1
ATOM 2926 O O . PRO A 1 384 ? -14.523 -8.319 7.341 1.00 96.44 384 PRO A O 1
ATOM 2929 N N . GLN A 1 385 ? -12.474 -7.629 7.896 1.00 98.00 385 GLN A N 1
ATOM 2930 C CA . GLN A 1 385 ? -12.408 -6.642 6.815 1.00 98.00 385 GLN A CA 1
ATOM 2931 C C . GLN A 1 385 ? -12.428 -7.301 5.430 1.00 98.00 385 GLN A C 1
ATOM 2933 O O . GLN A 1 385 ? -13.133 -6.852 4.530 1.00 98.00 385 GLN A O 1
ATOM 2938 N N . ASN A 1 386 ? -11.689 -8.396 5.253 1.00 97.62 386 ASN A N 1
ATOM 2939 C CA . ASN A 1 386 ? -11.700 -9.147 4.008 1.00 97.62 386 ASN A CA 1
ATOM 2940 C C . ASN A 1 386 ? -13.061 -9.807 3.747 1.00 97.62 386 ASN A C 1
ATOM 2942 O O . ASN A 1 386 ? -13.499 -9.852 2.604 1.00 97.62 386 ASN A O 1
ATOM 2946 N N . GLU A 1 387 ? -13.745 -10.301 4.780 1.00 97.00 387 GLU A N 1
ATOM 2947 C CA . GLU A 1 387 ? -15.108 -10.834 4.655 1.00 97.00 387 GLU A CA 1
ATOM 2948 C C . GLU A 1 387 ? -16.089 -9.776 4.138 1.00 97.00 387 GLU A C 1
ATOM 2950 O O . GLU A 1 387 ? -16.871 -10.080 3.235 1.00 97.00 387 GLU A O 1
ATOM 2955 N N . LEU A 1 388 ? -15.981 -8.531 4.620 1.00 97.62 388 LEU A N 1
ATOM 2956 C CA . LEU A 1 388 ? -16.729 -7.395 4.074 1.00 97.62 388 LEU A CA 1
ATOM 2957 C C . LEU A 1 388 ? -16.362 -7.136 2.606 1.00 97.62 388 LEU A C 1
ATOM 2959 O O . LEU A 1 388 ? -17.254 -6.991 1.775 1.00 97.62 388 LEU A O 1
ATOM 2963 N N . PHE A 1 389 ? -15.074 -7.142 2.241 1.00 98.56 389 PHE A N 1
ATOM 2964 C CA . PHE A 1 389 ? -14.657 -6.985 0.839 1.00 98.56 389 PHE A CA 1
ATOM 2965 C C . PHE A 1 389 ? -15.229 -8.060 -0.091 1.00 98.56 389 PHE A C 1
ATOM 2967 O O . PHE A 1 389 ? -15.575 -7.760 -1.235 1.00 98.56 389 PHE A O 1
ATOM 2974 N N . LEU A 1 390 ? -15.386 -9.296 0.390 1.00 98.25 390 LEU A N 1
ATOM 2975 C CA . LEU A 1 390 ? -15.994 -10.373 -0.391 1.00 98.25 390 LEU A CA 1
ATOM 2976 C C . LEU A 1 390 ? -17.487 -10.140 -0.676 1.00 98.25 390 LEU A C 1
ATOM 2978 O O . LEU A 1 390 ? -18.006 -10.711 -1.635 1.00 98.25 390 LEU A O 1
ATOM 2982 N N . GLU A 1 391 ? -18.177 -9.273 0.072 1.00 97.31 391 GLU A N 1
ATOM 2983 C CA . GLU A 1 391 ? -19.554 -8.878 -0.255 1.00 97.31 391 GLU A CA 1
ATOM 2984 C C . GLU A 1 391 ? -19.662 -8.124 -1.586 1.00 97.31 391 GLU A C 1
ATOM 2986 O O . GLU A 1 391 ? -20.720 -8.148 -2.213 1.00 97.31 391 GLU A O 1
ATOM 2991 N N . ALA A 1 392 ? -18.569 -7.535 -2.086 1.00 97.50 392 ALA A N 1
ATOM 2992 C CA . ALA A 1 392 ? -18.546 -6.909 -3.407 1.00 97.50 392 ALA A CA 1
ATOM 2993 C C . ALA A 1 392 ? -18.807 -7.906 -4.555 1.00 97.50 392 ALA A C 1
ATOM 2995 O O . ALA A 1 392 ? -19.173 -7.489 -5.656 1.00 97.50 392 ALA A O 1
ATOM 2996 N N . PHE A 1 393 ? -18.615 -9.207 -4.310 1.00 96.88 393 PHE A N 1
ATOM 2997 C CA . PHE A 1 393 ? -18.800 -10.293 -5.279 1.00 96.88 393 PHE A CA 1
ATOM 2998 C C . PHE A 1 393 ? -20.121 -11.059 -5.100 1.00 96.88 393 PHE A C 1
ATOM 3000 O O . PHE A 1 393 ? -20.406 -11.965 -5.886 1.00 96.88 393 PHE A O 1
ATOM 3007 N N . ARG A 1 394 ? -20.915 -10.724 -4.074 1.00 90.50 394 ARG A N 1
ATOM 3008 C CA . ARG A 1 394 ? -22.169 -11.416 -3.740 1.00 90.50 394 ARG A CA 1
ATOM 3009 C C . ARG A 1 394 ? -23.392 -10.823 -4.412 1.00 90.50 394 ARG A C 1
ATOM 3011 O O . ARG A 1 394 ? -23.381 -9.646 -4.829 1.00 90.50 394 ARG A O 1
#

Secondary structure (DSSP, 8-state):
-EEE--SSHHHHHHHHHTS-S--S-EEEEGGGGTT-S-GGGHHHH--S-EEEE-TTSPPP--SSSEEEEETTSPPS-GGGEEEEEE-SS----HHHHHHHHHTT--SEEEEEE---SHHHHHHHHHH-BTTEEEEE-TTTTHHHHHHGGGGT-S---BSSSSTTPPPHHHHHHHHTTS-----SEEEEEE-SS-TT--HHHHHHHHHHHHT--EEEEEE--S-HHHHHHHHHTTS-SEEEE-TTTHHHHHHHHHHHSEE-HHHHHHT--SEEEEETTEEEEE-HHHHHHHHH--S-SEEEEE--SHHHHHHHHHHHHTT-EEEEEESS-GGGPEEGGGGGG--SSEEEE-S-TT------TT--EEESSGGGTTHHHHHHHHHHHHHHHHGGG-

pLDDT: mean 94.61, std 4.15, range [73.12, 98.88]

Radius of gyration: 23.66 Å; chains: 1; bounding box: 62×37×70 Å

Sequence (394 aa):
MVTIYEPTAAAAIEAIRKLPPDHDMIEVRVDAFGGRGDLRAFCEVTKKPIIFTNRGGDPVDVDFGFVDVEYGRKVKDPARTVLSFHDFEGIPDLQPLIDAMTAFGCAHTKIAVTPQTLRENEELLAAIRPGLAIFGMGERGLYSRILAPFFGSELFFAGNVAPGQLSLERALPIYGDRKLRKPEKIFAIAGNPGGHSLSPSIHNPLFRKAGVSAAYTIASFESFDEIAEGFENDRIAGLSVTAPFKDAAFEFAKRAADVRQNAQEAEAVNTLVRTRRGVIADNTDVIGFEKLLPVSRRAAVIGAGGTARAALVALRRKGIEAIVYNRTPKLKARPLSEVAKFDGDLIIDTLPSAVRVELPPGVPVIAAAYDRGGIELLQEQAIPQNELFLEAFR

Foldseek 3Di:
DEEFQDLDPVVSLVVLLVDDPPDQEYEYACLSPPLDDDPVVSCVRDVHAYEYENPPDAWHDDPGHAYEDEPPHDDDDQARYAYEYEAEDFDDPPPVVCVVRCVSVHNAYEYEYAHQAPVVLVVQLVPDDPRYHGFYFAQQGQFNLLCNLLSPHPDHYADDPTGLHHHPVLNCLLQPPSPHYNAPAEEEEEEASPSPDSLSSQLNNVCVVVVHRYHYTYRHHDDVVRVVVCCVVRVHQKYFYDPPCFLVVLVVCVVFHDEDDLCVQLNGFRMWGQAPVGIHTHDLLLQLLLVVDDDWQEEEEEDDHSSSSSNVNSCVVVVHHYAYEYCDCHPPHDDLLCQLVDDIAEYEAADEPVDDGDHHPPHYYAYCYVVVPNVSSCVSSSVVSSVRNCNNVD